Protein AF-A0A5D4ICN0-F1 (afdb_monomer_lite)

Foldseek 3Di:
DDDDDDDDDDDPPDPDDPPVLVVLVVPAAADDPVLLVLLLLLLVQLVLQVLLVVLLVVPDPDPDDDDQLFGLSLLSSLQSSQCVVPVRDGDLLSSLCCLAPRYDPVSVVVRNHDHFDSDPVSSVVSSVSSVVNVVSSCVSQVLDLDQLAKDFPVVRVVSVVPDDNVSSVNSQLSNQSSVLSSLVSVCVVVVVVCVPPAQQEKEKDKAWDADPWDADDLPPRIGISGNFWAKQWPDDQRHHCNVDVPVPDPDDDDDDDPPTDIGTGKIKIFIWGDDDLDDDPDDDDSVPDPPPDDDPGRTNGIDIGYTSPLSQQRNLSRLVVCVVVVRHEEEYEYDPSQVPDDCVSHVVSCVVSVYHYDDDADLVQWAFDQEDPQFTRTSHDTHHPVDDPVRRDDDPDPDDDDDDPPDDDPPDDD

Radius of gyration: 28.4 Å; chains: 1; bounding box: 72×52×111 Å

Structure (mmCIF, N/CA/C/O backbone):
data_AF-A0A5D4ICN0-F1
#
_entry.id   AF-A0A5D4ICN0-F1
#
loop_
_atom_site.group_PDB
_atom_site.id
_atom_site.type_symbol
_atom_site.label_atom_id
_atom_site.label_alt_id
_atom_site.label_comp_id
_atom_site.label_asym_id
_atom_site.label_entity_id
_atom_site.label_seq_id
_atom_site.pdbx_PDB_ins_code
_atom_site.Cartn_x
_atom_site.Cartn_y
_atom_site.Cartn_z
_atom_site.occupancy
_atom_site.B_iso_or_equiv
_atom_site.auth_seq_id
_atom_site.auth_comp_id
_atom_site.auth_asym_id
_atom_site.auth_atom_id
_atom_site.pdbx_PDB_model_num
ATOM 1 N N . MET A 1 1 ? -17.509 6.179 67.868 1.00 34.72 1 MET A N 1
ATOM 2 C CA . MET A 1 1 ? -17.954 5.172 66.884 1.00 34.72 1 MET A CA 1
ATOM 3 C C . MET A 1 1 ? -18.960 5.836 65.962 1.00 34.72 1 MET A C 1
ATOM 5 O O . MET A 1 1 ? -20.105 6.023 66.339 1.00 34.72 1 MET A O 1
ATOM 9 N N . THR A 1 2 ? -18.494 6.267 64.799 1.00 26.62 2 THR A N 1
ATOM 10 C CA . THR A 1 2 ? -19.272 6.891 63.722 1.00 26.62 2 THR A CA 1
ATOM 11 C C . THR A 1 2 ? -18.904 6.127 62.450 1.00 26.62 2 THR A C 1
ATOM 13 O O . THR A 1 2 ? -17.706 5.999 62.182 1.00 26.62 2 THR A O 1
ATOM 16 N N . PRO A 1 3 ? -19.850 5.547 61.690 1.00 34.53 3 PRO A N 1
ATOM 17 C CA . PRO A 1 3 ? -19.491 4.823 60.482 1.00 34.53 3 PRO A CA 1
ATOM 18 C C . PRO A 1 3 ? -19.266 5.803 59.331 1.00 34.53 3 PRO A C 1
ATOM 20 O O . PRO A 1 3 ? -20.097 6.664 59.046 1.00 34.53 3 PRO A O 1
ATOM 23 N N . ASN A 1 4 ? -18.115 5.638 58.686 1.00 29.31 4 ASN A N 1
ATOM 24 C CA . ASN A 1 4 ? -17.693 6.306 57.464 1.00 29.31 4 ASN A CA 1
ATOM 25 C C . ASN A 1 4 ? -18.667 6.054 56.303 1.00 29.31 4 ASN A C 1
ATOM 27 O O . ASN A 1 4 ? -18.964 4.906 55.966 1.00 29.31 4 ASN A O 1
ATOM 31 N N . ASN A 1 5 ? -19.055 7.139 55.631 1.00 31.52 5 ASN A N 1
ATOM 32 C CA . ASN A 1 5 ? -19.658 7.118 54.303 1.00 31.52 5 ASN A CA 1
ATOM 33 C C . ASN A 1 5 ? -18.674 6.514 53.294 1.00 31.52 5 ASN A C 1
ATOM 35 O O . ASN A 1 5 ? -17.633 7.095 52.991 1.00 31.52 5 ASN A O 1
ATOM 39 N N . SER A 1 6 ? -19.030 5.352 52.756 1.00 32.31 6 SER A N 1
ATOM 40 C CA . SER A 1 6 ? -18.382 4.737 51.601 1.00 32.31 6 SER A CA 1
ATOM 41 C C . SER A 1 6 ? -18.891 5.437 50.341 1.00 32.31 6 SER A C 1
ATOM 43 O O . SER A 1 6 ? -20.033 5.265 49.917 1.00 32.31 6 SER A O 1
ATOM 45 N N . SER A 1 7 ? -18.043 6.276 49.757 1.00 31.69 7 SER A N 1
ATOM 46 C CA . SER A 1 7 ? -18.273 6.914 48.467 1.00 31.69 7 SER A CA 1
ATOM 47 C C . SER A 1 7 ? -18.271 5.866 47.349 1.00 31.69 7 SER A C 1
ATOM 49 O O . SER A 1 7 ? -17.282 5.177 47.105 1.00 31.69 7 SER A O 1
ATOM 51 N N . CYS A 1 8 ? -19.406 5.758 46.657 1.00 28.80 8 CYS A N 1
ATOM 52 C CA . CYS A 1 8 ? -19.533 5.052 45.385 1.00 28.80 8 CYS A CA 1
ATOM 53 C C . CYS A 1 8 ? -18.536 5.613 44.349 1.00 28.80 8 CYS A C 1
ATOM 55 O O . CYS A 1 8 ? -18.311 6.828 44.324 1.00 28.80 8 CYS A O 1
ATOM 57 N N . PRO A 1 9 ? -17.968 4.783 43.452 1.00 39.84 9 PRO A N 1
ATOM 58 C CA . PRO A 1 9 ? -17.143 5.282 42.364 1.00 39.84 9 PRO A CA 1
ATOM 59 C C . PRO A 1 9 ? -18.017 6.107 41.418 1.00 39.84 9 PRO A C 1
ATOM 61 O O . PRO A 1 9 ? -19.054 5.649 40.939 1.00 39.84 9 PRO A O 1
ATOM 64 N N . GLY A 1 10 ? -17.605 7.357 41.217 1.00 31.80 10 GLY A N 1
ATOM 65 C CA . GLY A 1 10 ? -18.406 8.406 40.610 1.00 31.80 10 GLY A CA 1
ATOM 66 C C . GLY A 1 10 ? -18.990 8.046 39.247 1.00 31.80 10 GLY A C 1
ATOM 67 O O . GLY A 1 10 ? -18.274 7.720 38.299 1.00 31.80 10 GLY A O 1
ATOM 68 N N . GLN A 1 11 ? -20.304 8.237 39.139 1.00 34.62 11 GLN A N 1
ATOM 69 C CA . GLN A 1 11 ? -20.937 8.649 37.895 1.00 34.62 11 GLN A CA 1
ATOM 70 C C . GLN A 1 11 ? -20.175 9.868 37.360 1.00 34.62 11 GLN A C 1
ATOM 72 O O . GLN A 1 11 ? -20.228 10.956 37.937 1.00 34.62 11 GLN A O 1
ATOM 77 N N . ARG A 1 12 ? -19.436 9.689 36.260 1.00 38.97 12 ARG A N 1
ATOM 78 C CA . ARG A 1 12 ? -18.921 10.806 35.463 1.00 38.97 12 ARG A CA 1
ATOM 79 C C . ARG A 1 12 ? -20.121 11.505 34.831 1.00 38.97 12 ARG A C 1
ATOM 81 O O . ARG A 1 12 ? -20.542 11.157 33.733 1.00 38.97 12 ARG A O 1
ATOM 88 N N . ASN A 1 13 ? -20.695 12.456 35.561 1.00 37.34 13 ASN A N 1
ATOM 89 C CA . ASN A 1 13 ? -21.731 13.328 35.038 1.00 37.34 13 ASN A CA 1
ATOM 90 C C . ASN A 1 13 ? -21.205 14.090 33.818 1.00 37.34 13 ASN A C 1
ATOM 92 O O . ASN A 1 13 ? -20.088 14.610 33.798 1.00 37.34 13 ASN A O 1
ATOM 96 N N . HIS A 1 14 ? -22.050 14.096 32.794 1.00 43.72 14 HIS A N 1
ATOM 97 C CA . HIS A 1 14 ? -21.825 14.578 31.446 1.00 43.72 14 HIS A CA 1
ATOM 98 C C . HIS A 1 14 ? -21.434 16.062 31.399 1.00 43.72 14 HIS A C 1
ATOM 100 O O . HIS A 1 14 ? -22.286 16.944 31.328 1.00 43.72 14 HIS A O 1
ATOM 106 N N . ALA A 1 15 ? -20.135 16.345 31.333 1.00 51.06 15 ALA A N 1
ATOM 107 C CA . ALA A 1 15 ? -19.669 17.506 30.585 1.00 51.06 15 ALA A CA 1
ATOM 108 C C . ALA A 1 15 ? -19.829 17.169 29.092 1.00 51.06 15 ALA A C 1
ATOM 110 O O . ALA A 1 15 ? -19.479 16.066 28.672 1.00 51.06 15 ALA A O 1
ATOM 111 N N . GLY A 1 16 ? -20.444 18.066 28.315 1.00 72.12 16 GLY A N 1
ATOM 112 C CA . GLY A 1 16 ? -20.850 17.810 26.927 1.00 72.12 16 GLY A CA 1
ATOM 113 C C . GLY A 1 16 ? -19.747 17.230 26.032 1.00 72.12 16 GLY A C 1
ATOM 114 O O . GLY A 1 16 ? -18.563 17.324 26.342 1.00 72.12 16 GLY A O 1
ATOM 115 N N . ALA A 1 17 ? -20.149 16.645 24.895 1.00 78.12 17 ALA A N 1
ATOM 116 C CA . ALA A 1 17 ? -19.227 16.008 23.951 1.00 78.12 17 ALA A CA 1
ATOM 117 C C . ALA A 1 17 ? -17.979 16.880 23.697 1.00 78.12 17 ALA A C 1
ATOM 119 O O . ALA A 1 17 ? -18.123 18.095 23.492 1.00 78.12 17 ALA A O 1
ATOM 120 N N . PRO A 1 18 ? -16.770 16.291 23.714 1.00 89.50 18 PRO A N 1
ATOM 121 C CA . PRO A 1 18 ? -15.545 17.055 23.541 1.00 89.50 18 PRO A CA 1
ATOM 122 C C . PRO A 1 18 ? -15.555 17.779 22.184 1.00 89.50 18 PRO A C 1
ATOM 124 O O . PRO A 1 18 ? -16.186 17.290 21.240 1.00 89.50 18 PRO A O 1
ATOM 127 N N . PRO A 1 19 ? -14.859 18.925 22.048 1.00 91.12 19 PRO A N 1
ATOM 128 C CA . PRO A 1 19 ? -14.914 19.745 20.835 1.00 91.12 19 PRO A CA 1
ATOM 129 C C . PRO A 1 19 ? -14.635 18.972 19.539 1.00 91.12 19 PRO A C 1
ATOM 131 O O . PRO A 1 19 ? -15.333 19.171 18.550 1.00 91.12 19 PRO A O 1
ATOM 134 N N . TRP A 1 20 ? -13.686 18.032 19.554 1.00 89.75 20 TRP A N 1
ATOM 135 C CA . TRP A 1 20 ? -13.369 17.205 18.386 1.00 89.75 20 TRP A CA 1
ATOM 136 C C . TRP A 1 20 ? -14.529 16.280 17.975 1.00 89.75 20 TRP A C 1
ATOM 138 O O . TRP A 1 20 ? -14.763 16.088 16.785 1.00 89.75 20 TRP A O 1
ATOM 148 N N . LEU A 1 21 ? -15.293 15.737 18.934 1.00 90.75 21 LEU A N 1
ATOM 149 C CA . LEU A 1 21 ? -16.437 14.864 18.648 1.00 90.75 21 LEU A CA 1
ATOM 150 C C . LEU A 1 21 ? -17.619 15.682 18.124 1.00 90.75 21 LEU A C 1
ATOM 152 O O . LEU A 1 21 ? -18.341 15.223 17.245 1.00 90.75 21 LEU A O 1
ATOM 156 N N . LYS A 1 22 ? -17.791 16.916 18.617 1.00 92.25 22 LYS A N 1
ATOM 157 C CA . LYS A 1 22 ? -18.755 17.872 18.050 1.00 92.25 22 LYS A CA 1
ATOM 158 C C . LYS A 1 22 ? -18.422 18.193 16.590 1.00 92.25 22 LYS A C 1
ATOM 160 O O . LYS A 1 22 ? -19.281 18.020 15.735 1.00 92.25 22 LYS A O 1
ATOM 165 N N . GLN A 1 23 ? -17.164 18.523 16.292 1.00 91.44 23 GLN A N 1
ATOM 166 C CA . GLN A 1 23 ? -16.701 18.770 14.919 1.00 91.44 23 GLN A CA 1
ATOM 167 C C . GLN A 1 23 ? -16.866 17.551 14.001 1.00 91.44 23 GLN A C 1
ATOM 169 O O . GLN A 1 23 ? -17.102 17.695 12.803 1.00 91.44 23 GLN A O 1
ATOM 174 N N . LEU A 1 24 ? -16.710 16.336 14.531 1.00 91.12 24 LEU A N 1
ATOM 175 C CA . LEU A 1 24 ? -16.961 15.107 13.778 1.00 91.12 24 LEU A CA 1
ATOM 176 C C . LEU A 1 24 ? -18.454 14.960 13.457 1.00 91.12 24 LEU A C 1
ATOM 178 O O . LEU A 1 24 ? -18.817 14.750 12.304 1.00 91.12 24 LEU A O 1
ATOM 182 N N . ARG A 1 25 ? -19.319 15.164 14.459 1.00 94.00 25 ARG A N 1
ATOM 183 C CA . ARG A 1 25 ? -20.784 15.118 14.323 1.00 94.00 25 ARG A CA 1
ATOM 184 C C . ARG A 1 25 ? -21.314 16.119 13.307 1.00 94.00 25 ARG A C 1
ATOM 186 O O . ARG A 1 25 ? -22.148 15.753 12.489 1.00 94.00 25 ARG A O 1
ATOM 193 N N . GLU A 1 26 ? -20.813 17.348 13.341 1.00 93.38 26 GLU A N 1
ATOM 194 C CA . GLU A 1 26 ? -21.195 18.422 12.414 1.00 93.38 26 GLU A CA 1
ATOM 195 C C . GLU A 1 26 ? -20.855 18.090 10.954 1.00 93.38 26 GLU A C 1
ATOM 197 O O . GLU A 1 26 ? -21.550 18.527 10.041 1.00 93.38 26 GLU A O 1
ATOM 202 N N . ARG A 1 27 ? -19.811 17.285 10.724 1.00 90.62 27 ARG A N 1
ATOM 203 C CA . ARG A 1 27 ? -19.367 16.873 9.385 1.00 90.62 27 ARG A CA 1
ATOM 204 C C . ARG A 1 27 ? -20.003 15.569 8.899 1.00 90.62 27 ARG A C 1
ATOM 206 O O . ARG A 1 27 ? -19.702 15.139 7.785 1.00 90.62 27 ARG A O 1
ATOM 213 N N . ARG A 1 28 ? -20.865 14.923 9.695 1.00 93.94 28 ARG A N 1
ATOM 214 C CA . ARG A 1 28 ? -21.477 13.639 9.326 1.00 93.94 28 ARG A CA 1
ATOM 215 C C . ARG A 1 28 ? -22.315 13.767 8.068 1.00 93.94 28 ARG A C 1
ATOM 217 O O . ARG A 1 28 ? -23.190 14.620 7.953 1.00 93.94 28 ARG A O 1
ATOM 224 N N . GLN A 1 29 ? -22.093 12.836 7.151 1.00 92.69 29 GLN A N 1
ATOM 225 C CA . GLN A 1 29 ? -22.857 12.729 5.920 1.00 92.69 29 GLN A CA 1
ATOM 226 C C . GLN A 1 29 ? -23.287 11.282 5.740 1.00 92.69 29 GLN A C 1
ATOM 228 O O . GLN A 1 29 ? -22.450 10.389 5.604 1.00 92.69 29 GLN A O 1
ATOM 233 N N . SER A 1 30 ? -24.598 11.044 5.703 1.00 95.81 30 SER A N 1
ATOM 234 C CA . SER A 1 30 ? -25.130 9.698 5.478 1.00 95.81 30 SER A CA 1
ATOM 235 C C . SER A 1 30 ? -24.529 9.087 4.210 1.00 95.81 30 SER A C 1
ATOM 237 O O . SER A 1 30 ? -24.494 9.714 3.150 1.00 95.81 30 SER A O 1
ATOM 239 N N . VAL A 1 31 ? -24.022 7.862 4.319 1.00 97.50 31 VAL A N 1
ATOM 240 C CA . VAL A 1 31 ? -23.466 7.125 3.183 1.00 97.50 31 VAL A CA 1
ATOM 241 C C . VAL A 1 31 ? -24.617 6.699 2.280 1.00 97.50 31 VAL A C 1
ATOM 243 O O . VAL A 1 31 ? -25.517 5.969 2.701 1.00 97.50 31 VAL A O 1
ATOM 246 N N . ARG A 1 32 ? -24.590 7.134 1.017 1.00 97.38 32 ARG A N 1
ATOM 247 C CA . ARG A 1 32 ? -25.595 6.725 0.030 1.00 97.38 32 ARG A CA 1
ATOM 248 C C . ARG A 1 32 ? -25.441 5.235 -0.273 1.00 97.38 32 ARG A C 1
ATOM 250 O O . ARG A 1 32 ? -24.326 4.723 -0.355 1.00 97.38 32 ARG A O 1
ATOM 257 N N . ALA A 1 33 ? -26.555 4.544 -0.518 1.00 96.94 33 ALA A N 1
ATOM 258 C CA . ALA A 1 33 ? -26.541 3.114 -0.846 1.00 96.94 33 ALA A CA 1
ATOM 259 C C . ALA A 1 33 ? -25.675 2.794 -2.084 1.00 96.94 33 ALA A C 1
ATOM 261 O O . ALA A 1 33 ? -24.982 1.776 -2.108 1.00 96.94 33 ALA A O 1
ATOM 262 N N . ALA A 1 34 ? -25.661 3.692 -3.076 1.00 97.38 34 ALA A N 1
ATOM 263 C CA . ALA A 1 34 ? -24.812 3.577 -4.261 1.00 97.38 34 ALA A CA 1
ATOM 264 C C . ALA A 1 34 ? -23.312 3.665 -3.924 1.00 97.38 34 ALA A C 1
ATOM 266 O O . ALA A 1 34 ? -22.536 2.842 -4.405 1.00 97.38 34 ALA A O 1
ATOM 267 N N . ASP A 1 35 ? -22.908 4.599 -3.053 1.00 97.88 35 ASP A N 1
ATOM 268 C CA . ASP A 1 35 ? -21.505 4.747 -2.640 1.00 97.88 35 ASP A CA 1
ATOM 269 C C . ASP A 1 35 ? -21.042 3.519 -1.849 1.00 97.88 35 ASP A C 1
ATOM 271 O O . ASP A 1 35 ? -19.974 2.975 -2.117 1.00 97.88 35 ASP A O 1
ATOM 275 N N . PHE A 1 36 ? -21.877 3.027 -0.927 1.00 98.44 36 PHE A N 1
ATOM 276 C CA . PHE A 1 36 ? -21.604 1.791 -0.193 1.00 98.44 36 PHE A CA 1
ATOM 277 C C . PHE A 1 36 ? -21.426 0.593 -1.136 1.00 98.44 36 PHE A C 1
ATOM 279 O O . PHE A 1 36 ? -20.452 -0.151 -1.022 1.00 98.44 36 PHE A O 1
ATOM 286 N N . THR A 1 37 ? -22.335 0.432 -2.102 1.00 98.19 37 THR A N 1
ATOM 287 C CA . THR A 1 37 ? -22.281 -0.660 -3.086 1.00 98.19 37 THR A CA 1
ATOM 288 C C . THR A 1 37 ? -21.015 -0.577 -3.932 1.00 98.19 37 THR A C 1
ATOM 290 O O . THR A 1 37 ? -20.320 -1.577 -4.099 1.00 98.19 37 THR A O 1
ATOM 293 N N . ARG A 1 38 ? -20.663 0.621 -4.409 1.00 97.69 38 ARG A N 1
ATOM 294 C CA . ARG A 1 38 ? -19.442 0.852 -5.186 1.00 97.69 38 ARG A CA 1
ATOM 295 C C . ARG A 1 38 ? -18.185 0.556 -4.362 1.00 97.69 38 ARG A C 1
ATOM 297 O O . ARG A 1 38 ? -17.254 -0.048 -4.886 1.00 97.69 38 ARG A O 1
ATOM 304 N N . ALA A 1 39 ? -18.148 0.957 -3.088 1.00 98.12 39 ALA A N 1
ATOM 305 C CA . ALA A 1 39 ? -16.998 0.726 -2.210 1.00 98.12 39 ALA A CA 1
ATOM 306 C C . ALA A 1 39 ? -16.820 -0.768 -1.931 1.00 98.12 39 ALA A C 1
ATOM 308 O O . ALA A 1 39 ? -15.715 -1.297 -2.029 1.00 98.12 39 ALA A O 1
ATOM 309 N N . ARG A 1 40 ? -17.928 -1.470 -1.676 1.00 98.19 40 ARG A N 1
ATOM 310 C CA . ARG A 1 40 ? -17.945 -2.926 -1.550 1.00 98.19 40 ARG A CA 1
ATOM 311 C C . ARG A 1 40 ? -17.436 -3.614 -2.817 1.00 98.19 40 ARG A C 1
ATOM 313 O O . ARG A 1 40 ? -16.537 -4.437 -2.722 1.00 98.19 40 ARG A O 1
ATOM 320 N N . GLN A 1 41 ? -17.948 -3.246 -3.993 1.00 97.88 41 GLN A N 1
ATOM 321 C CA . GLN A 1 41 ? -17.502 -3.815 -5.271 1.00 97.88 41 GLN A CA 1
ATOM 322 C C . GLN A 1 41 ? -16.012 -3.571 -5.536 1.00 97.88 41 GLN A C 1
ATOM 324 O O . GLN A 1 41 ? -15.338 -4.453 -6.059 1.00 97.88 41 GLN A O 1
ATOM 329 N N . PHE A 1 42 ? -15.488 -2.396 -5.176 1.00 98.06 42 PHE A N 1
ATOM 330 C CA . PHE A 1 42 ? -14.058 -2.098 -5.270 1.00 98.06 42 PHE A CA 1
ATOM 331 C C . PHE A 1 42 ? -13.224 -3.034 -4.379 1.00 98.06 42 PHE A C 1
ATOM 333 O O . PHE A 1 42 ? -12.275 -3.655 -4.860 1.00 98.06 42 PHE A O 1
ATOM 340 N N . VAL A 1 43 ? -13.613 -3.193 -3.109 1.00 98.25 43 VAL A N 1
ATOM 341 C CA . VAL A 1 43 ? -12.931 -4.093 -2.165 1.00 98.25 43 VAL A CA 1
ATOM 342 C C . VAL A 1 43 ? -13.020 -5.548 -2.629 1.00 98.25 43 VAL A C 1
ATOM 344 O O . VAL A 1 43 ? -12.001 -6.238 -2.650 1.00 98.25 43 VAL A O 1
ATOM 347 N N . ASP A 1 44 ? -14.195 -6.000 -3.063 1.00 97.81 44 ASP A N 1
ATOM 348 C CA . ASP A 1 44 ? -14.410 -7.363 -3.558 1.00 97.81 44 ASP A CA 1
ATOM 349 C C . ASP A 1 44 ? -13.551 -7.636 -4.806 1.00 97.81 44 ASP A C 1
ATOM 351 O O . ASP A 1 44 ? -12.838 -8.639 -4.856 1.00 97.81 44 ASP A O 1
ATOM 355 N N . ARG A 1 45 ? -13.525 -6.700 -5.769 1.00 97.31 45 ARG A N 1
ATOM 356 C CA . ARG A 1 45 ? -12.702 -6.790 -6.988 1.00 97.31 45 ARG A CA 1
ATOM 357 C C . ARG A 1 45 ? -11.207 -6.860 -6.688 1.00 97.31 45 ARG A C 1
ATOM 359 O O . ARG A 1 45 ? -10.490 -7.571 -7.382 1.00 97.31 45 ARG A O 1
ATOM 366 N N . SER A 1 46 ? -10.732 -6.140 -5.672 1.00 97.75 46 SER A N 1
ATOM 367 C CA . SER A 1 46 ? -9.311 -6.158 -5.304 1.00 97.75 46 SER A CA 1
ATOM 368 C C . SER A 1 46 ? -8.839 -7.536 -4.819 1.00 97.75 46 SER A C 1
ATOM 370 O O . SER A 1 46 ? -7.660 -7.870 -4.915 1.00 97.75 46 SER A O 1
ATOM 372 N N . GLY A 1 47 ? -9.735 -8.363 -4.269 1.00 97.56 47 GLY A N 1
ATOM 373 C CA . GLY A 1 47 ? -9.379 -9.681 -3.745 1.00 97.56 47 GLY A CA 1
ATOM 374 C C . GLY A 1 47 ? -8.361 -9.652 -2.594 1.00 97.56 47 GLY A C 1
ATOM 375 O O . GLY A 1 47 ? -7.747 -10.678 -2.306 1.00 97.56 47 GLY A O 1
ATOM 376 N N . ILE A 1 48 ? -8.155 -8.509 -1.927 1.00 97.69 48 ILE A N 1
ATOM 377 C CA . ILE A 1 48 ? -7.178 -8.380 -0.828 1.00 97.69 48 ILE A CA 1
ATOM 378 C C . ILE A 1 48 ? -7.651 -9.047 0.467 1.00 97.69 48 ILE A C 1
ATOM 380 O O . ILE A 1 48 ? -6.838 -9.486 1.274 1.00 97.69 48 ILE A O 1
ATOM 384 N N . ILE A 1 49 ? -8.967 -9.150 0.672 1.00 97.69 49 ILE A N 1
ATOM 385 C CA . ILE A 1 49 ? -9.550 -9.734 1.886 1.00 97.69 49 ILE A CA 1
ATOM 386 C C . ILE A 1 49 ? -9.131 -11.198 2.079 1.00 97.69 49 ILE A C 1
ATOM 388 O O . ILE A 1 49 ? -8.574 -11.498 3.138 1.00 97.69 49 ILE A O 1
ATOM 392 N N . PRO A 1 50 ? -9.335 -12.116 1.107 1.00 97.19 50 PRO A N 1
ATOM 393 C CA . PRO A 1 50 ? -8.878 -13.497 1.255 1.00 97.19 50 PRO A CA 1
ATOM 394 C C . PRO A 1 50 ? -7.354 -13.599 1.381 1.00 97.19 50 PRO A C 1
ATOM 396 O O . PRO A 1 50 ? -6.871 -14.440 2.135 1.00 97.19 50 PRO A O 1
ATOM 399 N N . LEU A 1 51 ? -6.603 -12.719 0.713 1.00 96.31 51 LEU A N 1
ATOM 400 C CA . LEU A 1 51 ? -5.142 -12.695 0.764 1.00 96.31 51 LEU A CA 1
ATOM 401 C C . LEU A 1 51 ? -4.625 -12.379 2.182 1.00 96.31 51 LEU A C 1
ATOM 403 O O . LEU A 1 51 ? -3.857 -13.151 2.756 1.00 96.31 51 LEU A O 1
ATOM 407 N N . ILE A 1 52 ? -5.113 -11.293 2.788 1.00 97.25 52 ILE A N 1
ATOM 408 C CA . ILE A 1 52 ? -4.750 -10.894 4.157 1.00 97.25 52 ILE A CA 1
ATOM 409 C C . ILE A 1 52 ? -5.270 -11.920 5.167 1.00 97.25 52 ILE A C 1
ATOM 411 O O . ILE A 1 52 ? -4.566 -12.279 6.110 1.00 97.25 52 ILE A O 1
ATOM 415 N N . HIS A 1 53 ? -6.489 -12.429 4.975 1.00 94.94 53 HIS A N 1
ATOM 416 C CA . HIS A 1 53 ? -7.053 -13.455 5.849 1.00 94.94 53 HIS A CA 1
ATOM 417 C C . HIS A 1 53 ? -6.202 -14.732 5.846 1.00 94.94 53 HIS A C 1
ATOM 419 O O . HIS A 1 53 ? -5.899 -15.267 6.912 1.00 94.94 53 HIS A O 1
ATOM 425 N N . HIS A 1 54 ? -5.751 -15.189 4.675 1.00 94.94 54 HIS A N 1
ATOM 426 C CA . HIS A 1 54 ? -4.853 -16.334 4.566 1.00 94.94 54 HIS A CA 1
ATOM 427 C C . HIS A 1 54 ? -3.532 -16.083 5.310 1.00 94.94 54 HIS A C 1
ATOM 429 O O . HIS A 1 54 ? -3.054 -16.961 6.035 1.00 94.94 54 HIS A O 1
ATOM 435 N N . ALA A 1 55 ? -2.932 -14.902 5.155 1.00 95.38 55 ALA A N 1
ATOM 436 C CA . ALA A 1 55 ? -1.705 -14.553 5.868 1.00 95.38 55 ALA A CA 1
ATOM 437 C C . ALA A 1 55 ? -1.915 -14.560 7.394 1.00 95.38 55 ALA A C 1
ATOM 439 O O . ALA A 1 55 ? -1.115 -15.134 8.131 1.00 95.38 55 ALA A O 1
ATOM 440 N N . GLN A 1 56 ? -3.051 -14.034 7.869 1.00 93.38 56 GLN A N 1
ATOM 441 C CA . GLN A 1 56 ? -3.424 -14.090 9.285 1.00 93.38 56 GLN A CA 1
ATOM 442 C C . GLN A 1 56 ? -3.590 -15.522 9.796 1.00 93.38 56 GLN A C 1
ATOM 444 O O . GLN A 1 56 ? -3.188 -15.798 10.922 1.00 93.38 56 GLN A O 1
ATOM 449 N N . LEU A 1 57 ? -4.170 -16.430 9.007 1.00 91.25 57 LEU A N 1
ATOM 450 C CA . LEU A 1 57 ? -4.310 -17.835 9.399 1.00 91.25 57 LEU A CA 1
ATOM 451 C C . LEU A 1 57 ? -2.953 -18.534 9.529 1.00 91.25 57 LEU A C 1
ATOM 453 O O . LEU A 1 57 ? -2.755 -19.257 10.499 1.00 91.25 57 LEU A O 1
ATOM 457 N N . ARG A 1 58 ? -2.009 -18.283 8.612 1.00 89.94 58 ARG A N 1
ATOM 458 C CA . ARG A 1 58 ? -0.643 -18.835 8.703 1.00 89.94 58 ARG A CA 1
ATOM 459 C C . ARG A 1 58 ? 0.117 -18.310 9.923 1.00 89.94 58 ARG A C 1
ATOM 461 O O . ARG A 1 58 ? 0.843 -19.065 10.554 1.00 89.94 58 ARG A O 1
ATOM 468 N N . ALA A 1 59 ? -0.070 -17.036 10.265 1.00 87.44 59 ALA A N 1
ATOM 469 C CA . ALA A 1 59 ? 0.600 -16.403 11.402 1.00 87.44 59 ALA A CA 1
ATOM 470 C C . ALA A 1 59 ? -0.041 -16.733 12.768 1.00 87.44 59 ALA A C 1
ATOM 472 O O . ALA A 1 59 ? 0.524 -16.415 13.819 1.00 87.44 59 ALA A O 1
ATOM 473 N N . ARG A 1 60 ? -1.245 -17.325 12.794 1.00 83.44 60 ARG A N 1
ATOM 474 C CA . ARG A 1 60 ? -1.946 -17.645 14.045 1.00 83.44 60 ARG A CA 1
ATOM 475 C C . ARG A 1 60 ? -1.249 -18.781 14.785 1.00 83.44 60 ARG A C 1
ATOM 477 O O . ARG A 1 60 ? -1.107 -19.881 14.272 1.00 83.44 60 ARG A O 1
ATOM 484 N N . LYS A 1 61 ? -0.938 -18.529 16.058 1.00 81.44 61 LYS A N 1
ATOM 485 C CA . LYS A 1 61 ? -0.453 -19.552 16.999 1.00 81.44 61 LYS A CA 1
ATOM 486 C C . LYS A 1 61 ? -1.580 -20.415 17.576 1.00 81.44 61 LYS A C 1
ATOM 488 O O . LYS A 1 61 ? -1.327 -21.516 18.046 1.00 81.44 61 LYS A O 1
ATOM 493 N N . SER A 1 62 ? -2.816 -19.913 17.584 1.00 80.31 62 SER A N 1
ATOM 494 C CA . SER A 1 62 ? -3.985 -20.648 18.069 1.00 80.31 62 SER A CA 1
ATOM 495 C C . SER A 1 62 ? -5.285 -20.135 17.443 1.00 80.31 62 SER A C 1
ATOM 497 O O . SER A 1 62 ? -5.357 -19.015 16.928 1.00 80.31 62 SER A O 1
ATOM 499 N N . ASN A 1 63 ? -6.332 -20.961 17.526 1.00 76.94 63 ASN A N 1
ATOM 500 C CA . ASN A 1 63 ? -7.706 -20.593 17.166 1.00 76.94 63 ASN A CA 1
ATOM 501 C C . ASN A 1 63 ? -8.469 -19.926 18.323 1.00 76.94 63 ASN A C 1
ATOM 503 O O . ASN A 1 63 ? -9.653 -19.624 18.188 1.00 76.94 63 ASN A O 1
ATOM 507 N N . ALA A 1 64 ? -7.810 -19.700 19.461 1.00 71.69 64 ALA A N 1
ATOM 508 C CA . ALA A 1 64 ? -8.423 -19.073 20.619 1.00 71.69 64 ALA A CA 1
ATOM 509 C C . ALA A 1 64 ? -8.520 -17.553 20.423 1.00 71.69 64 ALA A C 1
ATOM 511 O O . ALA A 1 64 ? -7.563 -16.898 20.010 1.00 71.69 64 ALA A O 1
ATOM 512 N N . GLY A 1 65 ? -9.674 -16.978 20.754 1.00 72.69 65 GLY A N 1
ATOM 513 C CA . GLY A 1 65 ? -9.886 -15.533 20.737 1.00 72.69 65 GLY A CA 1
ATOM 514 C C . GLY A 1 65 ? -11.288 -15.151 20.286 1.00 72.69 65 GLY A C 1
ATOM 515 O O . GLY A 1 65 ? -11.922 -15.838 19.489 1.00 72.69 65 GLY A O 1
ATOM 516 N N . ARG A 1 66 ? -11.786 -14.025 20.800 1.00 76.12 66 ARG A N 1
ATOM 517 C CA . ARG A 1 66 ? -13.076 -13.476 20.378 1.00 76.12 66 ARG A CA 1
ATOM 518 C C . ARG A 1 66 ? -12.981 -12.980 18.934 1.00 76.12 66 ARG A C 1
ATOM 520 O O . ARG A 1 66 ? -12.040 -12.264 18.586 1.00 76.12 66 ARG A O 1
ATOM 527 N N . ASN A 1 67 ? -13.992 -13.297 18.124 1.00 82.44 67 ASN A N 1
ATOM 528 C CA . ASN A 1 67 ? -14.124 -12.735 16.782 1.00 82.44 67 ASN A CA 1
ATOM 529 C C . ASN A 1 67 ? -14.095 -11.203 16.831 1.00 82.44 67 ASN A C 1
ATOM 531 O O . ASN A 1 67 ? -14.683 -10.574 17.717 1.00 82.44 67 ASN A O 1
ATOM 535 N N . ARG A 1 68 ? -13.386 -10.599 15.875 1.00 88.94 68 ARG A N 1
ATOM 536 C CA . ARG A 1 68 ? -13.276 -9.141 15.781 1.00 88.94 68 ARG A CA 1
ATOM 537 C C . ARG A 1 68 ? -14.630 -8.558 15.394 1.00 88.94 68 ARG A C 1
ATOM 539 O O . ARG A 1 68 ? -15.256 -9.036 14.457 1.00 88.94 68 ARG A O 1
ATOM 546 N N . THR A 1 69 ? -15.040 -7.503 16.093 1.00 95.00 69 THR A N 1
ATOM 547 C CA . THR A 1 69 ? -16.287 -6.780 15.810 1.00 95.00 69 THR A CA 1
ATOM 548 C C . THR A 1 69 ? -16.288 -6.159 14.414 1.00 95.00 69 THR A C 1
ATOM 550 O O . THR A 1 69 ? -17.289 -6.219 13.716 1.00 95.00 69 THR A O 1
ATOM 553 N N . VAL A 1 70 ? -15.163 -5.567 14.004 1.00 97.69 70 VAL A N 1
ATOM 554 C CA . VAL A 1 70 ? -14.967 -5.035 12.651 1.00 97.69 70 VAL A CA 1
ATOM 555 C C . VAL A 1 70 ? -14.182 -6.070 11.852 1.00 97.69 70 VAL A C 1
ATOM 557 O O . VAL A 1 70 ? -13.067 -6.444 12.228 1.00 97.69 70 VAL A O 1
ATOM 560 N N . THR A 1 71 ? -14.780 -6.556 10.767 1.00 96.94 71 THR A N 1
ATOM 561 C CA . THR A 1 71 ? -14.137 -7.485 9.830 1.00 96.94 71 THR A CA 1
ATOM 562 C C . THR A 1 71 ? -13.156 -6.744 8.917 1.00 96.94 71 THR A C 1
ATOM 564 O O . THR A 1 71 ? -13.222 -5.522 8.784 1.00 96.94 71 THR A O 1
ATOM 567 N N . LEU A 1 72 ? -12.257 -7.476 8.244 1.00 96.88 72 LEU A N 1
ATOM 568 C CA . LEU A 1 72 ? -11.394 -6.881 7.212 1.00 96.88 72 LEU A CA 1
ATOM 569 C C . LEU A 1 72 ? -12.232 -6.221 6.107 1.00 96.88 72 LEU A C 1
ATOM 571 O O . LEU A 1 72 ? -11.908 -5.131 5.655 1.00 96.88 72 LEU A O 1
ATOM 575 N N . HIS A 1 73 ? -13.344 -6.850 5.718 1.00 97.69 73 HIS A N 1
ATOM 576 C CA . HIS A 1 73 ? -14.248 -6.320 4.698 1.00 97.69 73 HIS A CA 1
ATOM 577 C C . HIS A 1 73 ? -14.849 -4.971 5.110 1.00 97.69 73 HIS A C 1
ATOM 579 O O . HIS A 1 73 ? -14.732 -3.995 4.372 1.00 97.69 73 HIS A O 1
ATOM 585 N N . ALA A 1 74 ? -15.384 -4.880 6.333 1.00 98.44 74 ALA A N 1
ATOM 586 C CA . ALA A 1 74 ? -15.912 -3.631 6.878 1.00 98.44 74 ALA A CA 1
ATOM 587 C C . ALA A 1 74 ? -14.832 -2.543 6.995 1.00 98.44 74 ALA A C 1
ATOM 589 O O . ALA A 1 74 ? -15.083 -1.393 6.638 1.00 98.44 74 ALA A O 1
ATOM 590 N N . LEU A 1 75 ? -13.624 -2.907 7.445 1.00 98.56 75 LEU A N 1
ATOM 591 C CA . LEU A 1 75 ? -12.486 -1.990 7.532 1.00 98.56 75 LEU A CA 1
ATOM 592 C C . LEU A 1 75 ? -12.156 -1.377 6.164 1.00 98.56 75 LEU A C 1
ATOM 594 O O . LEU A 1 75 ? -12.147 -0.156 6.038 1.00 98.56 75 LEU A O 1
ATOM 598 N N . PHE A 1 76 ? -11.909 -2.203 5.142 1.00 98.56 76 PHE A N 1
ATOM 599 C CA . PHE A 1 76 ? -11.502 -1.708 3.824 1.00 98.56 76 PHE A CA 1
ATOM 600 C C . PHE A 1 76 ? -12.626 -0.952 3.103 1.00 98.56 76 PHE A C 1
ATOM 602 O O . PHE A 1 76 ? -12.338 0.006 2.385 1.00 98.56 76 PHE A O 1
ATOM 609 N N . ILE A 1 77 ? -13.900 -1.294 3.335 1.00 98.69 77 ILE A N 1
ATOM 610 C CA . ILE A 1 77 ? -15.034 -0.487 2.850 1.00 98.69 77 ILE A CA 1
ATOM 611 C C . ILE A 1 77 ? -15.040 0.887 3.521 1.00 98.69 77 ILE A C 1
ATOM 613 O O . ILE A 1 77 ? -15.141 1.899 2.830 1.00 98.69 77 ILE A O 1
ATOM 617 N N . GLY A 1 78 ? -14.893 0.937 4.848 1.00 98.44 78 GLY A N 1
ATOM 618 C CA . GLY A 1 78 ? -14.824 2.193 5.592 1.00 98.44 78 GLY A CA 1
ATOM 619 C C . GLY A 1 78 ? -13.661 3.077 5.133 1.00 98.44 78 GLY A C 1
ATOM 620 O O . GLY A 1 78 ? -13.867 4.255 4.861 1.00 98.44 78 GLY A O 1
ATOM 621 N N . MET A 1 79 ? -12.469 2.498 4.952 1.00 98.62 79 MET A N 1
ATOM 622 C CA . MET A 1 79 ? -11.295 3.200 4.413 1.00 98.62 79 MET A CA 1
ATOM 623 C C . MET A 1 79 ? -11.518 3.699 2.978 1.00 98.62 79 MET A C 1
ATOM 625 O O . MET A 1 79 ? -11.112 4.807 2.646 1.00 98.62 79 MET A O 1
ATOM 629 N N . THR A 1 80 ? -12.193 2.914 2.132 1.00 98.12 80 THR A N 1
ATOM 630 C CA . THR A 1 80 ? -12.519 3.316 0.753 1.00 98.12 80 THR A CA 1
ATOM 631 C C . THR A 1 80 ? -13.474 4.511 0.743 1.00 98.12 80 THR A C 1
ATOM 633 O O . THR A 1 80 ? -13.205 5.505 0.071 1.00 98.12 80 THR A O 1
ATOM 636 N N . LEU A 1 81 ? -14.557 4.451 1.524 1.00 98.06 81 LEU A N 1
ATOM 637 C CA . LEU A 1 81 ? -15.526 5.546 1.648 1.00 98.06 81 LEU A CA 1
ATOM 638 C C . LEU A 1 81 ? -14.876 6.827 2.180 1.00 98.06 81 LEU A C 1
ATOM 640 O O . LEU A 1 81 ? -15.143 7.912 1.663 1.00 98.06 81 LEU A O 1
ATOM 644 N N . ASP A 1 82 ? -14.010 6.693 3.182 1.00 97.69 82 ASP A N 1
ATOM 645 C CA . ASP A 1 82 ? -13.249 7.805 3.740 1.00 97.69 82 ASP A CA 1
ATOM 646 C C . ASP A 1 82 ? -12.310 8.424 2.693 1.00 97.69 82 ASP A C 1
ATOM 648 O O . ASP A 1 82 ? -12.343 9.633 2.462 1.00 97.69 82 ASP A O 1
ATOM 652 N N . SER A 1 83 ? -11.572 7.587 1.953 1.00 96.56 83 SER A N 1
ATOM 653 C CA . SER A 1 83 ? -10.660 8.046 0.900 1.00 96.56 83 SER A CA 1
ATOM 654 C C . SER A 1 83 ? -11.365 8.875 -0.178 1.00 96.56 83 SER A C 1
ATOM 656 O O . SER A 1 83 ? -10.821 9.872 -0.650 1.00 96.56 83 SER A O 1
ATOM 658 N N . TRP A 1 84 ? -12.600 8.523 -0.547 1.00 94.88 84 TRP A N 1
ATOM 659 C CA . TRP A 1 84 ? -13.365 9.269 -1.549 1.00 94.88 84 TRP A CA 1
ATOM 660 C C . TRP A 1 84 ? -13.815 10.639 -1.052 1.00 94.88 84 TRP A C 1
ATOM 662 O O . TRP A 1 84 ? -13.919 11.572 -1.845 1.00 94.88 84 TRP A O 1
ATOM 672 N N . ARG A 1 85 ? -14.067 10.774 0.253 1.00 92.94 85 ARG A N 1
ATOM 673 C CA . ARG A 1 85 ? -14.481 12.037 0.877 1.00 92.94 85 ARG A CA 1
ATOM 674 C C . ARG A 1 85 ? -13.295 12.949 1.167 1.00 92.94 85 ARG A C 1
ATOM 676 O O . ARG A 1 85 ? -13.413 14.163 1.047 1.00 92.94 85 ARG A O 1
ATOM 683 N N . ASN A 1 86 ? -12.148 12.360 1.492 1.00 89.62 86 ASN A N 1
ATOM 684 C CA . ASN A 1 86 ? -10.972 13.067 1.987 1.00 89.62 86 ASN A CA 1
ATOM 685 C C . ASN A 1 86 ? -9.819 13.126 0.971 1.00 89.62 86 ASN A C 1
ATOM 687 O O . ASN A 1 86 ? -8.649 13.125 1.354 1.00 89.62 86 ASN A O 1
ATOM 691 N N . GLN A 1 87 ? -10.136 13.207 -0.329 1.00 88.31 87 GLN A N 1
ATOM 692 C CA . GLN A 1 87 ? -9.154 13.379 -1.417 1.00 88.31 87 GLN A CA 1
ATOM 693 C C . GLN A 1 87 ? -8.011 12.345 -1.365 1.00 88.31 87 GLN A C 1
ATOM 695 O O . GLN A 1 87 ? -6.833 12.675 -1.490 1.00 88.31 87 GLN A O 1
ATOM 700 N N . GLY A 1 88 ? -8.359 11.083 -1.117 1.00 87.56 88 GLY A N 1
ATOM 701 C CA . GLY A 1 88 ? -7.422 9.964 -1.007 1.00 87.56 88 GLY A CA 1
ATOM 702 C C . GLY A 1 88 ? -6.796 9.777 0.378 1.00 87.56 88 GLY A C 1
ATOM 703 O O . GLY A 1 88 ? -6.124 8.772 0.601 1.00 87.56 88 GLY A O 1
ATOM 704 N N . ARG A 1 89 ? -7.015 10.690 1.333 1.00 90.88 89 ARG A N 1
ATOM 705 C CA . ARG A 1 89 ? -6.543 10.520 2.716 1.00 90.88 89 ARG A CA 1
ATOM 706 C C . ARG A 1 89 ? -7.461 9.572 3.475 1.00 90.88 89 ARG A C 1
ATOM 708 O O . ARG A 1 89 ? -8.676 9.643 3.329 1.00 90.88 89 ARG A O 1
ATOM 715 N N . VAL A 1 90 ? -6.866 8.732 4.318 1.00 94.88 90 VAL A N 1
ATOM 716 C CA . VAL A 1 90 ? -7.597 7.820 5.200 1.00 94.88 90 VAL A CA 1
ATOM 717 C C . VAL A 1 90 ? -7.258 8.130 6.655 1.00 94.88 90 VAL A C 1
ATOM 719 O O . VAL A 1 90 ? -6.089 8.131 7.041 1.00 94.88 90 VAL A O 1
ATOM 722 N N . VAL A 1 91 ? -8.280 8.387 7.466 1.00 94.81 91 VAL A N 1
ATOM 723 C CA . VAL A 1 91 ? -8.193 8.746 8.881 1.00 94.81 91 VAL A CA 1
ATOM 724 C C . VAL A 1 91 ? -9.051 7.773 9.686 1.00 94.81 91 VAL A C 1
ATOM 726 O O . VAL A 1 91 ? -10.272 7.762 9.584 1.00 94.81 91 VAL A O 1
ATOM 729 N N . LEU A 1 92 ? -8.431 6.969 10.557 1.00 96.88 92 LEU A N 1
ATOM 730 C CA . LEU A 1 92 ? -9.147 5.908 11.287 1.00 96.88 92 LEU A CA 1
ATOM 731 C C . LEU A 1 92 ? -10.296 6.417 12.176 1.00 96.88 92 LEU A C 1
ATOM 733 O O . LEU A 1 92 ? -11.248 5.678 12.414 1.00 96.88 92 LEU A O 1
ATOM 737 N N . ALA A 1 93 ? -10.225 7.662 12.657 1.00 96.19 93 ALA A N 1
ATOM 738 C CA . ALA A 1 93 ? -11.322 8.291 13.392 1.00 96.19 93 ALA A CA 1
ATOM 739 C C . ALA A 1 93 ? -12.552 8.544 12.498 1.00 96.19 93 ALA A C 1
ATOM 741 O O . ALA A 1 93 ? -13.673 8.273 12.921 1.00 96.19 93 ALA A O 1
ATOM 742 N N . GLU A 1 94 ? -12.341 8.989 11.256 1.00 96.75 94 GLU A N 1
ATOM 743 C CA . GLU A 1 94 ? -13.405 9.176 10.259 1.00 96.75 94 GLU A CA 1
ATOM 744 C C . GLU A 1 94 ? -13.961 7.819 9.811 1.00 96.75 94 GLU A C 1
ATOM 746 O O . GLU A 1 94 ? -15.173 7.635 9.753 1.00 96.75 94 GLU A O 1
ATOM 751 N N . VAL A 1 95 ? -13.095 6.819 9.601 1.00 98.25 95 VAL A N 1
ATOM 752 C CA . VAL A 1 95 ? -13.517 5.436 9.309 1.00 98.25 95 VAL A CA 1
ATOM 753 C C . VAL A 1 95 ? -14.409 4.882 10.425 1.00 98.25 95 VAL A C 1
ATOM 755 O O . VAL A 1 95 ? -15.442 4.274 10.143 1.00 98.25 95 VAL A O 1
ATOM 758 N N . ALA A 1 96 ? -14.040 5.098 11.690 1.00 98.19 96 ALA A N 1
ATOM 759 C CA . ALA A 1 96 ? -14.848 4.678 12.831 1.00 98.19 96 ALA A CA 1
ATOM 760 C C . ALA A 1 96 ? -16.213 5.376 12.860 1.00 98.19 96 ALA A C 1
ATOM 762 O O . ALA A 1 96 ? -17.225 4.699 13.036 1.00 98.19 96 ALA A O 1
ATOM 763 N N . ASP A 1 97 ? -16.261 6.689 12.627 1.00 97.56 97 ASP A N 1
ATOM 764 C CA . ASP A 1 97 ? -17.524 7.433 12.587 1.00 97.56 97 ASP A CA 1
ATOM 765 C C . ASP A 1 97 ? -18.408 7.013 11.405 1.00 97.56 97 ASP A C 1
ATOM 767 O O . ASP A 1 97 ? -19.616 6.833 11.573 1.00 97.56 97 ASP A O 1
ATOM 771 N N . ILE A 1 98 ? -17.813 6.759 10.231 1.00 97.81 98 ILE A N 1
ATOM 772 C CA . ILE A 1 98 ? -18.523 6.243 9.057 1.00 97.81 98 ILE A CA 1
ATOM 773 C C . ILE A 1 98 ? -19.212 4.923 9.401 1.00 97.81 98 ILE A C 1
ATOM 775 O O . ILE A 1 98 ? -20.430 4.807 9.241 1.00 97.81 98 ILE A O 1
ATOM 779 N N . LEU A 1 99 ? -18.447 3.946 9.898 1.00 98.25 99 LEU A N 1
ATOM 780 C CA . LEU A 1 99 ? -18.950 2.603 10.194 1.00 98.25 99 LEU A CA 1
ATOM 781 C C . LEU A 1 99 ? -19.958 2.588 11.350 1.00 98.25 99 LEU A C 1
ATOM 783 O O . LEU A 1 99 ? -20.894 1.787 11.322 1.00 98.25 99 LEU A O 1
ATOM 787 N N . ALA A 1 100 ? -19.785 3.457 12.349 1.00 97.44 100 ALA A N 1
ATOM 788 C CA . ALA A 1 100 ? -20.649 3.493 13.522 1.00 97.44 100 ALA A CA 1
ATOM 789 C C . ALA A 1 100 ? -21.950 4.275 13.300 1.00 97.44 100 ALA A C 1
ATOM 791 O O . ALA A 1 100 ? -23.006 3.849 13.775 1.00 97.44 100 ALA A O 1
ATOM 792 N N . HIS A 1 101 ? -21.889 5.403 12.584 1.00 96.94 101 HIS A N 1
ATOM 793 C CA . HIS A 1 101 ? -22.952 6.412 12.628 1.00 96.94 101 HIS A CA 1
ATOM 794 C C . HIS A 1 101 ? -23.425 6.925 11.265 1.00 96.94 101 HIS A C 1
ATOM 796 O O . HIS A 1 101 ? -24.470 7.569 11.214 1.00 96.94 101 HIS A O 1
ATOM 802 N N . GLN A 1 102 ? -22.716 6.650 10.165 1.00 97.31 102 GLN A N 1
ATOM 803 C CA . GLN A 1 102 ? -23.076 7.201 8.848 1.00 97.31 102 GLN A CA 1
ATOM 804 C C . GLN A 1 102 ? -23.583 6.149 7.852 1.00 97.31 102 GLN A C 1
ATOM 806 O O . GLN A 1 102 ? -24.147 6.508 6.817 1.00 97.31 102 GLN A O 1
ATOM 811 N N . LEU A 1 103 ? -23.411 4.855 8.138 1.00 97.69 103 LEU A N 1
ATOM 812 C CA . LEU A 1 103 ? -23.990 3.781 7.331 1.00 97.69 103 LEU A CA 1
ATOM 813 C C . LEU A 1 103 ? -25.514 3.714 7.477 1.00 97.69 103 LEU A C 1
ATOM 815 O O . LEU A 1 103 ? -26.067 3.867 8.567 1.00 97.69 103 LEU A O 1
ATOM 819 N N . THR A 1 104 ? -26.195 3.370 6.383 1.00 96.50 104 THR A N 1
ATOM 820 C CA . THR A 1 104 ? -27.615 3.005 6.445 1.00 96.50 104 THR A CA 1
ATOM 821 C C . THR A 1 104 ? -27.808 1.737 7.294 1.00 96.50 104 THR A C 1
ATOM 823 O O . THR A 1 104 ? -26.903 0.896 7.366 1.00 96.50 104 THR A O 1
ATOM 826 N N . PRO A 1 105 ? -28.992 1.524 7.902 1.00 95.81 105 PRO A N 1
ATOM 827 C CA . PRO A 1 105 ? -29.272 0.299 8.656 1.00 95.81 105 PRO A CA 1
ATOM 828 C C . PRO A 1 105 ? -29.046 -0.986 7.843 1.00 95.81 105 PRO A C 1
ATOM 830 O O . PRO A 1 105 ? -28.522 -1.969 8.373 1.00 95.81 105 PRO A O 1
ATOM 833 N N . ALA A 1 106 ? -29.371 -0.960 6.546 1.00 96.75 106 ALA A N 1
ATOM 834 C CA . ALA A 1 106 ? -29.131 -2.071 5.629 1.00 96.75 106 ALA A CA 1
ATOM 835 C C . ALA A 1 106 ? -27.629 -2.341 5.433 1.00 96.75 106 ALA A C 1
ATOM 837 O O . ALA A 1 106 ? -27.193 -3.480 5.584 1.00 96.75 106 ALA A O 1
ATOM 838 N N . ALA A 1 107 ? -26.823 -1.306 5.167 1.00 97.75 107 ALA A N 1
ATOM 839 C CA . ALA A 1 107 ? -25.373 -1.442 5.008 1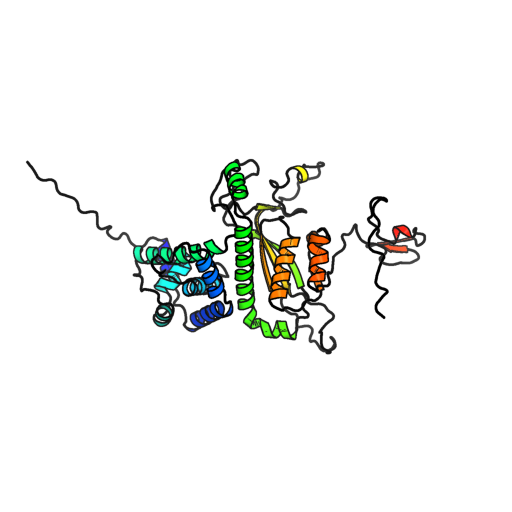.00 97.75 107 ALA A CA 1
ATOM 840 C C . ALA A 1 107 ? -24.696 -1.954 6.291 1.00 97.75 107 ALA A C 1
ATOM 842 O O . ALA A 1 107 ? -23.868 -2.862 6.239 1.00 97.75 107 ALA A O 1
ATOM 843 N N . ARG A 1 108 ? -25.100 -1.436 7.457 1.00 97.69 108 ARG A N 1
ATOM 844 C CA . ARG A 1 108 ? -24.609 -1.900 8.764 1.00 97.69 108 ARG A CA 1
ATOM 845 C C . ARG A 1 108 ? -24.905 -3.386 8.993 1.00 97.69 108 ARG A C 1
ATOM 847 O O . ARG A 1 108 ? -24.023 -4.123 9.427 1.00 97.69 108 ARG A O 1
ATOM 854 N N . THR A 1 109 ? -26.122 -3.822 8.658 1.00 97.25 109 THR A N 1
ATOM 855 C CA . THR A 1 109 ? -26.547 -5.228 8.765 1.00 97.25 109 THR A CA 1
ATOM 856 C C . THR A 1 109 ? -25.745 -6.121 7.821 1.00 97.25 109 THR A C 1
ATOM 858 O O . THR A 1 109 ? -25.264 -7.169 8.242 1.00 97.25 109 THR A O 1
ATOM 861 N N . GLN A 1 110 ? -25.519 -5.688 6.575 1.00 97.38 110 GLN A N 1
ATOM 862 C CA . GLN A 1 110 ? -24.694 -6.434 5.616 1.00 97.38 110 GLN A CA 1
ATOM 863 C C . GLN A 1 110 ? -23.247 -6.627 6.086 1.00 97.38 110 GLN A C 1
ATOM 865 O O . GLN A 1 110 ? -22.635 -7.639 5.758 1.00 97.38 110 GLN A O 1
ATOM 870 N N . LEU A 1 111 ? -22.701 -5.676 6.848 1.00 97.38 111 LEU A N 1
ATOM 871 C CA . LEU A 1 111 ? -21.361 -5.774 7.429 1.00 97.38 111 LEU A CA 1
ATOM 872 C C . LEU A 1 111 ? -21.327 -6.469 8.801 1.00 97.38 111 LEU A C 1
ATOM 874 O O . LEU A 1 111 ? -20.250 -6.575 9.387 1.00 97.38 111 LEU A O 1
ATOM 878 N N . ALA A 1 112 ? -22.476 -6.926 9.315 1.00 96.81 112 ALA A N 1
ATOM 879 C CA . ALA A 1 112 ? -22.626 -7.515 10.648 1.00 96.81 112 ALA A CA 1
ATOM 880 C C . ALA A 1 112 ? -22.053 -6.636 11.781 1.00 96.81 112 ALA A C 1
ATOM 882 O O . ALA A 1 112 ? -21.498 -7.135 12.762 1.00 96.81 112 ALA A O 1
ATOM 883 N N . LEU A 1 113 ? -22.175 -5.313 11.644 1.00 97.12 113 LEU A N 1
ATOM 884 C CA . LEU A 1 113 ? -21.679 -4.358 12.633 1.00 97.12 113 LEU A CA 1
ATOM 885 C C . LEU A 1 113 ? -22.726 -4.122 13.734 1.00 97.12 113 LEU A C 1
ATOM 887 O O . LEU A 1 113 ? -23.920 -4.016 13.432 1.00 97.12 113 LEU A O 1
ATOM 891 N N . PRO A 1 114 ? -22.313 -3.992 15.007 1.00 96.19 114 PRO A N 1
ATOM 892 C CA . PRO A 1 114 ? -23.228 -3.619 16.077 1.00 96.19 114 PRO A CA 1
ATOM 893 C C . PRO A 1 114 ? -23.707 -2.171 15.915 1.00 96.19 114 PRO A C 1
ATOM 895 O O . PRO A 1 114 ? -23.109 -1.362 15.205 1.00 96.19 114 PRO A O 1
ATOM 898 N N . ALA A 1 115 ? -24.781 -1.823 16.620 1.00 95.62 115 ALA A N 1
ATOM 899 C CA . ALA A 1 115 ? -25.159 -0.430 16.811 1.00 95.62 115 ALA A CA 1
ATOM 900 C C . ALA A 1 115 ? -24.363 0.145 17.990 1.00 95.62 115 ALA A C 1
ATOM 902 O O . ALA A 1 115 ? -24.553 -0.278 19.131 1.00 95.62 115 ALA A O 1
ATOM 903 N N . TRP A 1 116 ? -23.470 1.095 17.720 1.00 96.75 116 TRP A N 1
ATOM 904 C CA . TRP A 1 116 ? -22.796 1.850 18.775 1.00 96.75 116 TRP A CA 1
ATOM 905 C C . TRP A 1 116 ? -23.652 3.051 19.192 1.00 96.75 116 TRP A C 1
ATOM 907 O O . TRP A 1 116 ? -24.199 3.732 18.318 1.00 96.75 116 TRP A O 1
ATOM 917 N N . PRO A 1 117 ? -23.775 3.340 20.500 1.00 95.81 117 PRO A N 1
ATOM 918 C CA . PRO A 1 117 ? -24.444 4.553 20.951 1.00 95.81 117 PRO A CA 1
ATOM 919 C C . PRO A 1 117 ? -23.650 5.785 20.499 1.00 95.81 117 PRO A C 1
ATOM 921 O O . PRO A 1 117 ? -22.421 5.759 20.483 1.00 95.81 117 PRO A O 1
ATOM 924 N N . ASP A 1 118 ? -24.330 6.881 20.156 1.00 94.38 118 ASP A N 1
ATOM 925 C CA . ASP A 1 118 ? -23.666 8.151 19.825 1.00 94.38 118 ASP A CA 1
ATOM 926 C C . ASP A 1 118 ? -23.275 8.904 21.107 1.00 94.38 118 ASP A C 1
ATOM 928 O O . ASP A 1 118 ? -23.791 9.971 21.450 1.00 94.38 118 ASP A O 1
ATOM 932 N N . THR A 1 119 ? -22.355 8.303 21.851 1.00 94.69 119 THR A N 1
ATOM 933 C CA . THR A 1 119 ? -21.713 8.843 23.052 1.00 94.69 119 THR A CA 1
ATOM 934 C C . THR A 1 119 ? -20.197 8.788 22.879 1.00 94.69 119 THR A C 1
ATOM 936 O O . THR A 1 119 ? -19.694 8.166 21.943 1.00 94.69 119 THR A O 1
ATOM 939 N N . ILE A 1 120 ? -19.449 9.432 23.781 1.00 93.94 120 ILE A N 1
ATOM 940 C CA . ILE A 1 120 ? -17.982 9.358 23.762 1.00 93.94 120 ILE A CA 1
ATOM 941 C C . ILE A 1 120 ? -17.496 7.906 23.892 1.00 93.94 120 ILE A C 1
ATOM 943 O O . ILE A 1 120 ? -16.722 7.452 23.055 1.00 93.94 120 ILE A O 1
ATOM 947 N N . ASP A 1 121 ? -18.048 7.147 24.840 1.00 95.69 121 ASP A N 1
ATOM 948 C CA . ASP A 1 121 ? -17.684 5.742 25.066 1.00 95.69 121 ASP A CA 1
ATOM 949 C C . ASP A 1 121 ? -18.079 4.845 23.881 1.00 95.69 121 ASP A C 1
ATOM 951 O O . ASP A 1 121 ? -17.376 3.888 23.538 1.00 95.69 121 ASP A O 1
ATOM 955 N N . GLY A 1 122 ? -19.203 5.158 23.225 1.00 96.38 122 GLY A N 1
ATOM 956 C CA . GLY A 1 122 ? -19.650 4.469 22.017 1.00 96.38 122 GLY A CA 1
ATOM 957 C C . GLY A 1 122 ? -18.699 4.686 20.844 1.00 96.38 122 GLY A C 1
ATOM 958 O O . GLY A 1 122 ? -18.289 3.715 20.200 1.00 96.38 122 GLY A O 1
ATOM 959 N N . PHE A 1 123 ? -18.274 5.934 20.626 1.00 96.25 123 PHE A N 1
ATOM 960 C CA . PHE A 1 123 ? -17.270 6.266 19.621 1.00 96.25 123 PHE A CA 1
ATOM 961 C C . PHE A 1 123 ? -15.916 5.614 19.930 1.00 96.25 123 PHE A C 1
ATOM 963 O O . PHE A 1 123 ? -15.330 4.982 19.052 1.00 96.25 123 PHE A O 1
ATOM 970 N N . GLU A 1 124 ? -15.424 5.705 21.169 1.00 96.81 124 GLU A N 1
ATOM 971 C CA . GLU A 1 124 ? -14.159 5.078 21.575 1.00 96.81 124 GLU A CA 1
ATOM 972 C C . GLU A 1 124 ? -14.186 3.561 21.351 1.00 96.81 124 GLU A C 1
ATOM 974 O O . GLU A 1 124 ? -13.231 2.983 20.826 1.00 96.81 124 GLU A O 1
ATOM 979 N N . SER A 1 125 ? -15.311 2.913 21.661 1.00 97.31 125 SER A N 1
ATOM 980 C CA . SER A 1 125 ? -15.512 1.483 21.411 1.00 97.31 125 SER A CA 1
ATOM 981 C C . SER A 1 125 ? -15.449 1.134 19.920 1.00 97.31 125 SER A C 1
ATOM 983 O O . SER A 1 125 ? -14.806 0.143 19.547 1.00 97.31 125 SER A O 1
ATOM 985 N N . ALA A 1 126 ? -16.083 1.936 19.058 1.00 97.94 126 ALA A N 1
ATOM 986 C CA . ALA A 1 126 ? -16.022 1.769 17.606 1.00 97.94 126 ALA A CA 1
ATOM 987 C C . ALA A 1 126 ? -14.598 1.996 17.073 1.00 97.94 126 ALA A C 1
ATOM 989 O O . ALA A 1 126 ? -14.066 1.161 16.336 1.00 97.94 126 ALA A O 1
ATOM 990 N N . TYR A 1 127 ? -13.937 3.065 17.520 1.00 98.12 127 TYR A N 1
ATOM 991 C CA . TYR A 1 127 ? -12.565 3.394 17.148 1.00 98.12 127 TYR A CA 1
ATOM 992 C C . TYR A 1 127 ? -11.583 2.286 17.537 1.00 98.12 127 TYR A C 1
ATOM 994 O O . TYR A 1 127 ? -10.774 1.854 16.718 1.00 98.12 127 TYR A O 1
ATOM 1002 N N . LEU A 1 128 ? -11.685 1.742 18.753 1.00 97.88 128 LEU A N 1
ATOM 1003 C CA . LEU A 1 128 ? -10.866 0.610 19.193 1.00 97.88 128 LEU A CA 1
ATOM 1004 C C . LEU A 1 128 ? -11.134 -0.662 18.379 1.00 97.88 128 LEU A C 1
ATOM 1006 O O . LEU A 1 128 ? -10.223 -1.472 18.189 1.00 97.88 128 LEU A O 1
ATOM 1010 N N . ALA A 1 129 ? -12.364 -0.887 17.912 1.00 98.06 129 ALA A N 1
ATOM 1011 C CA . ALA A 1 129 ? -12.673 -2.010 17.030 1.00 98.06 129 ALA A CA 1
ATOM 1012 C C . ALA A 1 129 ? -12.021 -1.838 15.646 1.00 98.06 129 ALA A C 1
ATOM 1014 O O . ALA A 1 129 ? -11.353 -2.763 15.178 1.00 98.06 129 ALA A O 1
ATOM 1015 N N . VAL A 1 130 ? -12.135 -0.648 15.046 1.00 98.56 130 VAL A N 1
ATOM 1016 C CA . VAL A 1 130 ? -11.486 -0.294 13.770 1.00 98.56 130 VAL A CA 1
ATOM 1017 C C . VAL A 1 130 ? -9.967 -0.380 13.882 1.00 98.56 130 VAL A C 1
ATOM 1019 O O . VAL A 1 130 ? -9.329 -1.069 13.091 1.00 98.56 130 VAL A O 1
ATOM 1022 N N . ARG A 1 131 ? -9.379 0.238 14.910 1.00 97.75 131 ARG A N 1
ATOM 1023 C CA . ARG A 1 131 ? -7.932 0.234 15.146 1.00 97.75 131 ARG A CA 1
ATOM 1024 C C . ARG A 1 131 ? -7.376 -1.181 15.314 1.00 97.75 131 ARG A C 1
ATOM 1026 O O . ARG A 1 131 ? -6.322 -1.494 14.770 1.00 97.75 131 ARG A O 1
ATOM 1033 N N . ARG A 1 132 ? -8.082 -2.062 16.033 1.00 96.69 132 ARG A N 1
ATOM 1034 C CA . ARG A 1 132 ? -7.685 -3.476 16.166 1.00 96.69 132 ARG A CA 1
ATOM 1035 C C . ARG A 1 132 ? -7.752 -4.226 14.838 1.00 96.69 132 ARG A C 1
ATOM 1037 O O . ARG A 1 132 ? -6.891 -5.066 14.591 1.00 96.69 132 ARG A O 1
ATOM 1044 N N . ALA A 1 133 ? -8.753 -3.951 14.001 1.00 97.06 133 ALA A N 1
ATOM 1045 C CA . ALA A 1 133 ? -8.842 -4.541 12.667 1.00 97.06 133 ALA A CA 1
ATOM 1046 C C . ALA A 1 133 ? -7.706 -4.047 11.757 1.00 97.06 133 ALA A C 1
ATOM 1048 O O . ALA A 1 133 ? -7.077 -4.865 11.089 1.00 97.06 133 ALA A O 1
ATOM 1049 N N . PHE A 1 134 ? -7.400 -2.745 11.794 1.00 97.62 134 PHE A N 1
ATOM 1050 C CA . PHE A 1 134 ? -6.297 -2.138 11.046 1.00 97.62 134 PHE A CA 1
ATOM 1051 C C . PHE A 1 134 ? -4.948 -2.752 11.425 1.00 97.62 134 PHE A C 1
ATOM 1053 O O . PHE A 1 134 ? -4.283 -3.324 10.568 1.00 97.62 134 PHE A O 1
ATOM 1060 N N . HIS A 1 135 ? -4.593 -2.752 12.714 1.00 95.38 135 HIS A N 1
ATOM 1061 C CA . HIS A 1 135 ? -3.326 -3.336 13.162 1.00 95.38 135 HIS A CA 1
ATOM 1062 C C . HIS A 1 135 ? -3.246 -4.847 12.912 1.00 95.38 135 HIS A C 1
ATOM 1064 O O . HIS A 1 135 ? -2.166 -5.380 12.694 1.00 95.38 135 HIS A O 1
ATOM 1070 N N . ALA A 1 136 ? -4.375 -5.563 12.907 1.00 94.06 136 ALA A N 1
ATOM 1071 C CA . ALA A 1 136 ? -4.381 -6.972 12.525 1.00 94.06 136 ALA A CA 1
ATOM 1072 C C . ALA A 1 136 ? -4.086 -7.187 11.031 1.00 94.06 136 ALA A C 1
ATOM 1074 O O . ALA A 1 136 ? -3.498 -8.209 10.678 1.00 94.06 136 ALA A O 1
ATOM 1075 N N . ALA A 1 137 ? -4.528 -6.280 10.155 1.00 95.81 137 ALA A N 1
ATOM 1076 C CA . ALA A 1 137 ? -4.179 -6.313 8.737 1.00 95.81 137 ALA A CA 1
ATOM 1077 C C . ALA A 1 137 ? -2.709 -5.919 8.528 1.00 95.81 137 ALA A C 1
ATOM 1079 O O . ALA A 1 137 ? -1.984 -6.620 7.835 1.00 95.81 137 ALA A O 1
ATOM 1080 N N . GLU A 1 138 ? -2.261 -4.846 9.181 1.00 95.69 138 GLU A N 1
ATOM 1081 C CA . GLU A 1 138 ? -0.879 -4.352 9.145 1.00 95.69 138 GLU A CA 1
ATOM 1082 C C . GLU A 1 138 ? 0.129 -5.406 9.623 1.00 95.69 138 GLU A C 1
ATOM 1084 O O . GLU A 1 138 ? 1.127 -5.649 8.955 1.00 95.69 138 GLU A O 1
ATOM 1089 N N . ALA A 1 139 ? -0.158 -6.105 10.725 1.00 94.31 139 ALA A N 1
ATOM 1090 C CA . ALA A 1 139 ? 0.784 -7.028 11.360 1.00 94.31 139 ALA A CA 1
ATOM 1091 C C . ALA A 1 139 ? 1.258 -8.188 10.471 1.00 94.31 139 ALA A C 1
ATOM 1093 O O . ALA A 1 139 ? 2.287 -8.782 10.774 1.00 94.31 139 ALA A O 1
ATOM 1094 N N . VAL A 1 140 ? 0.521 -8.539 9.413 1.00 95.88 140 VAL A N 1
ATOM 1095 C CA . VAL A 1 140 ? 0.918 -9.614 8.488 1.00 95.88 140 VAL A CA 1
ATOM 1096 C C . VAL A 1 140 ? 1.652 -9.108 7.251 1.00 95.88 140 VAL A C 1
ATOM 1098 O O . VAL A 1 140 ? 2.145 -9.924 6.485 1.00 95.88 140 VAL A O 1
ATOM 1101 N N . MET A 1 141 ? 1.720 -7.792 7.042 1.00 95.69 141 MET A N 1
ATOM 1102 C CA . MET A 1 141 ? 2.301 -7.186 5.841 1.00 95.69 141 MET A CA 1
ATOM 1103 C C . MET A 1 141 ? 3.302 -6.059 6.125 1.00 95.69 141 MET A C 1
ATOM 1105 O O . MET A 1 141 ? 3.949 -5.619 5.187 1.00 95.69 141 MET A O 1
ATOM 1109 N N . ASP A 1 142 ? 3.476 -5.598 7.369 1.00 94.19 142 ASP A N 1
ATOM 1110 C CA . ASP A 1 142 ? 4.549 -4.656 7.728 1.00 94.19 142 ASP A CA 1
ATOM 1111 C C . ASP A 1 142 ? 5.917 -5.358 7.625 1.00 94.19 142 ASP A C 1
ATOM 1113 O O . ASP A 1 142 ? 6.172 -6.288 8.398 1.00 94.19 142 ASP A O 1
ATOM 1117 N N . PRO A 1 143 ? 6.793 -4.960 6.681 1.00 93.75 143 PRO A N 1
ATOM 1118 C CA . PRO A 1 143 ? 8.097 -5.579 6.487 1.00 93.75 143 PRO A CA 1
ATOM 1119 C C . PRO A 1 143 ? 9.179 -4.970 7.393 1.00 93.75 143 PRO A C 1
ATOM 1121 O O . PRO A 1 143 ? 10.363 -5.192 7.143 1.00 93.75 143 PRO A O 1
ATOM 1124 N N . SER A 1 144 ? 8.801 -4.168 8.392 1.00 93.25 144 SER A N 1
ATOM 1125 C CA . SER A 1 144 ? 9.736 -3.575 9.343 1.00 93.25 144 SER A CA 1
ATOM 1126 C C . SER A 1 144 ? 9.907 -4.442 10.595 1.00 93.25 144 SER A C 1
ATOM 1128 O O . SER A 1 144 ? 8.914 -4.809 11.228 1.00 93.25 144 SER A O 1
ATOM 1130 N N . PRO A 1 145 ? 11.152 -4.714 11.025 1.00 93.69 145 PRO A N 1
ATOM 1131 C CA . PRO A 1 145 ? 11.415 -5.286 12.342 1.00 93.69 145 PRO A CA 1
ATOM 1132 C C . PRO A 1 145 ? 11.346 -4.239 13.466 1.00 93.69 145 PRO A C 1
ATOM 1134 O O . PRO A 1 145 ? 11.468 -4.578 14.645 1.00 93.69 145 PRO A O 1
ATOM 1137 N N . LEU A 1 146 ? 11.181 -2.955 13.129 1.00 94.12 146 LEU A N 1
ATOM 1138 C CA . LEU A 1 146 ? 11.343 -1.848 14.059 1.00 94.12 146 LEU A CA 1
ATOM 1139 C C . LEU A 1 146 ? 9.983 -1.345 14.565 1.00 94.12 146 LEU A C 1
ATOM 1141 O O . LEU A 1 146 ? 9.096 -1.010 13.776 1.00 94.12 146 LEU A O 1
ATOM 1145 N N . PRO A 1 147 ? 9.791 -1.206 15.889 1.00 92.31 147 PRO A N 1
ATOM 1146 C CA . PRO A 1 147 ? 8.593 -0.562 16.406 1.00 92.31 147 PRO A CA 1
ATOM 1147 C C . PRO A 1 147 ? 8.565 0.919 15.999 1.00 92.31 147 PRO A C 1
ATOM 1149 O O . PRO A 1 147 ? 9.577 1.613 16.089 1.00 92.31 147 PRO A O 1
ATOM 1152 N N . LYS A 1 148 ? 7.381 1.430 15.630 1.00 90.44 148 LYS A N 1
ATOM 1153 C CA . LYS A 1 148 ? 7.164 2.817 15.168 1.00 90.44 148 LYS A CA 1
ATOM 1154 C C . LYS A 1 148 ? 7.234 3.839 16.317 1.00 90.44 148 LYS A C 1
ATOM 1156 O O . LYS A 1 148 ? 6.229 4.402 16.757 1.00 90.44 148 LYS A O 1
ATOM 1161 N N . ARG A 1 149 ? 8.433 4.012 16.877 1.00 92.94 149 ARG A N 1
ATOM 1162 C CA . ARG A 1 149 ? 8.789 4.966 17.937 1.00 92.94 149 ARG A CA 1
ATOM 1163 C C . ARG A 1 149 ? 10.270 5.337 17.835 1.00 92.94 149 ARG A C 1
ATOM 1165 O O . ARG A 1 149 ? 11.025 4.701 17.112 1.00 92.94 149 ARG A O 1
ATOM 1172 N N . ARG A 1 150 ? 10.707 6.336 18.608 1.00 93.88 150 ARG A N 1
ATOM 1173 C CA . ARG A 1 150 ? 12.137 6.665 18.723 1.00 93.88 150 ARG A CA 1
ATOM 1174 C C . ARG A 1 150 ? 12.891 5.539 19.437 1.00 93.88 150 ARG A C 1
ATOM 1176 O O . ARG A 1 150 ? 12.494 5.154 20.538 1.00 93.88 150 ARG A O 1
ATOM 1183 N N . LEU A 1 151 ? 13.985 5.066 18.848 1.00 94.31 151 LEU A N 1
ATOM 1184 C CA . LEU A 1 151 ? 14.833 3.980 19.358 1.00 94.31 151 LEU A CA 1
ATOM 1185 C C . LEU A 1 151 ? 16.291 4.423 19.415 1.00 94.31 151 LEU A C 1
ATOM 1187 O O . LEU A 1 151 ? 16.696 5.251 18.606 1.00 94.31 151 LEU A O 1
ATOM 1191 N N . ALA A 1 152 ? 17.081 3.883 20.346 1.00 95.12 152 ALA A N 1
ATOM 1192 C CA . ALA A 1 152 ? 18.529 4.074 20.310 1.00 95.12 152 ALA A CA 1
ATOM 1193 C C . ALA A 1 152 ? 19.129 3.311 19.118 1.00 95.12 152 ALA A C 1
ATOM 1195 O O . ALA A 1 152 ? 18.661 2.224 18.788 1.00 95.12 152 ALA A O 1
ATOM 1196 N N . LEU A 1 153 ? 20.183 3.843 18.492 1.00 91.25 153 LEU A N 1
ATOM 1197 C CA . LEU A 1 153 ? 20.793 3.204 17.312 1.00 91.25 153 LEU A CA 1
ATOM 1198 C C . LEU A 1 153 ? 21.303 1.776 17.588 1.00 91.25 153 LEU A C 1
ATOM 1200 O O . LEU A 1 153 ? 21.233 0.918 16.713 1.00 91.25 153 LEU A O 1
ATOM 1204 N N . ALA A 1 154 ? 21.753 1.497 18.815 1.00 93.62 154 ALA A N 1
ATOM 1205 C CA . ALA A 1 154 ? 22.145 0.149 19.228 1.00 93.62 154 ALA A CA 1
ATOM 1206 C C . ALA A 1 154 ? 20.956 -0.831 19.254 1.00 93.62 154 ALA A C 1
ATOM 1208 O O . ALA A 1 154 ? 21.102 -1.979 18.839 1.00 93.62 154 ALA A O 1
ATOM 1209 N N . ASP A 1 155 ? 19.773 -0.374 19.684 1.00 95.06 155 ASP A N 1
ATOM 1210 C CA . ASP A 1 155 ? 18.559 -1.196 19.683 1.00 95.06 155 ASP A CA 1
ATOM 1211 C C . ASP A 1 155 ? 18.091 -1.499 18.261 1.00 95.06 155 ASP A C 1
ATOM 1213 O O . ASP A 1 155 ? 17.630 -2.605 18.001 1.00 95.06 155 ASP A O 1
ATOM 1217 N N . VAL A 1 156 ? 18.215 -0.529 17.347 1.00 93.38 156 VAL A N 1
ATOM 1218 C CA . VAL A 1 156 ? 17.887 -0.716 15.925 1.00 93.38 156 VAL A CA 1
ATOM 1219 C C . VAL A 1 156 ? 18.742 -1.827 15.337 1.00 93.38 156 VAL A C 1
ATOM 1221 O O . VAL A 1 156 ? 18.193 -2.807 14.847 1.00 93.38 156 VAL A O 1
ATOM 1224 N N . LYS A 1 157 ? 20.069 -1.716 15.476 1.00 93.25 157 LYS A N 1
ATOM 1225 C CA . LYS A 1 157 ? 21.008 -2.715 14.961 1.00 93.25 157 LYS A CA 1
ATOM 1226 C C . LYS A 1 157 ? 20.704 -4.111 15.510 1.00 93.25 157 LYS A C 1
ATOM 1228 O O . LYS A 1 157 ? 20.621 -5.064 14.747 1.00 93.25 157 LYS A O 1
ATOM 1233 N N . ARG A 1 158 ? 20.466 -4.217 16.821 1.00 96.19 158 ARG A N 1
ATOM 1234 C CA . ARG A 1 158 ? 20.107 -5.486 17.466 1.00 96.19 158 ARG A CA 1
ATOM 1235 C C . ARG A 1 158 ? 18.811 -6.077 16.898 1.00 96.19 158 ARG A C 1
ATOM 1237 O O . ARG A 1 158 ? 18.767 -7.263 16.601 1.00 96.19 158 ARG A O 1
ATOM 1244 N N . LEU A 1 159 ? 17.761 -5.267 16.741 1.00 95.94 159 LEU A N 1
ATOM 1245 C CA . LEU A 1 159 ? 16.479 -5.727 16.193 1.00 95.94 159 LEU A CA 1
ATOM 1246 C C . LEU A 1 159 ? 16.587 -6.146 14.722 1.00 95.94 159 LEU A C 1
ATOM 1248 O O . LEU A 1 159 ? 15.909 -7.084 14.319 1.00 95.94 159 LEU A O 1
ATOM 1252 N N . GLU A 1 160 ? 17.419 -5.472 13.927 1.00 93.69 160 GLU A N 1
ATOM 1253 C CA . GLU A 1 160 ? 17.683 -5.846 12.533 1.00 93.69 160 GLU A CA 1
ATOM 1254 C C . GLU A 1 160 ? 18.458 -7.169 12.430 1.00 93.69 160 GLU A C 1
ATOM 1256 O O . GLU A 1 160 ? 18.136 -7.995 11.577 1.00 93.69 160 GLU A O 1
ATOM 1261 N N . GLU A 1 161 ? 19.434 -7.395 13.315 1.00 95.19 161 GLU A N 1
ATOM 1262 C CA . GLU A 1 161 ? 20.214 -8.641 13.393 1.00 95.19 161 GLU A CA 1
ATOM 1263 C C . GLU A 1 161 ? 19.375 -9.834 13.882 1.00 95.19 161 GLU A C 1
ATOM 1265 O O . GLU A 1 161 ? 19.523 -10.943 13.373 1.00 95.19 161 GLU A O 1
ATOM 1270 N N . GLU A 1 162 ? 18.474 -9.616 14.845 1.00 96.31 162 GLU A N 1
ATOM 1271 C CA . GLU A 1 162 ? 17.566 -10.643 15.381 1.00 96.31 162 GLU A CA 1
ATOM 1272 C C . GLU A 1 162 ? 16.382 -10.960 14.444 1.00 96.31 162 GLU A C 1
ATOM 1274 O O . GLU A 1 162 ? 15.653 -11.929 14.674 1.00 96.31 162 GLU A O 1
ATOM 1279 N N . ALA A 1 163 ? 16.146 -10.142 13.414 1.00 95.19 163 ALA A N 1
ATOM 1280 C CA . ALA A 1 163 ? 14.973 -10.269 12.562 1.00 95.19 163 ALA A CA 1
ATOM 1281 C C . ALA A 1 163 ? 15.039 -11.481 11.622 1.00 95.19 163 ALA A C 1
ATOM 1283 O O . ALA A 1 163 ? 16.026 -11.711 10.921 1.00 95.19 163 ALA A O 1
ATOM 1284 N N . ASP A 1 164 ? 13.918 -12.197 11.523 1.00 95.12 164 ASP A N 1
ATOM 1285 C CA . ASP A 1 164 ? 13.723 -13.236 10.515 1.00 95.12 164 ASP A CA 1
ATOM 1286 C C . ASP A 1 164 ? 13.565 -12.601 9.124 1.00 95.12 164 ASP A C 1
ATOM 1288 O O . ASP A 1 164 ? 12.497 -12.115 8.740 1.00 95.12 164 ASP A O 1
ATOM 1292 N N . GLN A 1 165 ? 14.652 -12.615 8.353 1.00 94.12 165 GLN A N 1
ATOM 1293 C CA . GLN A 1 165 ? 14.695 -12.027 7.016 1.00 94.12 165 GLN A CA 1
ATOM 1294 C C . GLN A 1 165 ? 13.744 -12.718 6.027 1.00 94.12 165 GLN A C 1
ATOM 1296 O O . GLN A 1 165 ? 13.264 -12.069 5.095 1.00 94.12 165 GLN A O 1
ATOM 1301 N N . GLN A 1 166 ? 13.440 -14.008 6.217 1.00 94.56 166 GLN A N 1
ATOM 1302 C CA . GLN A 1 166 ? 12.494 -14.720 5.357 1.00 94.56 166 GLN A CA 1
ATOM 1303 C C . GLN A 1 166 ? 11.061 -14.262 5.634 1.00 94.56 166 GLN A C 1
ATOM 1305 O O . GLN A 1 166 ? 10.316 -13.990 4.688 1.00 94.56 166 GLN A O 1
ATOM 1310 N N . ASP A 1 167 ? 10.691 -14.103 6.909 1.00 93.94 167 ASP A N 1
ATOM 1311 C CA . ASP A 1 167 ? 9.390 -13.543 7.294 1.00 93.94 167 ASP A CA 1
ATOM 1312 C C . ASP A 1 167 ? 9.239 -12.101 6.785 1.00 93.94 167 ASP A C 1
ATOM 1314 O O . ASP A 1 167 ? 8.254 -11.779 6.119 1.00 93.94 167 ASP A O 1
ATOM 1318 N N . LEU A 1 168 ? 10.243 -11.238 6.990 1.00 94.31 168 LEU A N 1
ATOM 1319 C CA . LEU A 1 168 ? 10.204 -9.856 6.492 1.00 94.31 168 LEU A CA 1
ATOM 1320 C C . LEU A 1 168 ? 10.076 -9.782 4.962 1.00 94.31 168 LEU A C 1
ATOM 1322 O O . LEU A 1 168 ? 9.326 -8.948 4.444 1.00 94.31 168 LEU A O 1
ATOM 1326 N N . ALA A 1 169 ? 10.760 -10.664 4.226 1.00 93.50 169 ALA A N 1
ATOM 1327 C CA . ALA A 1 169 ? 10.633 -10.753 2.774 1.00 93.50 169 ALA A CA 1
ATOM 1328 C C . ALA A 1 169 ? 9.221 -11.192 2.348 1.00 93.50 169 ALA A C 1
ATOM 1330 O O . ALA A 1 169 ? 8.647 -10.595 1.432 1.00 93.50 169 ALA A O 1
ATOM 1331 N N . ALA A 1 170 ? 8.628 -12.175 3.032 1.00 94.62 170 ALA A N 1
ATOM 1332 C CA . ALA A 1 170 ? 7.259 -12.618 2.772 1.00 94.62 170 ALA A CA 1
ATOM 1333 C C . ALA A 1 170 ? 6.231 -11.507 3.054 1.00 94.62 170 ALA A C 1
ATOM 1335 O O . ALA A 1 170 ? 5.323 -11.280 2.249 1.00 94.62 170 ALA A O 1
ATOM 1336 N N . ARG A 1 171 ? 6.402 -10.752 4.147 1.00 95.81 171 ARG A N 1
ATOM 1337 C CA . ARG A 1 171 ? 5.563 -9.584 4.468 1.00 95.81 171 ARG A CA 1
ATOM 1338 C C . ARG A 1 171 ? 5.696 -8.484 3.424 1.00 95.81 171 ARG A C 1
ATOM 1340 O O . ARG A 1 171 ? 4.686 -7.936 2.989 1.00 95.81 171 ARG A O 1
ATOM 1347 N N . ARG A 1 172 ? 6.920 -8.210 2.958 1.00 94.69 172 ARG A N 1
ATOM 1348 C CA . ARG A 1 172 ? 7.179 -7.244 1.880 1.00 94.69 172 ARG A CA 1
ATOM 1349 C C . ARG A 1 172 ? 6.473 -7.652 0.589 1.00 94.69 172 ARG A C 1
ATOM 1351 O O . ARG A 1 172 ? 5.816 -6.817 -0.027 1.00 94.69 172 ARG A O 1
ATOM 1358 N N . GLN A 1 173 ? 6.563 -8.923 0.198 1.00 94.56 173 GLN A N 1
ATOM 1359 C CA . GLN A 1 173 ? 5.851 -9.448 -0.973 1.00 94.56 173 GLN A CA 1
ATOM 1360 C C . GLN A 1 173 ? 4.333 -9.302 -0.823 1.00 94.56 173 GLN A C 1
ATOM 1362 O O . GLN A 1 173 ? 3.670 -8.845 -1.754 1.00 94.56 173 GLN A O 1
ATOM 1367 N N . LEU A 1 174 ? 3.788 -9.619 0.356 1.00 96.06 174 LEU A N 1
ATOM 1368 C CA . LEU A 1 174 ? 2.366 -9.442 0.636 1.00 96.06 174 LEU A CA 1
ATOM 1369 C C . LEU A 1 174 ? 1.943 -7.969 0.550 1.00 96.06 174 LEU A C 1
ATOM 1371 O O . LEU A 1 174 ? 0.907 -7.674 -0.041 1.00 96.06 174 LEU A O 1
ATOM 1375 N N . LEU A 1 175 ? 2.735 -7.042 1.096 1.00 96.12 175 LEU A N 1
ATOM 1376 C CA . LEU A 1 175 ? 2.464 -5.605 1.014 1.00 96.12 175 LEU A CA 1
ATOM 1377 C C . LEU A 1 175 ? 2.426 -5.116 -0.437 1.00 96.12 175 LEU A C 1
ATOM 1379 O O . LEU A 1 175 ? 1.505 -4.388 -0.819 1.00 96.12 175 LEU A O 1
ATOM 1383 N N . VAL A 1 176 ? 3.399 -5.536 -1.250 1.00 95.56 176 VAL A N 1
ATOM 1384 C CA . VAL A 1 176 ? 3.438 -5.235 -2.687 1.00 95.56 176 VAL A CA 1
ATOM 1385 C C . VAL A 1 176 ? 2.189 -5.787 -3.369 1.00 95.56 176 VAL A C 1
ATOM 1387 O O . VAL A 1 176 ? 1.516 -5.050 -4.087 1.00 95.56 176 VAL A O 1
ATOM 1390 N N . GLU A 1 177 ? 1.820 -7.043 -3.114 1.00 96.38 177 GLU A N 1
ATOM 1391 C CA . GLU A 1 177 ? 0.647 -7.648 -3.744 1.00 96.38 177 GLU A CA 1
ATOM 1392 C C . GLU A 1 177 ? -0.668 -6.971 -3.323 1.00 96.38 177 GLU A C 1
ATOM 1394 O O . GLU A 1 177 ? -1.495 -6.663 -4.182 1.00 96.38 177 GLU A O 1
ATOM 1399 N N . VAL A 1 178 ? -0.868 -6.701 -2.028 1.00 96.81 178 VAL A N 1
ATOM 1400 C CA . VAL A 1 178 ? -2.055 -5.990 -1.520 1.00 96.81 178 VAL A CA 1
ATOM 1401 C C . VAL A 1 178 ? -2.172 -4.619 -2.177 1.00 96.81 178 VAL A C 1
ATOM 1403 O O . VAL A 1 178 ? -3.249 -4.247 -2.645 1.00 96.81 178 VAL A O 1
ATOM 1406 N N . THR A 1 179 ? -1.065 -3.882 -2.256 1.00 95.31 179 THR A N 1
ATOM 1407 C CA . THR A 1 179 ? -1.078 -2.526 -2.805 1.00 95.31 179 THR A CA 1
ATOM 1408 C C . THR A 1 179 ? -1.356 -2.526 -4.306 1.00 95.31 179 THR A C 1
ATOM 1410 O O . THR A 1 179 ? -2.205 -1.772 -4.777 1.00 95.31 179 THR A O 1
ATOM 1413 N N . ASN A 1 180 ? -0.721 -3.419 -5.065 1.00 97.12 180 ASN A N 1
ATOM 1414 C CA . ASN A 1 180 ? -0.934 -3.496 -6.510 1.00 97.12 180 ASN A CA 1
ATOM 1415 C C . ASN A 1 180 ? -2.317 -4.050 -6.883 1.00 97.12 180 ASN A C 1
ATOM 1417 O O . ASN A 1 180 ? -2.883 -3.647 -7.894 1.00 97.12 180 ASN A O 1
ATOM 1421 N N . ARG A 1 181 ? -2.923 -4.897 -6.042 1.00 96.75 181 ARG A N 1
ATOM 1422 C CA . ARG A 1 181 ? -4.330 -5.309 -6.194 1.00 96.75 181 ARG A CA 1
ATOM 1423 C C . ARG A 1 181 ? -5.316 -4.160 -5.969 1.00 96.75 181 ARG A C 1
ATOM 1425 O O . ARG A 1 181 ? -6.344 -4.101 -6.644 1.00 96.75 181 ARG A O 1
ATOM 1432 N N . LEU A 1 182 ? -5.017 -3.239 -5.049 1.00 96.12 182 LEU A N 1
ATOM 1433 C CA . LEU A 1 182 ? -5.799 -2.010 -4.871 1.00 96.12 182 LEU A CA 1
ATOM 1434 C C . LEU A 1 182 ? -5.670 -1.080 -6.086 1.00 96.12 182 LEU A C 1
ATOM 1436 O O . LEU A 1 182 ? -6.683 -0.558 -6.555 1.00 96.12 182 LEU A O 1
ATOM 1440 N N . VAL A 1 183 ? -4.453 -0.922 -6.621 1.00 95.44 183 VAL A N 1
ATOM 1441 C CA . VAL A 1 183 ? -4.209 -0.184 -7.873 1.00 95.44 183 VAL A CA 1
ATOM 1442 C C . VAL A 1 183 ? -5.011 -0.813 -9.015 1.00 95.44 183 VAL A C 1
ATOM 1444 O O . VAL A 1 183 ? -5.823 -0.127 -9.627 1.00 95.44 183 VAL A O 1
ATOM 1447 N N . GLU A 1 184 ? -4.904 -2.124 -9.230 1.00 95.25 184 GLU A N 1
ATOM 1448 C CA . GLU A 1 184 ? -5.663 -2.842 -10.264 1.00 95.25 184 GLU A CA 1
ATOM 1449 C C . GLU A 1 184 ? -7.181 -2.638 -10.136 1.00 95.25 184 GLU A C 1
ATOM 1451 O O . GLU A 1 184 ? -7.861 -2.304 -11.105 1.00 95.25 184 GLU A O 1
ATOM 1456 N N . ALA A 1 185 ? -7.734 -2.771 -8.926 1.00 96.19 185 ALA A N 1
ATOM 1457 C CA . ALA A 1 185 ? -9.165 -2.582 -8.699 1.00 96.19 185 ALA A CA 1
ATOM 1458 C C . ALA A 1 185 ? -9.637 -1.159 -9.042 1.00 96.19 185 ALA A C 1
ATOM 1460 O O . ALA A 1 185 ? -10.792 -0.976 -9.451 1.00 96.19 185 ALA A O 1
ATOM 1461 N N . SER A 1 186 ? -8.749 -0.168 -8.891 1.00 94.44 186 SER A N 1
ATOM 1462 C CA . SER A 1 186 ? -9.010 1.241 -9.206 1.00 94.44 186 SER A CA 1
ATOM 1463 C C . SER A 1 186 ? -9.007 1.520 -10.710 1.00 94.44 186 SER A C 1
ATOM 1465 O O . SER A 1 186 ? -9.730 2.408 -11.161 1.00 94.44 186 SER A O 1
ATOM 1467 N N . LEU A 1 187 ? -8.280 0.712 -11.489 1.00 94.12 187 LEU A N 1
ATOM 1468 C CA . LEU A 1 187 ? -8.177 0.818 -12.946 1.00 94.12 187 LEU A CA 1
ATOM 1469 C C . LEU A 1 187 ? -9.379 0.224 -13.683 1.00 94.12 187 LEU A C 1
ATOM 1471 O O . LEU A 1 187 ? -9.493 0.397 -14.892 1.00 94.12 187 LEU A O 1
ATOM 1475 N N . ALA A 1 188 ? -10.310 -0.431 -12.984 1.00 92.44 188 ALA A N 1
ATOM 1476 C CA . ALA A 1 188 ? -11.465 -1.072 -13.611 1.00 92.44 188 ALA A CA 1
ATOM 1477 C C . ALA A 1 188 ? -12.253 -0.179 -14.598 1.00 92.44 188 ALA A C 1
ATOM 1479 O O . ALA A 1 188 ? -12.625 -0.691 -15.651 1.00 92.44 188 ALA A O 1
ATOM 1480 N N . PRO A 1 189 ? -12.488 1.129 -14.344 1.00 90.06 189 PRO A N 1
ATOM 1481 C CA . PRO A 1 189 ? -13.150 1.998 -15.322 1.00 90.06 189 PRO A CA 1
ATOM 1482 C C . PRO A 1 189 ? -12.333 2.241 -16.601 1.00 90.06 189 PRO A C 1
ATOM 1484 O O . PRO A 1 189 ? -12.912 2.531 -17.641 1.00 90.06 189 PRO A O 1
ATOM 1487 N N . ALA A 1 190 ? -11.004 2.140 -16.524 1.00 89.75 190 ALA A N 1
ATOM 1488 C CA . ALA A 1 190 ? -10.080 2.373 -17.633 1.00 89.75 190 ALA A CA 1
ATOM 1489 C C . ALA A 1 190 ? -9.604 1.073 -18.304 1.00 89.75 190 ALA A C 1
ATOM 1491 O O . ALA A 1 190 ? -8.881 1.134 -19.295 1.00 89.75 190 ALA A O 1
ATOM 1492 N N . ARG A 1 191 ? -10.006 -0.100 -17.794 1.00 88.69 191 ARG A N 1
ATOM 1493 C CA . ARG A 1 191 ? -9.467 -1.400 -18.217 1.00 88.69 191 ARG A CA 1
ATOM 1494 C C . ARG A 1 191 ? -9.621 -1.652 -19.716 1.00 88.69 191 ARG A C 1
ATOM 1496 O O . ARG A 1 191 ? -8.643 -2.007 -20.357 1.00 88.69 191 ARG A O 1
ATOM 1503 N N . ALA A 1 192 ? -10.806 -1.393 -20.269 1.00 86.31 192 ALA A N 1
ATOM 1504 C CA . ALA A 1 192 ? -11.063 -1.569 -21.699 1.00 86.31 192 ALA A CA 1
ATOM 1505 C C . ALA A 1 192 ? -10.163 -0.669 -22.563 1.00 86.31 192 ALA A C 1
ATOM 1507 O O . ALA A 1 192 ? -9.634 -1.112 -23.573 1.00 86.31 192 ALA A O 1
ATOM 1508 N N . VAL A 1 193 ? -9.934 0.576 -22.129 1.00 83.62 193 VAL A N 1
ATOM 1509 C CA . VAL A 1 193 ? -9.066 1.523 -22.844 1.00 83.62 193 VAL A CA 1
ATOM 1510 C C . VAL A 1 193 ? -7.605 1.070 -22.782 1.00 83.62 193 VAL A C 1
ATOM 1512 O O . VAL A 1 193 ? -6.899 1.144 -23.782 1.00 83.62 193 VAL A O 1
ATOM 1515 N N . ILE A 1 194 ? -7.152 0.568 -21.630 1.00 87.00 194 ILE A N 1
ATOM 1516 C CA . ILE A 1 194 ? -5.805 0.002 -21.496 1.00 87.00 194 ILE A CA 1
ATOM 1517 C C . ILE A 1 194 ? -5.651 -1.201 -22.436 1.00 87.00 194 ILE A C 1
ATOM 1519 O O . ILE A 1 194 ? -4.702 -1.249 -23.204 1.00 87.00 194 ILE A O 1
ATOM 1523 N N . GLU A 1 195 ? -6.586 -2.149 -22.422 1.00 85.44 195 GLU A N 1
ATOM 1524 C CA . GLU A 1 195 ? -6.496 -3.367 -23.241 1.00 85.44 195 GLU A CA 1
ATOM 1525 C C . GLU A 1 195 ? -6.575 -3.097 -24.750 1.00 85.44 195 GLU A C 1
ATOM 1527 O O . GLU A 1 195 ? -5.925 -3.792 -25.526 1.00 85.44 195 GLU A O 1
ATOM 1532 N N . GLU A 1 196 ? -7.348 -2.095 -25.174 1.00 82.69 196 GLU A N 1
ATOM 1533 C CA . GLU A 1 196 ? -7.527 -1.766 -26.592 1.00 82.69 196 GLU A CA 1
ATOM 1534 C C . GLU A 1 196 ? -6.375 -0.924 -27.161 1.00 82.69 196 GLU A C 1
ATOM 1536 O O . GLU A 1 196 ? -5.988 -1.104 -28.318 1.00 82.69 196 GLU A O 1
ATOM 1541 N N . PHE A 1 197 ? -5.833 0.016 -26.379 1.00 78.75 197 PHE A N 1
ATOM 1542 C CA . PHE A 1 197 ? -4.950 1.061 -26.911 1.00 78.75 197 PHE A CA 1
ATOM 1543 C C . PHE A 1 197 ? -3.514 1.020 -26.391 1.00 78.75 197 PHE A C 1
ATOM 1545 O O . PHE A 1 197 ? -2.651 1.650 -27.004 1.00 78.75 197 PHE A O 1
ATOM 1552 N N . TRP A 1 198 ? -3.237 0.317 -25.291 1.00 88.00 198 TRP A N 1
ATOM 1553 C CA . TRP A 1 198 ? -1.912 0.312 -24.677 1.00 88.00 198 TRP A CA 1
ATOM 1554 C C . TRP A 1 198 ? -1.033 -0.824 -25.216 1.00 88.00 198 TRP A C 1
ATOM 1556 O O . TRP A 1 198 ? -1.404 -1.994 -25.179 1.00 88.00 198 TRP A O 1
ATOM 1566 N N . ASP A 1 199 ? 0.169 -0.488 -25.681 1.00 85.12 199 ASP A N 1
ATOM 1567 C CA . ASP A 1 199 ? 1.141 -1.424 -26.268 1.00 85.12 199 ASP A CA 1
ATOM 1568 C C . ASP A 1 199 ? 2.042 -2.116 -25.223 1.00 85.12 199 ASP A C 1
ATOM 1570 O O . ASP A 1 199 ? 2.947 -2.872 -25.579 1.00 85.12 199 ASP A O 1
ATOM 1574 N N . GLY A 1 200 ? 1.820 -1.846 -23.933 1.00 89.88 200 GLY A N 1
ATOM 1575 C CA . GLY A 1 200 ? 2.674 -2.324 -22.846 1.00 89.88 200 GLY A CA 1
ATOM 1576 C C . GLY A 1 200 ? 3.891 -1.443 -22.566 1.00 89.88 200 GLY A C 1
ATOM 1577 O O . GLY A 1 200 ? 4.713 -1.796 -21.717 1.00 89.88 200 GLY A O 1
ATOM 1578 N N . SER A 1 201 ? 4.051 -0.319 -23.269 1.00 91.44 201 SER A N 1
ATOM 1579 C CA . SER A 1 201 ? 5.138 0.620 -22.999 1.00 91.44 201 SER A CA 1
ATOM 1580 C C . SER A 1 201 ? 4.909 1.340 -21.675 1.00 91.44 201 SER A C 1
ATOM 1582 O O . SER A 1 201 ? 3.798 1.752 -21.364 1.00 91.44 201 SER A O 1
ATOM 1584 N N . ALA A 1 202 ? 5.947 1.511 -20.870 1.00 92.88 202 ALA A N 1
ATOM 1585 C CA . ALA A 1 202 ? 5.844 2.060 -19.528 1.00 92.88 202 ALA A CA 1
ATOM 1586 C C . ALA A 1 202 ? 6.980 3.036 -19.224 1.00 92.88 202 ALA A C 1
ATOM 1588 O O . ALA A 1 202 ? 8.047 2.994 -19.838 1.00 92.88 202 ALA A O 1
ATOM 1589 N N . ALA A 1 203 ? 6.757 3.889 -18.232 1.00 91.88 203 ALA A N 1
ATOM 1590 C CA . ALA A 1 203 ? 7.818 4.644 -17.586 1.00 91.88 203 ALA A CA 1
ATOM 1591 C C . ALA A 1 203 ? 7.883 4.279 -16.102 1.00 91.88 203 ALA A C 1
ATOM 1593 O O . ALA A 1 203 ? 6.849 4.036 -15.477 1.00 91.88 203 ALA A O 1
ATOM 1594 N N . VAL A 1 204 ? 9.092 4.241 -15.546 1.00 91.62 204 VAL A N 1
ATOM 1595 C CA . VAL A 1 204 ? 9.315 4.040 -14.113 1.00 91.62 204 VAL A CA 1
ATOM 1596 C C . VAL A 1 204 ? 9.997 5.253 -13.498 1.00 91.62 204 VAL A C 1
ATOM 1598 O O . VAL A 1 204 ? 10.987 5.758 -14.029 1.00 91.62 204 VAL A O 1
ATOM 1601 N N . ASP A 1 205 ? 9.451 5.715 -12.377 1.00 88.69 205 ASP A N 1
ATOM 1602 C CA . ASP A 1 205 ? 9.993 6.837 -11.614 1.00 88.69 205 ASP A CA 1
ATOM 1603 C C . ASP A 1 205 ? 9.799 6.632 -10.107 1.00 88.69 205 ASP A C 1
ATOM 1605 O O . ASP A 1 205 ? 8.806 6.041 -9.670 1.00 88.69 205 ASP A O 1
ATOM 1609 N N . ALA A 1 206 ? 10.742 7.141 -9.313 1.00 88.31 206 ALA A N 1
ATOM 1610 C CA . ALA A 1 206 ? 10.688 7.129 -7.857 1.00 88.31 206 ALA A CA 1
ATOM 1611 C C . ALA A 1 206 ? 10.359 8.531 -7.332 1.00 88.31 206 ALA A C 1
ATOM 1613 O O . ALA A 1 206 ? 11.162 9.460 -7.404 1.00 88.31 206 ALA A O 1
ATOM 1614 N N . THR A 1 207 ? 9.171 8.681 -6.750 1.00 87.69 207 THR A N 1
ATOM 1615 C CA . THR A 1 207 ? 8.691 9.957 -6.212 1.00 87.69 207 THR A CA 1
ATOM 1616 C C . THR A 1 207 ? 8.756 9.969 -4.678 1.00 87.69 207 THR A C 1
ATOM 1618 O O . THR A 1 207 ? 8.215 9.069 -4.032 1.00 87.69 207 THR A O 1
ATOM 1621 N N . PRO A 1 208 ? 9.345 11.001 -4.046 1.00 89.69 208 PRO A N 1
ATOM 1622 C CA . PRO A 1 208 ? 9.423 11.084 -2.591 1.00 89.69 208 PRO A CA 1
ATOM 1623 C C . PRO A 1 208 ? 8.058 11.388 -1.944 1.00 89.69 208 PRO A C 1
ATOM 1625 O O . PRO A 1 208 ? 7.375 12.346 -2.314 1.00 89.69 208 PRO A O 1
ATOM 1628 N N . ILE A 1 209 ? 7.694 10.626 -0.909 1.00 90.44 209 ILE A N 1
ATOM 1629 C CA . ILE A 1 209 ? 6.480 10.798 -0.099 1.00 90.44 209 ILE A CA 1
ATOM 1630 C C . ILE A 1 209 ? 6.833 11.152 1.351 1.00 90.44 209 ILE A C 1
ATOM 1632 O O . ILE A 1 209 ? 7.627 10.484 2.011 1.00 90.44 209 ILE A O 1
ATOM 1636 N N . ARG A 1 210 ? 6.251 12.240 1.869 1.00 91.00 210 ARG A N 1
ATOM 1637 C CA . ARG A 1 210 ? 6.526 12.734 3.229 1.00 91.00 210 ARG A CA 1
ATOM 1638 C C . ARG A 1 210 ? 5.817 11.879 4.276 1.00 91.00 210 ARG A C 1
ATOM 1640 O O . ARG A 1 210 ? 4.629 11.603 4.126 1.00 91.00 210 ARG A O 1
ATOM 1647 N N . THR A 1 211 ? 6.499 11.568 5.375 1.00 90.50 211 THR A N 1
ATOM 1648 C CA . THR A 1 211 ? 5.842 10.980 6.553 1.00 90.50 211 THR A CA 1
ATOM 1649 C C . THR A 1 211 ? 5.366 12.065 7.526 1.00 90.50 211 THR A C 1
ATOM 1651 O O . THR A 1 211 ? 5.794 13.219 7.471 1.00 90.50 211 THR A O 1
ATOM 1654 N N . PHE A 1 212 ? 4.481 11.715 8.460 1.00 87.56 212 PHE A N 1
ATOM 1655 C CA . PHE A 1 212 ? 4.123 12.618 9.564 1.00 87.56 212 PHE A CA 1
ATOM 1656 C C . PHE A 1 212 ? 5.243 12.757 10.609 1.00 87.56 212 PHE A C 1
ATOM 1658 O O . PHE A 1 212 ? 5.194 13.649 11.459 1.00 87.56 212 PHE A O 1
ATOM 1665 N N . SER A 1 213 ? 6.250 11.883 10.555 1.00 89.12 213 SER A N 1
ATOM 1666 C CA . SER A 1 213 ? 7.412 11.924 11.431 1.00 89.12 213 SER A CA 1
ATOM 1667 C C . SER A 1 213 ? 8.362 13.051 11.031 1.00 89.12 213 SER A C 1
ATOM 1669 O O . SER A 1 213 ? 8.457 13.451 9.869 1.00 89.12 213 SER A O 1
ATOM 1671 N N . ARG A 1 214 ? 9.101 13.570 12.011 1.00 88.50 214 ARG A N 1
ATOM 1672 C CA . ARG A 1 214 ? 10.176 14.533 11.766 1.00 88.50 214 ARG A CA 1
ATOM 1673 C C . ARG A 1 214 ? 11.501 13.792 11.729 1.00 88.50 214 ARG A C 1
ATOM 1675 O O . ARG A 1 214 ? 11.825 13.081 12.678 1.00 88.50 214 ARG A O 1
ATOM 1682 N N . GLY A 1 215 ? 12.259 14.009 10.659 1.00 85.88 215 GLY A N 1
ATOM 1683 C CA . GLY A 1 215 ? 13.626 13.523 10.561 1.00 85.88 215 GLY A CA 1
ATOM 1684 C C . GLY A 1 215 ? 14.495 14.110 11.667 1.00 85.88 215 GLY A C 1
ATOM 1685 O O . GLY A 1 215 ? 14.315 15.258 12.082 1.00 85.88 215 GLY A O 1
ATOM 1686 N N . VAL A 1 216 ? 15.430 13.301 12.144 1.00 86.88 216 VAL A N 1
ATOM 1687 C CA . VAL A 1 216 ? 16.425 13.683 13.149 1.00 86.88 216 VAL A CA 1
ATOM 1688 C C . VAL A 1 216 ? 17.778 13.899 12.477 1.00 86.88 216 VAL A C 1
ATOM 1690 O O . VAL A 1 216 ? 18.004 13.467 11.346 1.00 86.88 216 VAL A O 1
ATOM 1693 N N . SER A 1 217 ? 18.681 14.603 13.156 1.00 82.00 217 SER A N 1
ATOM 1694 C CA . SER A 1 217 ? 20.062 14.752 12.687 1.00 82.00 217 SER A CA 1
ATOM 1695 C C . SER A 1 217 ? 20.773 13.397 12.676 1.00 82.00 217 SER A C 1
ATOM 1697 O O . SER A 1 217 ? 20.542 12.587 13.567 1.00 82.00 217 SER A O 1
ATOM 1699 N N . ALA A 1 218 ? 21.713 13.193 11.750 1.00 75.12 218 ALA A N 1
ATOM 1700 C CA . ALA A 1 218 ? 22.580 12.008 11.725 1.00 75.12 218 ALA A CA 1
ATOM 1701 C C . ALA A 1 218 ? 23.406 11.824 13.018 1.00 75.12 218 ALA A C 1
ATOM 1703 O O . ALA A 1 218 ? 23.892 10.736 13.296 1.00 75.12 218 ALA A O 1
ATOM 1704 N N . LYS A 1 219 ? 23.573 12.894 13.810 1.00 79.12 219 LYS A N 1
ATOM 1705 C CA . LYS A 1 219 ? 24.262 12.867 15.112 1.00 79.12 219 LYS A CA 1
ATOM 1706 C C . LYS A 1 219 ? 23.339 12.539 16.290 1.00 79.12 219 LYS A C 1
ATOM 1708 O O . LYS A 1 219 ? 23.824 12.433 17.413 1.00 79.12 219 LYS A O 1
ATOM 1713 N N . ASP A 1 220 ? 22.024 12.473 16.076 1.00 85.75 220 ASP A N 1
ATOM 1714 C CA . ASP A 1 220 ? 21.086 12.134 17.145 1.00 85.75 220 ASP A CA 1
ATOM 1715 C C . ASP A 1 220 ? 21.295 10.659 17.534 1.00 85.75 220 ASP A C 1
ATOM 1717 O O . ASP A 1 220 ? 21.287 9.791 16.659 1.00 85.75 2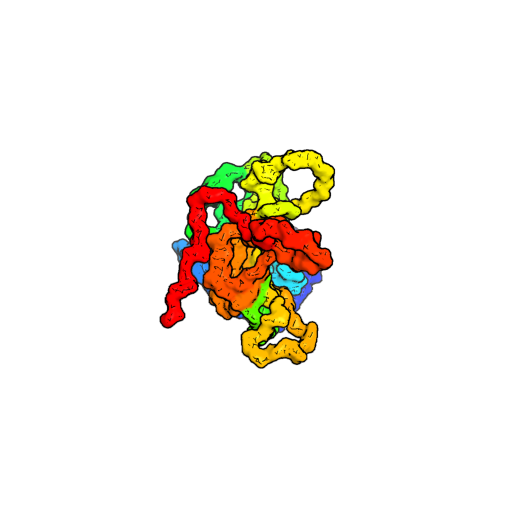20 ASP A O 1
ATOM 1721 N N . PRO A 1 221 ? 21.487 10.338 18.826 1.00 90.94 221 PRO A N 1
ATOM 1722 C CA . PRO A 1 221 ? 21.669 8.955 19.269 1.00 90.94 221 PRO A CA 1
ATOM 1723 C C . PRO A 1 221 ? 20.404 8.097 19.106 1.00 90.94 221 PRO A C 1
ATOM 1725 O O . PRO A 1 221 ? 20.444 6.890 19.368 1.00 90.94 221 PRO A O 1
ATOM 1728 N N . LYS A 1 222 ? 19.270 8.706 18.733 1.00 92.88 222 LYS A N 1
ATOM 1729 C CA . LYS A 1 222 ? 17.991 8.032 18.536 1.00 92.88 222 LYS A CA 1
ATOM 1730 C C . LYS A 1 222 ? 17.408 8.292 17.157 1.00 92.88 222 LYS A C 1
ATOM 1732 O O . LYS A 1 222 ? 17.481 9.402 16.641 1.00 92.88 222 LYS A O 1
ATOM 1737 N N . THR A 1 223 ? 16.691 7.303 16.636 1.00 91.88 223 THR A N 1
ATOM 1738 C CA . THR A 1 223 ? 15.891 7.432 15.416 1.00 91.88 223 THR A CA 1
ATOM 1739 C C . THR A 1 223 ? 14.773 8.469 15.557 1.00 91.88 223 THR A C 1
ATOM 1741 O O . THR A 1 223 ? 14.386 8.900 16.657 1.00 91.88 223 THR A O 1
ATOM 1744 N N . ALA A 1 224 ? 14.197 8.835 14.412 1.00 91.56 224 ALA A N 1
ATOM 1745 C CA . ALA A 1 224 ? 12.879 9.445 14.363 1.00 91.56 224 ALA A CA 1
ATOM 1746 C C . ALA A 1 224 ? 11.795 8.467 14.859 1.00 91.56 224 ALA A C 1
ATOM 1748 O O . ALA A 1 224 ? 12.038 7.277 15.061 1.00 91.56 224 ALA A O 1
ATOM 1749 N N . THR A 1 225 ? 10.572 8.970 15.036 1.00 92.75 225 THR A N 1
ATOM 1750 C CA . THR A 1 225 ? 9.406 8.151 15.422 1.00 92.75 225 THR A CA 1
ATOM 1751 C C . THR A 1 225 ? 9.028 7.120 14.353 1.00 92.75 225 THR A C 1
ATOM 1753 O O . THR A 1 225 ? 8.396 6.120 14.667 1.00 92.75 225 THR A O 1
ATOM 1756 N N . ASP A 1 226 ? 9.429 7.365 13.108 1.00 92.25 226 ASP A N 1
ATOM 1757 C CA . ASP A 1 226 ? 9.248 6.460 11.978 1.00 92.25 226 ASP A CA 1
ATOM 1758 C C . ASP A 1 226 ? 10.647 6.022 11.533 1.00 92.25 226 ASP A C 1
ATOM 1760 O O . ASP A 1 226 ? 11.308 6.787 10.830 1.00 92.25 226 ASP A O 1
ATOM 1764 N N . PRO A 1 227 ? 11.158 4.893 12.053 1.00 90.12 227 PRO A N 1
ATOM 1765 C CA . PRO A 1 227 ? 12.550 4.495 11.860 1.00 90.12 227 PRO A CA 1
ATOM 1766 C C . PRO A 1 227 ? 12.843 3.941 10.456 1.00 90.12 227 PRO A C 1
ATOM 1768 O O . PRO A 1 227 ? 14.009 3.865 10.073 1.00 90.12 227 PRO A O 1
ATOM 1771 N N . ASP A 1 228 ? 11.814 3.590 9.679 1.00 89.56 228 ASP A N 1
ATOM 1772 C CA . ASP A 1 228 ? 11.969 3.058 8.319 1.00 89.56 228 ASP A CA 1
ATOM 1773 C C . ASP A 1 228 ? 12.103 4.164 7.262 1.00 89.56 228 ASP A C 1
ATOM 1775 O O . ASP A 1 228 ? 12.631 3.934 6.172 1.00 89.56 228 ASP A O 1
ATOM 1779 N N . ALA A 1 229 ? 11.647 5.376 7.587 1.00 91.00 229 ALA A N 1
ATOM 1780 C CA . ALA A 1 229 ? 11.805 6.554 6.748 1.00 91.00 229 ALA A CA 1
ATOM 1781 C C . ALA A 1 229 ? 13.251 7.081 6.764 1.00 91.00 229 ALA A C 1
ATOM 1783 O O . ALA A 1 229 ? 14.022 6.855 7.704 1.00 91.00 229 ALA A O 1
ATOM 1784 N N . ALA A 1 230 ? 13.623 7.837 5.732 1.00 88.69 230 ALA A N 1
ATOM 1785 C CA . ALA A 1 230 ? 14.948 8.450 5.631 1.00 88.69 230 ALA A CA 1
ATOM 1786 C C . ALA A 1 230 ? 14.896 9.866 5.067 1.00 88.69 230 ALA A C 1
ATOM 1788 O O . ALA A 1 230 ? 13.870 10.319 4.549 1.00 88.69 230 ALA A O 1
ATOM 1789 N N . TRP A 1 231 ? 16.023 10.569 5.156 1.00 86.12 231 TRP A N 1
ATOM 1790 C CA . TRP A 1 231 ? 16.204 11.816 4.430 1.00 86.12 231 TRP A CA 1
ATOM 1791 C C . TRP A 1 231 ? 16.326 11.559 2.926 1.00 86.12 231 TRP A C 1
ATOM 1793 O O . TRP A 1 231 ? 17.277 10.945 2.463 1.00 86.12 231 TRP A O 1
ATOM 1803 N N . TYR A 1 232 ? 15.386 12.105 2.164 1.00 82.25 232 TYR A N 1
ATOM 1804 C CA . TYR A 1 232 ? 15.496 12.310 0.730 1.00 82.25 232 TYR A CA 1
ATOM 1805 C C . TYR A 1 232 ? 16.208 13.639 0.461 1.00 82.25 232 TYR A C 1
ATOM 1807 O O . TYR A 1 232 ? 15.765 14.704 0.920 1.00 82.25 232 TYR A O 1
ATOM 1815 N N . VAL A 1 233 ? 17.296 13.578 -0.305 1.00 77.25 233 VAL A N 1
ATOM 1816 C CA . VAL A 1 233 ? 18.064 14.742 -0.756 1.00 77.25 233 VAL A CA 1
ATOM 1817 C C . VAL A 1 233 ? 17.960 14.836 -2.270 1.00 77.25 233 VAL A C 1
ATOM 1819 O O . VAL A 1 233 ? 18.385 13.935 -2.983 1.00 77.25 233 VAL A O 1
ATOM 1822 N N . ARG A 1 234 ? 17.439 15.957 -2.779 1.00 64.94 234 ARG A N 1
ATOM 1823 C CA . ARG A 1 234 ? 17.328 16.221 -4.225 1.00 64.94 234 ARG A CA 1
ATOM 1824 C C . ARG A 1 234 ? 18.683 16.590 -4.863 1.00 64.94 234 ARG A C 1
ATOM 1826 O O . ARG A 1 234 ? 18.805 17.647 -5.474 1.00 64.94 234 ARG A O 1
ATOM 1833 N N . ASP A 1 235 ? 19.708 15.769 -4.647 1.00 60.41 235 ASP A N 1
ATOM 1834 C CA . ASP A 1 235 ? 21.030 15.831 -5.278 1.00 60.41 235 ASP A CA 1
ATOM 1835 C C . ASP A 1 235 ? 21.500 14.388 -5.558 1.00 60.41 235 ASP A C 1
ATOM 1837 O O . ASP A 1 235 ? 21.691 13.613 -4.625 1.00 60.41 235 ASP A O 1
ATOM 1841 N N . GLY A 1 236 ? 21.722 14.043 -6.831 1.00 58.69 236 GLY A N 1
ATOM 1842 C CA . GLY A 1 236 ? 22.439 12.833 -7.256 1.00 58.69 236 GLY A CA 1
ATOM 1843 C C . GLY A 1 236 ? 21.801 11.494 -6.864 1.00 58.69 236 GLY A C 1
ATOM 1844 O O . GLY A 1 236 ? 21.065 10.915 -7.653 1.00 58.69 236 GLY A O 1
ATOM 1845 N N . ASN A 1 237 ? 22.153 10.973 -5.685 1.00 56.56 237 ASN A N 1
ATOM 1846 C CA . ASN A 1 237 ? 21.907 9.589 -5.258 1.00 56.56 237 ASN A CA 1
ATOM 1847 C C . ASN A 1 237 ? 20.646 9.401 -4.386 1.00 56.56 237 ASN A C 1
ATOM 1849 O O . ASN A 1 237 ? 20.329 8.271 -4.026 1.00 56.56 237 ASN A O 1
ATOM 1853 N N . HIS A 1 238 ? 19.960 10.491 -4.016 1.00 60.59 238 HIS A N 1
ATOM 1854 C CA . HIS A 1 238 ? 18.747 10.510 -3.178 1.00 60.59 238 HIS A CA 1
ATOM 1855 C C . HIS A 1 238 ? 18.874 9.819 -1.803 1.00 60.59 238 HIS A C 1
ATOM 1857 O O . HIS A 1 238 ? 17.867 9.604 -1.126 1.00 60.59 238 HIS A O 1
ATOM 1863 N N . ARG A 1 239 ? 20.098 9.493 -1.365 1.00 58.12 239 ARG A N 1
ATOM 1864 C CA . ARG A 1 239 ? 20.361 8.754 -0.125 1.00 58.12 239 ARG A CA 1
ATOM 1865 C C . ARG A 1 239 ? 20.296 9.653 1.101 1.00 58.12 239 ARG A C 1
ATOM 1867 O O . ARG A 1 239 ? 20.546 10.858 1.040 1.00 58.12 239 ARG A O 1
ATOM 1874 N N . ASP A 1 240 ? 20.024 9.018 2.236 1.0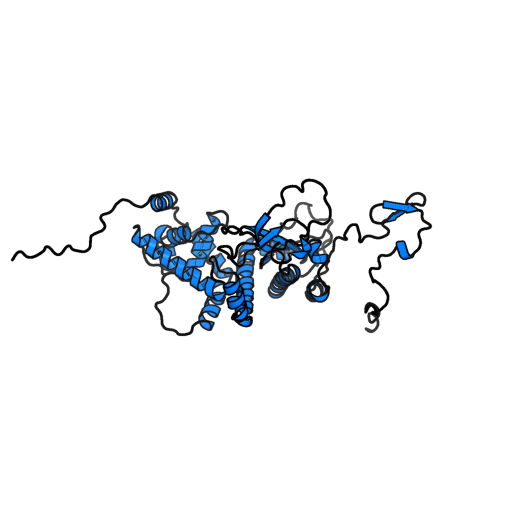0 56.72 240 ASP A N 1
ATOM 1875 C CA . ASP A 1 240 ? 20.179 9.656 3.536 1.00 56.72 240 ASP A CA 1
ATOM 1876 C C . ASP A 1 240 ? 21.662 9.993 3.773 1.00 56.72 240 ASP A C 1
ATOM 1878 O O . ASP A 1 240 ? 22.501 9.092 3.687 1.00 56.72 240 ASP A O 1
ATOM 1882 N N . PRO A 1 241 ? 22.004 11.242 4.134 1.00 57.12 241 PRO A N 1
ATOM 1883 C CA . PRO A 1 241 ? 23.354 11.621 4.544 1.00 57.12 241 PRO A CA 1
ATOM 1884 C C . PRO A 1 241 ? 23.977 10.740 5.633 1.00 57.12 241 PRO A C 1
ATOM 1886 O O . PRO A 1 241 ? 25.198 10.665 5.733 1.00 57.12 241 PRO A O 1
ATOM 1889 N N . ALA A 1 242 ? 23.155 10.105 6.473 1.00 55.78 242 ALA A N 1
ATOM 1890 C CA . ALA A 1 242 ? 23.614 9.178 7.503 1.00 55.78 242 ALA A CA 1
ATOM 1891 C C . ALA A 1 242 ? 23.994 7.790 6.953 1.00 55.78 242 ALA A C 1
ATOM 1893 O O . ALA A 1 242 ? 24.707 7.055 7.631 1.00 55.78 242 ALA A O 1
ATOM 1894 N N . ALA A 1 243 ? 23.521 7.423 5.756 1.00 54.84 243 ALA A N 1
ATOM 1895 C CA . ALA A 1 243 ? 23.804 6.133 5.127 1.00 54.84 243 ALA A CA 1
ATOM 1896 C C . ALA A 1 243 ? 25.160 6.104 4.399 1.00 54.84 243 ALA A C 1
ATOM 1898 O O . ALA A 1 243 ? 25.727 5.028 4.238 1.00 54.84 243 ALA A O 1
ATOM 1899 N N . ASP A 1 244 ? 25.688 7.265 3.993 1.00 52.06 244 ASP A N 1
ATOM 1900 C CA . ASP A 1 244 ? 27.031 7.402 3.418 1.00 52.06 244 ASP A CA 1
ATOM 1901 C C . ASP A 1 244 ? 27.669 8.755 3.814 1.00 52.06 244 ASP A C 1
ATOM 1903 O O . ASP A 1 244 ? 27.475 9.774 3.142 1.00 52.06 244 ASP A O 1
ATOM 1907 N N . PRO A 1 245 ? 28.431 8.802 4.924 1.00 49.66 245 PRO A N 1
ATOM 1908 C CA . PRO A 1 245 ? 29.091 10.025 5.376 1.00 49.66 245 PRO A CA 1
ATOM 1909 C C . PRO A 1 245 ? 30.217 10.508 4.446 1.00 49.66 245 PRO A C 1
ATOM 1911 O O . PRO A 1 245 ? 30.595 11.681 4.512 1.00 49.66 245 PRO A O 1
ATOM 1914 N N . GLN A 1 246 ? 30.787 9.628 3.609 1.00 44.38 246 GLN A N 1
ATOM 1915 C CA . GLN A 1 246 ? 31.946 9.940 2.765 1.00 44.38 246 GLN A CA 1
ATOM 1916 C C . GLN A 1 246 ? 31.540 10.684 1.488 1.00 44.38 246 GLN A C 1
ATOM 1918 O O . GLN A 1 246 ? 32.215 11.645 1.111 1.00 44.38 246 GLN A O 1
ATOM 1923 N N . GLU A 1 247 ? 30.399 10.339 0.885 1.00 43.53 247 GLU A N 1
ATOM 1924 C CA . GLU A 1 247 ? 29.903 10.957 -0.358 1.00 43.53 247 GLU A CA 1
ATOM 1925 C C . GLU A 1 247 ? 29.377 12.400 -0.173 1.00 43.53 247 GLU A C 1
ATOM 1927 O O . GLU A 1 247 ? 29.003 13.086 -1.129 1.00 43.53 247 GLU A O 1
ATOM 1932 N N . HIS A 1 248 ? 29.334 12.900 1.066 1.00 43.34 248 HIS A N 1
ATOM 1933 C CA . HIS A 1 248 ? 28.863 14.247 1.408 1.00 43.34 248 HIS A CA 1
ATOM 1934 C C . HIS A 1 248 ? 29.942 15.162 1.993 1.00 43.34 248 HIS A C 1
ATOM 1936 O O . HIS A 1 248 ? 29.629 16.256 2.480 1.00 43.34 248 HIS A O 1
ATOM 1942 N N . SER A 1 249 ? 31.215 14.769 1.886 1.00 36.19 249 SER A N 1
ATOM 1943 C CA . SER A 1 249 ? 32.324 15.681 2.163 1.00 36.19 249 SER A CA 1
ATOM 1944 C C . SER A 1 249 ? 32.277 16.869 1.189 1.00 36.19 249 SER A C 1
ATOM 1946 O O . SER A 1 249 ? 32.158 16.668 -0.023 1.00 36.19 249 SER A O 1
ATOM 1948 N N . PRO A 1 250 ? 32.342 18.125 1.672 1.00 36.59 250 PRO A N 1
ATOM 1949 C CA . PRO A 1 250 ? 32.303 19.300 0.816 1.00 36.59 250 PRO A CA 1
ATOM 1950 C C . PRO A 1 250 ? 33.633 19.418 0.068 1.00 36.59 250 PRO A C 1
ATOM 1952 O O . PRO A 1 250 ? 34.540 20.132 0.489 1.00 36.59 250 PRO A O 1
ATOM 1955 N N . HIS A 1 251 ? 33.769 18.722 -1.058 1.00 37.06 251 HIS A N 1
ATOM 1956 C CA . HIS A 1 251 ? 34.870 18.989 -1.966 1.00 37.06 251 HIS A CA 1
ATOM 1957 C C . HIS A 1 251 ? 34.634 20.326 -2.677 1.00 37.06 251 HIS A C 1
ATOM 1959 O O . HIS A 1 251 ? 33.745 20.479 -3.509 1.00 37.06 251 HIS A O 1
ATOM 1965 N N . ASN A 1 252 ? 35.497 21.269 -2.303 1.00 34.06 252 ASN A N 1
ATOM 1966 C CA . ASN A 1 252 ? 35.772 22.576 -2.884 1.00 34.06 252 ASN A CA 1
ATOM 1967 C C . ASN A 1 252 ? 34.658 23.631 -2.870 1.00 34.06 252 ASN A C 1
ATOM 1969 O O . ASN A 1 252 ? 33.607 23.531 -3.500 1.00 34.06 252 ASN A O 1
ATOM 1973 N N . GLY A 1 253 ? 34.977 24.726 -2.175 1.00 40.69 253 GLY A N 1
ATOM 1974 C CA . GLY A 1 253 ? 34.152 25.911 -2.031 1.00 40.69 253 GLY A CA 1
ATOM 1975 C C . GLY A 1 253 ? 33.715 26.503 -3.366 1.00 40.69 253 GLY A C 1
ATOM 1976 O O . GLY A 1 253 ? 34.497 27.146 -4.058 1.00 40.69 253 GLY A O 1
ATOM 1977 N N . LYS A 1 254 ? 32.425 26.370 -3.681 1.00 33.97 254 LYS A N 1
ATOM 1978 C CA . LYS A 1 254 ? 31.704 27.292 -4.563 1.00 33.97 254 LYS A CA 1
ATOM 1979 C C . LYS A 1 254 ? 30.289 27.527 -4.027 1.00 33.97 254 LYS A C 1
ATOM 1981 O O . LYS A 1 254 ? 29.524 26.588 -3.847 1.00 33.97 254 LYS A O 1
ATOM 1986 N N . LYS A 1 255 ? 30.017 28.817 -3.785 1.00 37.19 255 LYS A N 1
ATOM 1987 C CA . LYS A 1 255 ? 28.743 29.565 -3.731 1.00 37.19 255 LYS A CA 1
ATOM 1988 C C . LYS A 1 255 ? 27.516 28.832 -3.168 1.00 37.19 255 LYS A C 1
ATOM 1990 O O . LYS A 1 255 ? 26.999 27.916 -3.793 1.00 37.19 255 LYS A O 1
ATOM 1995 N N . THR A 1 256 ? 27.035 29.332 -2.023 1.00 39.31 256 THR A N 1
ATOM 1996 C CA . THR A 1 256 ? 25.667 29.213 -1.468 1.00 39.31 256 THR A CA 1
ATOM 1997 C C . THR A 1 256 ? 24.717 28.340 -2.297 1.00 39.31 256 THR A C 1
ATOM 1999 O O . THR A 1 256 ? 23.902 28.819 -3.088 1.00 39.31 256 THR A O 1
ATOM 2002 N N . ARG A 1 257 ? 24.838 27.020 -2.115 1.00 41.81 257 ARG A N 1
ATOM 2003 C CA . ARG A 1 257 ? 23.966 26.029 -2.749 1.00 41.81 257 ARG A CA 1
ATOM 2004 C C . ARG A 1 257 ? 22.542 26.337 -2.273 1.00 41.81 257 ARG A C 1
ATOM 2006 O O . ARG A 1 257 ? 22.303 26.356 -1.064 1.00 41.81 257 ARG A O 1
ATOM 2013 N N . LYS A 1 258 ? 21.627 26.652 -3.204 1.00 41.56 258 LYS A N 1
ATOM 2014 C CA . LYS A 1 258 ? 20.189 26.850 -2.925 1.00 41.56 258 LYS A CA 1
ATOM 2015 C C . LYS A 1 258 ? 19.735 25.779 -1.934 1.00 41.56 258 LYS A C 1
ATOM 2017 O O . LYS A 1 258 ? 20.120 24.625 -2.112 1.00 41.56 258 LYS A O 1
ATOM 2022 N N . ALA A 1 259 ? 18.966 26.168 -0.911 1.00 42.47 259 ALA A N 1
ATOM 2023 C CA . ALA A 1 259 ? 18.550 25.287 0.180 1.00 42.47 259 ALA A CA 1
ATOM 2024 C C . ALA A 1 259 ? 18.168 23.903 -0.362 1.00 42.47 259 ALA A C 1
ATOM 2026 O O . ALA A 1 259 ? 17.168 23.762 -1.074 1.00 42.47 259 ALA A O 1
ATOM 2027 N N . LYS A 1 260 ? 19.016 22.904 -0.082 1.00 55.31 260 LYS A N 1
ATOM 2028 C CA . LYS A 1 260 ? 18.771 21.515 -0.464 1.00 55.31 260 LYS A CA 1
ATOM 2029 C C . LYS A 1 260 ? 17.391 21.159 0.080 1.00 55.31 260 LYS A C 1
ATOM 2031 O O . LYS A 1 260 ? 17.116 21.350 1.265 1.00 55.31 260 LYS A O 1
ATOM 2036 N N . ARG A 1 261 ? 16.479 20.741 -0.798 1.00 54.53 261 ARG A N 1
ATOM 2037 C CA . ARG A 1 261 ? 15.144 20.332 -0.360 1.00 54.53 261 ARG A CA 1
ATOM 2038 C C . ARG A 1 261 ? 15.291 18.976 0.308 1.00 54.53 261 ARG A C 1
ATOM 2040 O O . ARG A 1 261 ? 15.420 17.969 -0.376 1.00 54.53 261 ARG A O 1
ATOM 2047 N N . TYR A 1 262 ? 15.302 19.001 1.633 1.00 72.88 262 TYR A N 1
ATOM 2048 C CA . TYR A 1 262 ? 15.259 17.816 2.468 1.00 72.88 262 TYR A CA 1
ATOM 2049 C C . TYR A 1 262 ? 13.807 17.439 2.734 1.00 72.88 262 TYR A C 1
ATOM 2051 O O . TYR A 1 262 ? 12.980 18.269 3.136 1.00 72.88 262 TYR A O 1
ATOM 2059 N N . LEU A 1 263 ? 13.494 16.170 2.530 1.00 85.69 263 LEU A N 1
ATOM 2060 C CA . LEU A 1 263 ? 12.227 15.591 2.936 1.00 85.69 263 LEU A CA 1
ATOM 2061 C C . LEU A 1 263 ? 12.524 14.331 3.738 1.00 85.69 263 LEU A C 1
ATOM 2063 O O . LEU A 1 263 ? 13.342 13.530 3.321 1.00 85.69 263 LEU A O 1
ATOM 2067 N N . TYR A 1 264 ? 11.886 14.174 4.894 1.00 88.81 264 TYR A N 1
ATOM 2068 C CA . TYR A 1 264 ? 11.947 12.925 5.643 1.00 88.81 264 TYR A CA 1
ATOM 2069 C C . TYR A 1 264 ? 10.739 12.078 5.249 1.00 88.81 264 TYR A C 1
ATOM 2071 O O . TYR A 1 264 ? 9.598 12.553 5.338 1.00 88.81 264 TYR A O 1
ATOM 2079 N N . GLY A 1 265 ? 10.993 10.893 4.705 1.00 92.75 265 GLY A N 1
ATOM 2080 C CA . GLY A 1 265 ? 10.013 10.230 3.860 1.00 92.75 265 GLY A CA 1
ATOM 2081 C C . GLY A 1 265 ? 10.371 8.822 3.423 1.00 92.75 265 GLY A C 1
ATOM 2082 O O . GLY A 1 265 ? 11.406 8.270 3.794 1.00 92.75 265 GLY A O 1
ATOM 2083 N N . PHE A 1 266 ? 9.495 8.306 2.573 1.00 92.38 266 PHE A N 1
ATOM 2084 C CA . PHE A 1 266 ? 9.739 7.152 1.722 1.00 92.38 266 PHE A CA 1
ATOM 2085 C C . PHE A 1 266 ? 9.871 7.602 0.264 1.00 92.38 266 PHE A C 1
ATOM 2087 O O . PHE A 1 266 ? 9.563 8.746 -0.070 1.00 92.38 266 PHE A O 1
ATOM 2094 N N . GLU A 1 267 ? 10.295 6.702 -0.610 1.00 90.75 267 GLU A N 1
ATOM 2095 C CA . GLU A 1 267 ? 10.136 6.830 -2.055 1.00 90.75 267 GLU A CA 1
ATOM 2096 C C . GLU A 1 267 ? 9.062 5.849 -2.522 1.00 90.75 267 GLU A C 1
ATOM 2098 O O . GLU A 1 267 ? 9.040 4.686 -2.116 1.00 90.75 267 GLU A O 1
ATOM 2103 N N . ALA A 1 268 ? 8.144 6.344 -3.346 1.00 92.44 268 ALA A N 1
ATOM 2104 C CA . ALA A 1 268 ? 7.180 5.540 -4.068 1.00 92.44 268 ALA A CA 1
ATOM 2105 C C . ALA A 1 268 ? 7.704 5.317 -5.489 1.00 92.44 268 ALA A C 1
ATOM 2107 O O . ALA A 1 268 ? 7.729 6.258 -6.282 1.00 92.44 268 ALA A O 1
ATOM 2108 N N . THR A 1 269 ? 8.111 4.090 -5.809 1.00 93.56 269 THR A N 1
ATOM 2109 C CA . THR A 1 269 ? 8.417 3.712 -7.192 1.00 93.56 269 THR A CA 1
ATOM 2110 C C . THR A 1 269 ? 7.116 3.368 -7.909 1.00 93.56 269 THR A C 1
ATOM 2112 O O . THR A 1 269 ? 6.399 2.440 -7.516 1.00 93.56 269 THR A O 1
ATOM 2115 N N . LEU A 1 270 ? 6.818 4.136 -8.954 1.00 94.62 270 LEU A N 1
ATOM 2116 C CA . LEU A 1 270 ? 5.616 4.046 -9.770 1.00 94.62 270 LEU A CA 1
ATOM 2117 C C . LEU A 1 270 ? 5.982 3.531 -11.153 1.00 94.62 270 LEU A C 1
ATOM 2119 O O . LEU A 1 270 ? 6.920 4.034 -11.768 1.00 94.62 270 LEU A O 1
ATOM 2123 N N . VAL A 1 271 ? 5.203 2.580 -11.663 1.00 95.19 271 VAL A N 1
ATOM 2124 C CA . VAL A 1 271 ? 5.217 2.240 -13.088 1.00 95.19 271 VAL A CA 1
ATOM 2125 C C . VAL A 1 271 ? 3.951 2.800 -13.709 1.00 95.19 271 VAL A C 1
ATOM 2127 O O . VAL A 1 271 ? 2.846 2.457 -13.280 1.00 95.19 271 VAL A O 1
ATOM 2130 N N . VAL A 1 272 ? 4.117 3.676 -14.693 1.00 94.06 272 VAL A N 1
ATOM 2131 C CA . VAL A 1 272 ? 3.023 4.362 -15.380 1.00 94.06 272 VAL A CA 1
ATOM 2132 C C . VAL A 1 272 ? 2.948 3.938 -16.836 1.00 94.06 272 VAL A C 1
ATOM 2134 O O . VAL A 1 272 ? 3.966 3.603 -17.443 1.00 94.06 272 VAL A O 1
ATOM 2137 N N . THR A 1 273 ? 1.749 3.968 -17.409 1.00 91.62 273 THR A N 1
ATOM 2138 C CA . THR A 1 273 ? 1.562 3.784 -18.850 1.00 91.62 273 THR A CA 1
ATOM 2139 C C . THR A 1 273 ? 2.385 4.811 -19.627 1.00 91.62 273 THR A C 1
ATOM 2141 O O . THR A 1 273 ? 2.265 6.016 -19.403 1.00 91.62 273 THR A O 1
ATOM 2144 N N . GLY A 1 274 ? 3.200 4.327 -20.554 1.00 85.31 274 GLY A N 1
ATOM 2145 C CA . GLY A 1 274 ? 3.835 5.108 -21.604 1.00 85.31 274 GLY A CA 1
ATOM 2146 C C . GLY A 1 274 ? 3.112 4.903 -22.931 1.00 85.31 274 GLY A C 1
ATOM 2147 O O . GLY A 1 274 ? 2.433 3.899 -23.138 1.00 85.31 274 GLY A O 1
ATOM 2148 N N . GLU A 1 275 ? 3.280 5.858 -23.835 1.00 72.31 275 GLU A N 1
ATOM 2149 C CA . GLU A 1 275 ? 2.799 5.773 -25.209 1.00 72.31 275 GLU A CA 1
ATOM 2150 C C . GLU A 1 275 ? 3.989 5.971 -26.144 1.00 72.31 275 GLU A C 1
ATOM 2152 O O . GLU A 1 275 ? 4.808 6.869 -25.937 1.00 72.31 275 GLU A O 1
ATOM 2157 N N . THR A 1 276 ? 4.095 5.133 -27.172 1.00 66.38 276 THR A N 1
ATOM 2158 C CA . THR A 1 276 ? 5.022 5.382 -28.273 1.00 66.38 276 THR A CA 1
ATOM 2159 C C . THR A 1 276 ? 4.262 5.932 -29.470 1.00 66.38 276 THR A C 1
ATOM 2161 O O . THR A 1 276 ? 3.154 5.497 -29.777 1.00 66.38 276 THR A O 1
ATOM 2164 N N . SER A 1 277 ? 4.869 6.882 -30.188 1.00 54.06 277 SER A N 1
ATOM 2165 C CA . SER A 1 277 ? 4.313 7.447 -31.429 1.00 54.06 277 SER A CA 1
ATOM 2166 C C . SER A 1 277 ? 4.122 6.399 -32.535 1.00 54.06 277 SER A C 1
ATOM 2168 O O . SER A 1 277 ? 3.470 6.663 -33.545 1.00 54.06 277 SER A O 1
ATOM 2170 N N . THR A 1 278 ? 4.657 5.193 -32.339 1.00 51.12 278 THR A N 1
ATOM 2171 C CA . THR A 1 278 ? 4.600 4.074 -33.269 1.00 51.12 278 THR A CA 1
ATOM 2172 C C . THR A 1 278 ? 4.227 2.775 -32.556 1.00 51.12 278 THR A C 1
ATOM 2174 O O . THR A 1 278 ? 5.099 1.936 -32.363 1.00 51.12 278 THR A O 1
ATOM 2177 N N . THR A 1 279 ? 2.958 2.542 -32.204 1.00 49.31 279 THR A N 1
ATOM 2178 C CA . THR A 1 279 ? 2.297 1.246 -32.496 1.00 49.31 279 THR A CA 1
ATOM 2179 C C . THR A 1 279 ? 0.779 1.264 -32.261 1.00 49.31 279 THR A C 1
ATOM 2181 O O . THR A 1 279 ? 0.227 2.091 -31.529 1.00 49.31 279 THR A O 1
ATOM 2184 N N . PRO A 1 280 ? 0.076 0.359 -32.956 1.00 42.75 280 PRO A N 1
ATOM 2185 C CA . PRO A 1 280 ? -0.382 -0.833 -32.252 1.00 42.75 280 PRO A CA 1
ATOM 2186 C C . PRO A 1 280 ? 0.199 -2.129 -32.834 1.00 42.75 280 PRO A C 1
ATOM 2188 O O . PRO A 1 280 ? 0.377 -2.268 -34.046 1.00 42.75 280 PRO A O 1
ATOM 2191 N N . LEU A 1 281 ? 0.422 -3.109 -31.952 1.00 46.38 281 LEU A N 1
ATOM 2192 C CA . LEU A 1 281 ? 0.304 -4.525 -32.304 1.00 46.38 281 LEU A CA 1
ATOM 2193 C C . LEU A 1 281 ? -1.117 -4.724 -32.858 1.00 46.38 281 LEU A C 1
ATOM 2195 O O . LEU A 1 281 ? -2.089 -4.552 -32.131 1.00 46.38 281 LEU A O 1
ATOM 2199 N N . GLY A 1 282 ? -1.237 -5.022 -34.153 1.00 44.91 282 GLY A N 1
ATOM 2200 C CA . GLY A 1 282 ? -2.535 -5.171 -34.822 1.00 44.91 282 GLY A CA 1
ATOM 2201 C C . GLY A 1 282 ? -2.915 -4.013 -35.752 1.00 44.91 282 GLY A C 1
ATOM 2202 O O . GLY A 1 282 ? -3.937 -3.361 -35.577 1.00 44.91 282 GLY A O 1
ATOM 2203 N N . GLY A 1 283 ? -2.108 -3.773 -36.786 1.00 38.84 283 GLY A N 1
ATOM 2204 C CA . GLY A 1 283 ? -2.619 -3.541 -38.144 1.00 38.84 283 GLY A CA 1
ATOM 2205 C C . GLY A 1 283 ? -3.451 -2.291 -38.468 1.00 38.84 283 GLY A C 1
ATOM 2206 O O . GLY A 1 283 ? -3.991 -2.247 -39.571 1.00 38.84 283 GLY A O 1
ATOM 2207 N N . ARG A 1 284 ? -3.560 -1.268 -37.609 1.00 40.97 284 ARG A N 1
ATOM 2208 C CA . ARG A 1 284 ? -4.134 0.030 -38.024 1.00 40.97 284 ARG A CA 1
ATOM 2209 C C . ARG A 1 284 ? -3.073 1.139 -38.065 1.00 40.97 284 ARG A C 1
ATOM 2211 O O . ARG A 1 284 ? -2.517 1.467 -37.017 1.00 40.97 284 ARG A O 1
ATOM 2218 N N . PRO A 1 285 ? -2.778 1.714 -39.252 1.00 41.81 285 PRO A N 1
ATOM 2219 C CA . PRO A 1 285 ? -1.823 2.808 -39.399 1.00 41.81 285 PRO A CA 1
ATOM 2220 C C . PRO A 1 285 ? -2.194 4.027 -38.548 1.00 41.81 285 PRO A C 1
ATOM 2222 O O . PRO A 1 285 ? -3.363 4.394 -38.441 1.00 41.81 285 PRO A O 1
ATOM 2225 N N . ALA A 1 286 ? -1.175 4.700 -38.008 1.00 46.56 286 ALA A N 1
ATOM 2226 C CA . ALA A 1 286 ? -1.297 5.901 -37.176 1.00 46.56 286 ALA A CA 1
ATOM 2227 C C . ALA A 1 286 ? -2.045 7.075 -37.849 1.00 46.56 286 ALA A C 1
ATOM 2229 O O . ALA A 1 286 ? -2.540 7.961 -37.161 1.00 46.56 286 ALA A O 1
ATOM 2230 N N . ALA A 1 287 ? -2.182 7.062 -39.179 1.00 46.31 287 ALA A N 1
ATOM 2231 C CA . ALA A 1 287 ? -2.751 8.147 -39.979 1.00 46.31 287 ALA A CA 1
ATOM 2232 C C . ALA A 1 287 ? -4.268 8.385 -39.799 1.00 46.31 287 ALA A C 1
ATOM 2234 O O . ALA A 1 287 ? -4.788 9.358 -40.333 1.00 46.31 287 ALA A O 1
ATOM 2235 N N . THR A 1 288 ? -4.987 7.534 -39.057 1.00 46.12 288 THR A N 1
ATOM 2236 C CA . THR A 1 288 ? -6.425 7.723 -38.765 1.00 46.12 288 THR A CA 1
ATOM 2237 C C . THR A 1 288 ? -6.728 7.996 -37.291 1.00 46.12 288 THR A C 1
ATOM 2239 O O . THR A 1 288 ? -7.895 7.974 -36.900 1.00 46.12 288 THR A O 1
ATOM 2242 N N . ARG A 1 289 ? -5.712 8.212 -36.442 1.00 50.94 289 ARG A N 1
ATOM 2243 C CA . ARG A 1 289 ? -5.954 8.655 -35.066 1.00 50.94 289 ARG A CA 1
ATOM 2244 C C . ARG A 1 289 ? -6.154 10.164 -35.072 1.00 50.94 289 ARG A C 1
ATOM 2246 O O . ARG A 1 289 ? -5.230 10.923 -35.337 1.00 50.94 289 ARG A O 1
ATOM 2253 N N . ASP A 1 290 ? -7.374 10.570 -34.748 1.00 49.78 290 ASP A N 1
ATOM 2254 C CA . ASP A 1 290 ? -7.639 11.883 -34.177 1.00 49.78 290 ASP A CA 1
ATOM 2255 C C . ASP A 1 290 ? -6.614 12.093 -33.047 1.00 49.78 290 ASP A C 1
ATOM 2257 O O . ASP A 1 290 ? -6.527 11.263 -32.135 1.00 49.78 290 ASP A O 1
ATOM 2261 N N . THR A 1 291 ? -5.781 13.133 -33.128 1.00 47.94 291 THR A N 1
ATOM 2262 C CA . THR A 1 291 ? -4.626 13.408 -32.240 1.00 47.94 291 THR A CA 1
ATOM 2263 C C . THR A 1 291 ? -5.008 13.630 -30.766 1.00 47.94 291 THR A C 1
ATOM 2265 O O . THR A 1 291 ? -4.198 14.063 -29.956 1.00 47.94 291 THR A O 1
ATOM 2268 N N . CYS A 1 292 ? -6.259 13.349 -30.402 1.00 43.75 292 CYS A N 1
ATOM 2269 C CA . CYS A 1 292 ? -6.861 13.541 -29.092 1.00 43.75 292 CYS A CA 1
ATOM 2270 C C . CYS A 1 292 ? -7.029 12.250 -28.269 1.00 43.75 292 CYS A C 1
ATOM 2272 O O . CYS A 1 292 ? -7.614 12.312 -27.190 1.00 43.75 292 CYS A O 1
ATOM 2274 N N . ARG A 1 293 ? -6.545 11.083 -28.724 1.00 55.59 293 ARG A N 1
ATOM 2275 C CA . ARG A 1 293 ? -6.654 9.814 -27.969 1.00 55.59 293 ARG A CA 1
ATOM 2276 C C . ARG A 1 293 ? -5.323 9.350 -27.371 1.00 55.59 293 ARG A C 1
ATOM 2278 O O . ARG A 1 293 ? -4.891 8.235 -27.633 1.00 55.59 293 ARG A O 1
ATOM 2285 N N . HIS A 1 294 ? -4.707 10.202 -26.557 1.00 63.91 294 HIS A N 1
ATOM 2286 C CA . HIS A 1 294 ? -3.603 9.796 -25.685 1.00 63.91 294 HIS A CA 1
ATOM 2287 C C . HIS A 1 294 ? -4.143 9.025 -24.481 1.00 63.91 294 HIS A C 1
ATOM 2289 O O . HIS A 1 294 ? -5.118 9.451 -23.851 1.00 63.91 294 HIS A O 1
ATOM 2295 N N . LEU A 1 295 ? -3.510 7.902 -24.142 1.00 74.31 295 LEU A N 1
ATOM 2296 C CA . LEU A 1 295 ? -3.811 7.220 -22.887 1.00 74.31 295 LEU A CA 1
ATOM 2297 C C . LEU A 1 295 ? -3.328 8.123 -21.736 1.00 74.31 295 LEU A C 1
ATOM 2299 O O . LEU A 1 295 ? -2.187 8.588 -21.774 1.00 74.31 295 LEU A O 1
ATOM 2303 N N . PRO A 1 296 ? -4.156 8.413 -20.714 1.00 81.56 296 PRO A N 1
ATOM 2304 C CA . PRO A 1 296 ? -3.674 9.160 -19.559 1.00 81.56 296 PRO A CA 1
ATOM 2305 C C . PRO A 1 296 ? -2.530 8.397 -18.885 1.00 81.56 296 PRO A C 1
ATOM 2307 O O . PRO A 1 296 ? -2.484 7.174 -18.953 1.00 81.56 296 PRO A O 1
ATOM 2310 N N . ALA A 1 297 ? -1.635 9.108 -18.196 1.00 87.75 297 ALA A N 1
ATOM 2311 C CA . ALA A 1 297 ? -0.585 8.486 -17.391 1.00 87.75 297 ALA A CA 1
ATOM 2312 C C . ALA A 1 297 ? -1.208 7.758 -16.185 1.00 87.75 297 ALA A C 1
ATOM 2314 O O . ALA A 1 297 ? -1.416 8.342 -15.119 1.00 87.75 297 ALA A O 1
ATOM 2315 N N . LEU A 1 298 ? -1.561 6.488 -16.376 1.00 92.31 298 LEU A N 1
ATOM 2316 C CA . LEU A 1 298 ? -2.166 5.637 -15.360 1.00 92.31 298 LEU A CA 1
ATOM 2317 C C . LEU A 1 298 ? -1.071 4.883 -14.615 1.00 92.31 298 LEU A C 1
ATOM 2319 O O . LEU A 1 298 ? -0.206 4.265 -15.230 1.00 92.31 298 LEU A O 1
ATOM 2323 N N . VAL A 1 299 ? -1.133 4.900 -13.284 1.00 94.81 299 VAL A N 1
ATOM 2324 C CA . VAL A 1 299 ? -0.258 4.080 -12.439 1.00 94.81 299 VAL A CA 1
ATOM 2325 C C . VAL A 1 299 ? -0.726 2.631 -12.524 1.00 94.81 299 VAL A C 1
ATOM 2327 O O . VAL A 1 299 ? -1.849 2.317 -12.134 1.00 94.81 299 VAL A O 1
ATOM 2330 N N . LEU A 1 300 ? 0.141 1.753 -13.020 1.00 95.00 300 LEU A N 1
ATOM 2331 C CA . LEU A 1 300 ? -0.122 0.322 -13.181 1.00 95.00 300 LEU A CA 1
ATOM 2332 C C . LEU A 1 300 ? 0.484 -0.506 -12.057 1.00 95.00 300 LEU A C 1
ATOM 2334 O O . LEU A 1 300 ? -0.062 -1.556 -11.703 1.00 95.00 300 LEU A O 1
ATOM 2338 N N . ALA A 1 301 ? 1.603 -0.045 -11.498 1.00 95.56 301 ALA A N 1
ATOM 2339 C CA . ALA A 1 301 ? 2.229 -0.669 -10.349 1.00 95.56 301 ALA A CA 1
ATOM 2340 C C . ALA A 1 301 ? 2.870 0.338 -9.396 1.00 95.56 301 ALA A C 1
ATOM 2342 O O . ALA A 1 301 ? 3.222 1.456 -9.774 1.00 95.56 301 ALA A O 1
ATOM 2343 N N . PHE A 1 302 ? 3.002 -0.089 -8.145 1.00 93.31 302 PHE A N 1
ATOM 2344 C CA . PHE A 1 302 ? 3.407 0.734 -7.017 1.00 93.31 302 PHE A CA 1
ATOM 2345 C C . PHE A 1 302 ? 4.229 -0.083 -6.019 1.00 93.31 302 PHE A C 1
ATOM 2347 O O . PHE A 1 302 ? 3.845 -1.194 -5.639 1.00 93.31 302 PHE A O 1
ATOM 2354 N N . THR A 1 303 ? 5.327 0.493 -5.538 1.00 94.31 303 THR A N 1
ATOM 2355 C CA . THR A 1 303 ? 6.076 0.004 -4.372 1.00 94.31 303 THR A CA 1
ATOM 2356 C C . THR A 1 303 ? 6.526 1.188 -3.521 1.00 94.31 303 THR A C 1
ATOM 2358 O O . THR A 1 303 ? 6.721 2.283 -4.042 1.00 94.31 303 THR A O 1
ATOM 2361 N N . VAL A 1 304 ? 6.683 0.980 -2.212 1.00 92.12 304 VAL A N 1
ATOM 2362 C CA . VAL A 1 304 ? 7.201 1.994 -1.280 1.00 92.12 304 VAL A CA 1
ATOM 2363 C C . VAL A 1 304 ? 8.418 1.441 -0.573 1.00 92.12 304 VAL A C 1
ATOM 2365 O O . VAL A 1 304 ? 8.398 0.309 -0.092 1.00 92.12 304 VAL A O 1
ATOM 2368 N N . HIS A 1 305 ? 9.464 2.252 -0.5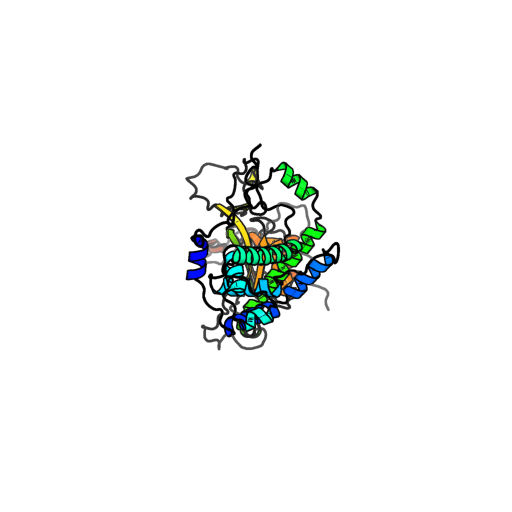03 1.00 89.31 305 HIS A N 1
ATOM 2369 C CA . HIS A 1 305 ? 10.737 1.869 0.084 1.00 89.31 305 HIS A CA 1
ATOM 2370 C C . HIS A 1 305 ? 11.453 3.069 0.701 1.00 89.31 305 HIS A C 1
ATOM 2372 O O . HIS A 1 305 ? 11.057 4.227 0.557 1.00 89.31 305 HIS A O 1
ATOM 2378 N N . LYS A 1 306 ? 12.534 2.779 1.422 1.00 85.81 306 LYS A N 1
ATOM 2379 C CA . LYS A 1 306 ? 13.415 3.800 1.979 1.00 85.81 306 LYS A CA 1
ATOM 2380 C C . LYS A 1 306 ? 14.082 4.599 0.840 1.00 85.81 306 LYS A C 1
ATOM 2382 O O . LYS A 1 306 ? 14.510 3.974 -0.136 1.00 85.81 306 LYS A O 1
ATOM 2387 N N . PRO A 1 307 ? 14.192 5.937 0.944 1.00 81.06 307 PRO A N 1
ATOM 2388 C CA . PRO A 1 307 ? 14.816 6.753 -0.091 1.00 81.06 307 PRO A CA 1
ATOM 2389 C C . PRO A 1 307 ? 16.258 6.343 -0.403 1.00 81.06 307 PRO A C 1
ATOM 2391 O O . PRO A 1 307 ? 17.035 6.060 0.513 1.00 81.06 307 PRO A O 1
ATOM 2394 N N . GLY A 1 308 ? 16.607 6.294 -1.692 1.00 69.44 308 GLY A N 1
ATOM 2395 C CA . GLY A 1 308 ? 17.954 5.965 -2.174 1.00 69.44 308 GLY A CA 1
ATOM 2396 C C . GLY A 1 308 ? 18.405 4.521 -1.899 1.00 69.44 308 GLY A C 1
ATOM 2397 O O . GLY A 1 308 ? 19.570 4.180 -2.137 1.00 69.44 308 GLY A O 1
ATOM 2398 N N . HIS A 1 309 ? 17.505 3.669 -1.396 1.00 75.25 309 HIS A N 1
ATOM 2399 C CA . HIS A 1 309 ? 17.765 2.260 -1.120 1.00 75.25 309 HIS A CA 1
ATOM 2400 C C . HIS A 1 309 ? 17.225 1.387 -2.257 1.00 75.25 309 HIS A C 1
ATOM 2402 O O . HIS A 1 309 ? 16.015 1.257 -2.423 1.00 75.25 309 HIS A O 1
ATOM 2408 N N . ASP A 1 310 ? 18.143 0.808 -3.035 1.00 81.38 310 ASP A N 1
ATOM 2409 C CA . ASP A 1 310 ? 17.877 -0.078 -4.178 1.00 81.38 310 ASP A CA 1
ATOM 2410 C C . ASP A 1 310 ? 16.746 0.381 -5.139 1.00 81.38 310 ASP A C 1
ATOM 2412 O O . ASP A 1 310 ? 15.773 -0.349 -5.351 1.00 81.38 310 ASP A O 1
ATOM 2416 N N . PRO A 1 311 ? 16.820 1.585 -5.751 1.00 81.44 311 PRO A N 1
ATOM 2417 C CA . PRO A 1 311 ? 15.787 2.034 -6.694 1.00 81.44 311 PRO A CA 1
ATOM 2418 C C . PRO A 1 311 ? 15.545 1.033 -7.835 1.00 81.44 311 PRO A C 1
ATOM 2420 O O . PRO A 1 311 ? 14.399 0.761 -8.193 1.00 81.44 311 PRO A O 1
ATOM 2423 N N . ALA A 1 312 ? 16.621 0.433 -8.355 1.00 84.81 312 ALA A N 1
ATOM 2424 C CA . ALA A 1 312 ? 16.574 -0.579 -9.405 1.00 84.81 312 ALA A CA 1
ATOM 2425 C C . ALA A 1 312 ? 15.757 -1.811 -8.990 1.00 84.81 312 ALA A C 1
ATOM 2427 O O . ALA A 1 312 ? 14.804 -2.167 -9.683 1.00 84.81 312 ALA A O 1
ATOM 2428 N N . GLY A 1 313 ? 16.064 -2.439 -7.851 1.00 88.75 313 GLY A N 1
ATOM 2429 C CA . GLY A 1 313 ? 15.329 -3.614 -7.386 1.00 88.75 313 GLY A CA 1
ATOM 2430 C C . GLY A 1 313 ? 13.860 -3.325 -7.066 1.00 88.75 313 GLY A C 1
ATOM 2431 O O . GLY A 1 313 ? 12.994 -4.167 -7.329 1.00 88.75 313 GLY A O 1
ATOM 2432 N N . ASN A 1 314 ? 13.537 -2.118 -6.591 1.00 90.00 314 ASN A N 1
ATOM 2433 C CA . ASN A 1 314 ? 12.147 -1.697 -6.383 1.00 90.00 314 ASN A CA 1
ATOM 2434 C C . ASN A 1 314 ? 11.381 -1.545 -7.709 1.00 90.00 314 ASN A C 1
ATOM 2436 O O . ASN A 1 314 ? 10.253 -2.034 -7.826 1.00 90.00 314 ASN A O 1
ATOM 2440 N N . ALA A 1 315 ? 12.011 -0.980 -8.744 1.00 91.38 315 ALA A N 1
ATOM 2441 C CA . ALA A 1 315 ? 11.445 -0.949 -10.093 1.00 91.38 315 ALA A CA 1
ATOM 2442 C C . ALA A 1 315 ? 11.232 -2.359 -10.662 1.00 91.38 315 ALA A C 1
ATOM 2444 O O . ALA A 1 315 ? 10.145 -2.668 -11.152 1.00 91.38 315 ALA A O 1
ATOM 2445 N N . ILE A 1 316 ? 12.217 -3.255 -10.527 1.00 93.75 316 ILE A N 1
ATOM 2446 C CA . ILE A 1 316 ? 12.073 -4.659 -10.944 1.00 93.75 316 ILE A CA 1
ATOM 2447 C C . ILE A 1 316 ? 10.926 -5.346 -10.199 1.00 93.75 316 ILE A C 1
ATOM 2449 O O . ILE A 1 316 ? 10.180 -6.117 -10.800 1.00 93.75 316 ILE A O 1
ATOM 2453 N N . THR A 1 317 ? 10.753 -5.065 -8.907 1.00 94.44 317 THR A N 1
ATOM 2454 C CA . THR A 1 317 ? 9.653 -5.615 -8.104 1.00 94.44 317 THR A CA 1
ATOM 2455 C C . THR A 1 317 ? 8.293 -5.183 -8.657 1.00 94.44 317 THR A C 1
ATOM 2457 O O . THR A 1 317 ? 7.415 -6.028 -8.839 1.00 94.44 317 THR A O 1
ATOM 2460 N N . ALA A 1 318 ? 8.133 -3.902 -9.000 1.00 94.56 318 ALA A N 1
ATOM 2461 C CA . ALA A 1 318 ? 6.910 -3.387 -9.613 1.00 94.56 318 ALA A CA 1
ATOM 2462 C C . ALA A 1 318 ? 6.641 -4.012 -11.000 1.00 94.56 318 ALA A C 1
ATOM 2464 O O . ALA A 1 318 ? 5.527 -4.463 -11.274 1.00 94.56 318 ALA A O 1
ATOM 2465 N N . LEU A 1 319 ? 7.666 -4.119 -11.854 1.00 95.25 319 LEU A N 1
ATOM 2466 C CA . LEU A 1 319 ? 7.549 -4.710 -13.195 1.00 95.25 319 LEU A CA 1
ATOM 2467 C C . LEU A 1 319 ? 7.249 -6.220 -13.151 1.00 95.25 319 LEU A C 1
ATOM 2469 O O . LEU A 1 319 ? 6.451 -6.718 -13.949 1.00 95.25 319 LEU A O 1
ATOM 2473 N N . LYS A 1 320 ? 7.839 -6.957 -12.200 1.00 95.25 320 LYS A N 1
ATOM 2474 C CA . LYS A 1 320 ? 7.523 -8.376 -11.953 1.00 95.25 320 LYS A CA 1
ATOM 2475 C C . LYS A 1 320 ? 6.058 -8.565 -11.572 1.00 95.25 320 LYS A C 1
ATOM 2477 O O . LYS A 1 320 ? 5.425 -9.499 -12.065 1.00 95.25 320 LYS A O 1
ATOM 2482 N N . ASP A 1 321 ? 5.510 -7.689 -10.731 1.00 94.38 321 ASP A N 1
ATOM 2483 C CA . ASP A 1 321 ? 4.093 -7.750 -10.372 1.00 94.38 321 ASP A CA 1
ATOM 2484 C C . ASP A 1 321 ? 3.174 -7.475 -11.576 1.00 94.38 321 ASP A C 1
ATOM 2486 O O . ASP A 1 321 ? 2.185 -8.186 -11.760 1.00 94.38 321 ASP A O 1
ATOM 2490 N N . MET A 1 322 ? 3.527 -6.526 -12.451 1.00 94.38 322 MET A N 1
ATOM 2491 C CA . MET A 1 322 ? 2.790 -6.306 -13.705 1.00 94.38 322 MET A CA 1
ATOM 2492 C C . MET A 1 322 ? 2.808 -7.536 -14.612 1.00 94.38 322 MET A C 1
ATOM 2494 O O . MET A 1 322 ? 1.757 -7.949 -15.105 1.00 94.38 322 MET A O 1
ATOM 2498 N N . ARG A 1 323 ? 3.978 -8.164 -14.792 1.00 93.62 323 ARG A N 1
ATOM 2499 C CA . ARG A 1 323 ? 4.100 -9.398 -15.583 1.00 93.62 323 ARG A CA 1
ATOM 2500 C C . ARG A 1 323 ? 3.257 -10.527 -14.988 1.00 93.62 323 ARG A C 1
ATOM 2502 O O . ARG A 1 323 ? 2.560 -11.216 -15.723 1.00 93.62 323 ARG A O 1
ATOM 2509 N N . ARG A 1 324 ? 3.254 -10.682 -13.659 1.00 92.62 324 ARG A N 1
ATOM 2510 C CA . ARG A 1 324 ? 2.408 -11.656 -12.940 1.00 92.62 324 ARG A CA 1
ATOM 2511 C C . ARG A 1 324 ? 0.909 -11.417 -13.171 1.00 92.62 324 ARG A C 1
ATOM 2513 O O . ARG A 1 324 ? 0.137 -12.371 -13.165 1.00 92.62 324 ARG A O 1
ATOM 2520 N N . ARG A 1 325 ? 0.498 -10.161 -13.379 1.00 91.38 325 ARG A N 1
ATOM 2521 C CA . ARG A 1 325 ? -0.873 -9.756 -13.741 1.00 91.38 325 ARG A CA 1
ATOM 2522 C C . ARG A 1 325 ? -1.158 -9.800 -15.253 1.00 91.38 325 ARG A C 1
ATOM 2524 O O . ARG A 1 325 ? -2.222 -9.352 -15.668 1.00 91.38 325 ARG A O 1
ATOM 2531 N N . ASN A 1 326 ? -0.257 -10.369 -16.059 1.00 91.75 326 ASN A N 1
ATOM 2532 C CA . ASN A 1 326 ? -0.388 -10.538 -17.512 1.00 91.75 326 ASN A CA 1
ATOM 2533 C C . ASN A 1 326 ? -0.523 -9.227 -18.303 1.00 91.75 326 ASN A C 1
ATOM 2535 O O . ASN A 1 326 ? -1.186 -9.192 -19.339 1.00 91.75 326 ASN A O 1
ATOM 2539 N N . TYR A 1 327 ? 0.099 -8.144 -17.837 1.00 92.31 327 TYR A N 1
ATOM 2540 C CA . TYR A 1 327 ? 0.227 -6.952 -18.671 1.00 92.31 327 TYR A CA 1
ATOM 2541 C C . TYR A 1 327 ? 1.217 -7.187 -19.825 1.00 92.31 327 TYR A C 1
ATOM 2543 O O . TYR A 1 327 ? 2.227 -7.870 -19.619 1.00 92.31 327 TYR A O 1
ATOM 2551 N N . PRO A 1 328 ? 0.954 -6.629 -21.024 1.00 91.50 328 PRO A N 1
ATOM 2552 C CA . PRO A 1 328 ? 1.914 -6.658 -22.119 1.00 91.50 328 PRO A CA 1
ATOM 2553 C C . PRO A 1 328 ? 3.177 -5.873 -21.754 1.00 91.50 328 PRO A C 1
ATOM 2555 O O . PRO A 1 328 ? 3.149 -4.975 -20.911 1.00 91.50 328 PRO A O 1
ATOM 2558 N N . THR A 1 329 ? 4.282 -6.201 -22.417 1.00 91.56 329 THR A N 1
ATOM 2559 C CA . THR A 1 329 ? 5.564 -5.514 -22.253 1.00 91.56 329 THR A CA 1
ATOM 2560 C C . THR A 1 329 ? 5.963 -4.833 -23.552 1.00 91.56 329 THR A C 1
ATOM 2562 O O . THR A 1 329 ? 6.020 -5.468 -24.605 1.00 91.56 329 THR A O 1
ATOM 2565 N N . GLY A 1 330 ? 6.259 -3.540 -23.469 1.00 90.56 330 GLY A N 1
ATOM 2566 C CA . GLY A 1 330 ? 6.684 -2.721 -24.596 1.00 90.56 330 GLY A CA 1
ATOM 2567 C C . GLY A 1 330 ? 8.024 -2.050 -24.324 1.00 90.56 330 GLY A C 1
ATOM 2568 O O . GLY A 1 330 ? 8.992 -2.678 -23.884 1.00 90.56 330 GLY A O 1
ATOM 2569 N N . TRP A 1 331 ? 8.093 -0.756 -24.612 1.00 91.06 331 TRP A N 1
ATOM 2570 C CA . TRP A 1 331 ? 9.259 0.062 -24.299 1.00 91.06 331 TRP A CA 1
ATOM 2571 C C . TRP A 1 331 ? 9.267 0.475 -22.827 1.00 91.06 331 TRP A C 1
ATOM 2573 O O . TRP A 1 331 ? 8.211 0.730 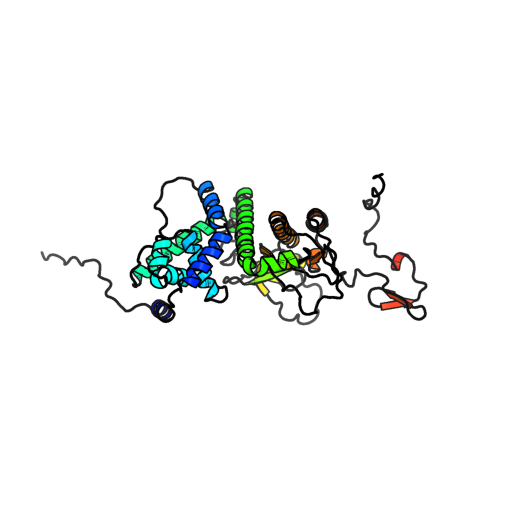-22.262 1.00 91.06 331 TRP A O 1
ATOM 2583 N N . LEU A 1 332 ? 10.439 0.550 -22.201 1.00 91.69 332 LEU A N 1
ATOM 2584 C CA . LEU A 1 332 ? 10.576 1.020 -20.822 1.00 91.69 332 LEU A CA 1
ATOM 2585 C C . LEU A 1 332 ? 11.463 2.260 -20.778 1.00 91.69 332 LEU A C 1
ATOM 2587 O O . LEU A 1 332 ? 12.649 2.171 -21.083 1.00 91.69 332 LEU A O 1
ATOM 2591 N N . ALA A 1 333 ? 10.901 3.386 -20.355 1.00 89.44 333 ALA A N 1
ATOM 2592 C CA . ALA A 1 333 ? 11.662 4.582 -20.016 1.00 89.44 333 ALA A CA 1
ATOM 2593 C C . ALA A 1 333 ? 11.913 4.643 -18.502 1.00 89.44 333 ALA A C 1
ATOM 2595 O O . ALA A 1 333 ? 11.055 4.267 -17.703 1.00 89.44 333 ALA A O 1
ATOM 2596 N N . ALA A 1 334 ? 13.078 5.140 -18.098 1.00 84.44 334 ALA A N 1
ATOM 2597 C CA . ALA A 1 334 ? 13.396 5.404 -16.699 1.00 84.44 334 ALA A CA 1
ATOM 2598 C C . ALA A 1 334 ? 14.293 6.641 -16.582 1.00 84.44 334 ALA A C 1
ATOM 2600 O O . ALA A 1 334 ? 14.984 7.004 -17.536 1.00 84.44 334 ALA A O 1
ATOM 2601 N N . ASP A 1 335 ? 14.302 7.275 -15.408 1.00 75.69 335 ASP A N 1
ATOM 2602 C CA . ASP A 1 335 ? 15.252 8.353 -15.118 1.00 75.69 335 ASP A CA 1
ATOM 2603 C C . ASP A 1 335 ? 16.709 7.833 -15.129 1.00 75.69 335 ASP A C 1
ATOM 2605 O O . ASP A 1 335 ? 17.002 6.657 -14.905 1.00 75.69 335 ASP A O 1
ATOM 2609 N N . ARG A 1 336 ? 17.661 8.741 -15.333 1.00 67.75 336 ARG A N 1
ATOM 2610 C CA . ARG A 1 336 ? 19.109 8.526 -15.436 1.00 67.75 336 ARG A CA 1
ATOM 2611 C C . ARG A 1 336 ? 19.719 7.808 -14.234 1.00 67.75 336 ARG A C 1
ATOM 2613 O O . ARG A 1 336 ? 20.781 7.200 -14.377 1.00 67.75 336 ARG A O 1
ATOM 2620 N N . ALA A 1 337 ? 19.085 7.871 -13.062 1.00 67.62 337 ALA A N 1
ATOM 2621 C CA . ALA A 1 337 ? 19.504 7.106 -11.889 1.00 67.62 337 ALA A CA 1
ATOM 2622 C C . ALA A 1 337 ? 19.421 5.587 -12.133 1.00 67.62 337 ALA A C 1
ATOM 2624 O O . ALA A 1 337 ? 20.304 4.848 -11.700 1.00 67.62 337 ALA A O 1
ATOM 2625 N N . TYR A 1 338 ? 18.420 5.132 -12.892 1.00 69.06 338 TYR A N 1
ATOM 2626 C CA . TYR A 1 338 ? 18.260 3.730 -13.275 1.00 69.06 338 TYR A CA 1
ATOM 2627 C C . TYR A 1 338 ? 19.281 3.302 -14.335 1.00 69.06 338 TYR A C 1
ATOM 2629 O O . TYR A 1 338 ? 19.805 2.191 -14.274 1.00 69.06 338 TYR A O 1
ATOM 2637 N N . ASN A 1 339 ? 19.650 4.205 -15.250 1.00 68.06 339 ASN A N 1
ATOM 2638 C CA . ASN A 1 339 ? 20.648 3.928 -16.294 1.00 68.06 339 ASN A CA 1
ATOM 2639 C C . ASN A 1 339 ? 22.018 3.572 -15.700 1.00 68.06 339 ASN A C 1
ATOM 2641 O O . ASN A 1 339 ? 22.748 2.763 -16.266 1.00 68.06 339 ASN A O 1
ATOM 2645 N N . ALA A 1 340 ? 22.360 4.166 -14.553 1.00 68.25 340 ALA A N 1
ATOM 2646 C CA . ALA A 1 340 ? 23.625 3.941 -13.856 1.00 68.25 340 ALA A CA 1
ATOM 2647 C C . ALA A 1 340 ? 23.643 2.678 -12.973 1.00 68.25 340 ALA A C 1
ATOM 2649 O O . ALA A 1 340 ? 24.675 2.385 -12.369 1.00 68.25 340 ALA A O 1
ATOM 2650 N N . ALA A 1 341 ? 22.527 1.948 -12.864 1.00 76.88 341 ALA A N 1
ATOM 2651 C CA . ALA A 1 341 ? 22.484 0.688 -12.130 1.00 76.88 341 ALA A CA 1
ATOM 2652 C C . ALA A 1 341 ? 23.321 -0.397 -12.827 1.00 76.88 341 ALA A C 1
ATOM 2654 O O . ALA A 1 341 ? 23.494 -0.384 -14.049 1.00 76.88 341 ALA A O 1
ATOM 2655 N N . LEU A 1 342 ? 23.818 -1.355 -12.039 1.00 77.94 342 LEU A N 1
ATOM 2656 C CA . LEU A 1 342 ? 24.558 -2.504 -12.557 1.00 77.94 342 LEU A CA 1
ATOM 2657 C C . LEU A 1 342 ? 23.695 -3.300 -13.559 1.00 77.94 342 LEU A C 1
ATOM 2659 O O . LEU A 1 342 ? 22.488 -3.466 -13.335 1.00 77.94 342 LEU A O 1
ATOM 2663 N N . PRO A 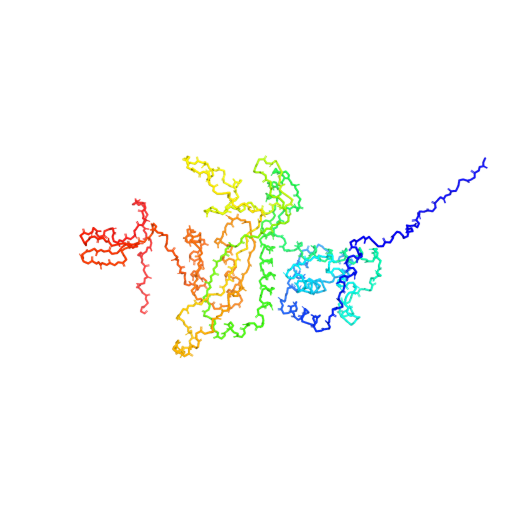1 343 ? 24.275 -3.812 -14.661 1.00 79.62 343 PRO A N 1
ATOM 2664 C CA . PRO A 1 343 ? 23.545 -4.616 -15.641 1.00 79.62 343 PRO A CA 1
ATOM 2665 C C . PRO A 1 343 ? 22.738 -5.761 -15.022 1.00 79.62 343 PRO A C 1
ATOM 2667 O O . PRO A 1 343 ? 21.584 -5.972 -15.393 1.00 79.62 343 PRO A O 1
ATOM 2670 N N . GLU A 1 344 ? 23.311 -6.448 -14.039 1.00 84.62 344 GLU A N 1
ATOM 2671 C CA . GLU A 1 344 ? 22.746 -7.626 -13.378 1.00 84.62 344 GLU A CA 1
ATOM 2672 C C . GLU A 1 344 ? 21.566 -7.279 -12.466 1.00 84.62 344 GLU A C 1
ATOM 2674 O O . GLU A 1 344 ? 20.689 -8.113 -12.242 1.00 84.62 344 GLU A O 1
ATOM 2679 N N . THR A 1 345 ? 21.521 -6.053 -11.938 1.00 81.31 345 THR A N 1
ATOM 2680 C CA . THR A 1 345 ? 20.476 -5.634 -10.996 1.00 81.31 345 THR A CA 1
ATOM 2681 C C . THR A 1 345 ? 19.273 -5.010 -11.691 1.00 81.31 345 THR A C 1
ATOM 2683 O O . THR A 1 345 ? 18.175 -5.034 -11.134 1.00 81.31 345 THR A O 1
ATOM 2686 N N . PHE A 1 346 ? 19.450 -4.479 -12.906 1.00 86.25 346 PHE A N 1
ATOM 2687 C CA . PHE A 1 346 ? 18.393 -3.753 -13.607 1.00 86.25 346 PHE A CA 1
ATOM 2688 C C . PHE A 1 346 ? 18.245 -4.139 -15.081 1.00 86.25 346 PHE A C 1
ATOM 2690 O O . PHE A 1 346 ? 17.204 -4.657 -15.477 1.00 86.25 346 PHE A O 1
ATOM 2697 N N . HIS A 1 347 ? 19.275 -3.926 -15.901 1.00 85.19 347 HIS A N 1
ATOM 2698 C CA . HIS A 1 347 ? 19.165 -4.019 -17.363 1.00 85.19 347 HIS A CA 1
ATOM 2699 C C . HIS A 1 347 ? 18.839 -5.432 -17.863 1.00 85.19 347 HIS A C 1
ATOM 2701 O O . HIS A 1 347 ? 17.976 -5.591 -18.729 1.00 85.19 347 HIS A O 1
ATOM 2707 N N . ILE A 1 348 ? 19.506 -6.451 -17.314 1.00 87.50 348 ILE A N 1
ATOM 2708 C CA . ILE A 1 348 ? 19.257 -7.861 -17.643 1.00 87.50 348 ILE A CA 1
ATOM 2709 C C . ILE A 1 348 ? 17.853 -8.272 -17.164 1.00 87.50 348 ILE A C 1
ATOM 2711 O O . ILE A 1 348 ? 17.050 -8.658 -18.013 1.00 87.50 348 ILE A O 1
ATOM 2715 N N . PRO A 1 349 ? 17.472 -8.077 -15.880 1.00 92.38 349 PRO A N 1
ATOM 2716 C CA . PRO A 1 349 ? 16.114 -8.371 -15.424 1.00 92.38 349 PRO A CA 1
ATOM 2717 C C . PRO A 1 349 ? 15.002 -7.675 -16.224 1.00 92.38 349 PRO A C 1
ATOM 2719 O O . PRO A 1 349 ? 13.971 -8.288 -16.484 1.00 92.38 349 PRO A O 1
ATOM 2722 N N . VAL A 1 350 ? 15.184 -6.413 -16.635 1.00 92.25 350 VAL A N 1
ATOM 2723 C CA . VAL A 1 350 ? 14.215 -5.687 -17.481 1.00 92.25 350 VAL A CA 1
ATOM 2724 C C . VAL A 1 350 ? 14.008 -6.402 -18.820 1.00 92.25 350 VAL A C 1
ATOM 2726 O O . VAL A 1 350 ? 12.866 -6.576 -19.254 1.00 92.25 350 VAL A O 1
ATOM 2729 N N . ARG A 1 351 ? 15.090 -6.854 -19.463 1.00 91.44 351 ARG A N 1
ATOM 2730 C CA . ARG A 1 351 ? 15.015 -7.592 -20.733 1.00 91.44 351 ARG A CA 1
ATOM 2731 C C . ARG A 1 351 ? 14.423 -8.985 -20.560 1.00 91.44 351 ARG A C 1
ATOM 2733 O O . ARG A 1 351 ? 13.569 -9.364 -21.355 1.00 91.44 351 ARG A O 1
ATOM 2740 N N . ASP A 1 352 ? 14.782 -9.697 -19.494 1.00 94.06 352 ASP A N 1
ATOM 2741 C CA . ASP A 1 352 ? 14.202 -11.007 -19.161 1.00 94.06 352 ASP A CA 1
ATOM 2742 C C . ASP A 1 352 ? 12.691 -10.920 -18.896 1.00 94.06 352 ASP A C 1
ATOM 2744 O O . ASP A 1 352 ? 11.944 -11.887 -19.092 1.00 94.06 352 ASP A O 1
ATOM 2748 N N . LEU A 1 353 ? 12.218 -9.751 -18.448 1.00 94.50 353 LEU A N 1
ATOM 2749 C CA . LEU A 1 353 ? 10.799 -9.437 -18.306 1.00 94.50 353 LEU A CA 1
ATOM 2750 C C . LEU A 1 353 ? 10.090 -9.175 -19.641 1.00 94.50 353 LEU A C 1
ATOM 2752 O O . LEU A 1 353 ? 8.867 -9.265 -19.660 1.00 94.50 353 LEU A O 1
ATOM 2756 N N . GLY A 1 354 ? 10.824 -8.929 -20.730 1.00 92.69 354 GLY A N 1
ATOM 2757 C CA . GLY A 1 354 ? 10.291 -8.668 -22.071 1.00 92.69 354 GLY A CA 1
ATOM 2758 C C . GLY A 1 354 ? 10.256 -7.189 -22.466 1.00 92.69 354 GLY A C 1
ATOM 2759 O O . GLY A 1 354 ? 9.744 -6.857 -23.535 1.00 92.69 354 GLY A O 1
ATOM 2760 N N . TYR A 1 355 ? 10.787 -6.290 -21.632 1.00 92.69 355 TYR A N 1
ATOM 2761 C CA . TYR A 1 355 ? 10.815 -4.860 -21.934 1.00 92.69 355 TYR A CA 1
ATOM 2762 C C . TYR A 1 355 ? 11.997 -4.478 -22.825 1.00 92.69 355 TYR A C 1
ATOM 2764 O O . TYR A 1 355 ? 13.097 -5.030 -22.728 1.00 92.69 355 TYR A O 1
ATOM 2772 N N . ARG A 1 356 ? 11.779 -3.454 -23.652 1.00 90.69 356 ARG A N 1
ATOM 2773 C CA . ARG A 1 356 ? 12.817 -2.799 -24.452 1.00 90.69 356 ARG A CA 1
ATOM 2774 C C . ARG A 1 356 ? 13.215 -1.479 -23.788 1.00 90.69 356 ARG A C 1
ATOM 2776 O O . ARG A 1 356 ? 12.472 -0.506 -23.909 1.00 90.69 356 ARG A O 1
ATOM 2783 N N . PRO A 1 357 ? 14.335 -1.425 -23.055 1.00 87.50 357 PRO A N 1
ATOM 2784 C CA . PRO A 1 357 ? 14.724 -0.207 -22.364 1.00 87.50 357 PRO A CA 1
ATOM 2785 C C . PRO A 1 357 ? 15.119 0.922 -23.327 1.00 87.50 357 PRO A C 1
ATOM 2787 O O . PRO A 1 357 ? 15.851 0.684 -24.289 1.00 87.50 357 PRO A O 1
ATOM 2790 N N . ILE A 1 358 ? 14.668 2.143 -23.034 1.00 82.50 358 ILE A N 1
ATOM 2791 C CA . ILE A 1 358 ? 15.056 3.388 -23.704 1.00 82.50 358 ILE A CA 1
ATOM 2792 C C . ILE A 1 358 ? 15.724 4.280 -22.667 1.00 82.50 358 ILE A C 1
ATOM 2794 O O . ILE A 1 358 ? 15.083 4.735 -21.718 1.00 82.50 358 ILE A O 1
ATOM 2798 N N . TRP A 1 359 ? 17.009 4.542 -22.870 1.00 74.81 359 TRP A N 1
ATOM 2799 C CA . TRP A 1 359 ? 17.823 5.309 -21.941 1.00 74.81 359 TRP A CA 1
ATOM 2800 C C . TRP A 1 359 ? 18.184 6.661 -22.528 1.00 74.81 359 TRP A C 1
ATOM 2802 O O . TRP A 1 359 ? 18.642 6.749 -23.665 1.00 74.81 359 TRP A O 1
ATOM 2812 N N . ASP A 1 360 ? 18.024 7.703 -21.719 1.00 63.75 360 ASP A N 1
ATOM 2813 C CA . ASP A 1 360 ? 18.649 8.985 -22.005 1.00 63.75 360 ASP A CA 1
ATOM 2814 C C . ASP A 1 360 ? 20.153 8.880 -21.724 1.00 63.75 360 ASP A C 1
ATOM 2816 O O . ASP A 1 360 ? 20.576 8.482 -20.625 1.00 63.75 360 ASP A O 1
ATOM 2820 N N . TYR A 1 361 ? 20.959 9.211 -22.731 1.00 56.38 361 TYR A N 1
ATOM 2821 C CA . TYR A 1 361 ? 22.395 9.332 -22.551 1.00 56.38 361 TYR A CA 1
ATOM 2822 C C . TYR A 1 361 ? 22.661 10.535 -21.666 1.00 56.38 361 TYR A C 1
ATOM 2824 O O . TYR A 1 361 ? 22.035 11.595 -21.772 1.00 56.38 361 TYR A O 1
ATOM 2832 N N . ARG A 1 362 ? 23.635 10.403 -20.775 1.00 55.03 362 ARG A N 1
ATOM 2833 C CA . ARG A 1 362 ? 24.173 11.610 -20.179 1.00 55.03 362 ARG A CA 1
ATOM 2834 C C . ARG A 1 362 ? 24.882 12.432 -21.262 1.00 55.03 362 ARG A C 1
ATOM 2836 O O . ARG A 1 362 ? 25.351 11.890 -22.253 1.00 55.03 362 ARG A O 1
ATOM 2843 N N . ILE A 1 363 ? 24.976 13.746 -21.070 1.00 54.31 363 ILE A N 1
ATOM 2844 C CA . ILE A 1 363 ? 25.674 14.622 -22.025 1.00 54.31 363 ILE A CA 1
ATOM 2845 C C . ILE A 1 363 ? 27.160 14.247 -22.176 1.00 54.31 363 ILE A C 1
ATOM 2847 O O . ILE A 1 363 ? 27.761 14.544 -23.194 1.00 54.31 363 ILE A O 1
ATOM 2851 N N . ASP A 1 364 ? 27.733 13.574 -21.172 1.00 50.75 364 ASP A N 1
ATOM 2852 C CA . ASP A 1 364 ? 29.080 12.994 -21.163 1.00 50.75 364 ASP A CA 1
ATOM 2853 C C . ASP A 1 364 ? 29.137 11.571 -21.751 1.00 50.75 364 ASP A C 1
ATOM 2855 O O . ASP A 1 364 ? 30.138 10.885 -21.569 1.00 50.75 364 ASP A O 1
ATOM 2859 N N . GLN A 1 365 ? 28.063 11.115 -22.410 1.00 52.78 365 GLN A N 1
ATOM 2860 C CA . GLN A 1 365 ? 27.940 9.778 -22.999 1.00 52.78 365 GLN A CA 1
ATOM 2861 C C . GLN A 1 365 ? 27.553 9.749 -24.485 1.00 52.78 365 GLN A C 1
ATOM 2863 O O . GLN A 1 365 ? 27.219 8.686 -25.013 1.00 52.78 365 GLN A O 1
ATOM 2868 N N . LEU A 1 366 ? 27.519 10.888 -25.164 1.00 59.12 366 LEU A N 1
ATOM 2869 C CA . LEU A 1 366 ? 27.080 10.934 -26.554 1.00 59.12 366 LEU A CA 1
ATOM 2870 C C . LEU A 1 366 ? 28.287 10.612 -27.510 1.00 59.12 366 LEU A C 1
ATOM 2872 O O . LEU A 1 366 ? 29.428 10.505 -27.056 1.00 59.12 366 LEU A O 1
ATOM 2876 N N . GLY A 1 367 ? 28.040 10.392 -28.824 1.00 62.72 367 GLY A N 1
ATOM 2877 C CA . GLY A 1 367 ? 29.073 10.429 -29.899 1.00 62.72 367 GLY A CA 1
ATOM 2878 C C . GLY A 1 367 ? 28.689 11.312 -31.119 1.00 62.72 367 GLY A C 1
ATOM 2879 O O . GLY A 1 367 ? 27.850 12.202 -31.009 1.00 62.72 367 GLY A O 1
ATOM 2880 N N . ILE A 1 368 ? 29.241 11.081 -32.330 1.00 61.66 368 ILE A N 1
ATOM 2881 C CA . ILE A 1 368 ? 28.961 11.942 -33.514 1.00 61.66 368 ILE A CA 1
ATOM 2882 C C . ILE A 1 368 ? 27.453 12.051 -33.798 1.00 61.66 368 ILE A C 1
ATOM 2884 O O . ILE A 1 368 ? 26.778 11.063 -34.030 1.00 61.66 368 ILE A O 1
ATOM 2888 N N . GLN A 1 369 ? 26.924 13.260 -33.826 1.00 57.25 369 GLN A N 1
ATOM 2889 C CA . GLN A 1 369 ? 25.558 13.666 -34.093 1.00 57.25 369 GLN A CA 1
ATOM 2890 C C . GLN A 1 369 ? 25.284 14.236 -35.520 1.00 57.25 369 GLN A C 1
ATOM 2892 O O . GLN A 1 369 ? 24.125 14.524 -35.796 1.00 57.25 369 GLN A O 1
ATOM 2897 N N . GLY A 1 370 ? 26.253 14.428 -36.450 1.00 58.25 370 GLY A N 1
ATOM 2898 C CA . GLY A 1 370 ? 26.048 15.063 -37.795 1.00 58.25 370 GLY A CA 1
ATOM 2899 C C . GLY A 1 370 ? 27.314 15.622 -38.489 1.00 58.25 370 GLY A C 1
ATOM 2900 O O . GLY A 1 370 ? 28.387 15.289 -38.028 1.00 58.25 370 GLY A O 1
ATOM 2901 N N . THR A 1 371 ? 27.215 16.433 -39.570 1.00 65.94 371 THR A N 1
ATOM 2902 C CA . THR A 1 371 ? 28.251 17.291 -40.251 1.00 65.94 371 THR A CA 1
ATOM 2903 C C . THR A 1 371 ? 27.751 18.567 -41.016 1.00 65.94 371 THR A C 1
ATOM 2905 O O . THR A 1 371 ? 26.713 18.515 -41.667 1.00 65.94 371 THR A O 1
ATOM 2908 N N . HIS A 1 372 ? 28.459 19.722 -40.995 1.00 69.38 372 HIS A N 1
ATOM 2909 C CA . HIS A 1 372 ? 28.110 20.944 -41.769 1.00 69.38 372 HIS A CA 1
ATOM 2910 C C . HIS A 1 372 ? 29.340 21.719 -42.289 1.00 69.38 372 HIS A C 1
ATOM 2912 O O . HIS A 1 372 ? 30.200 22.111 -41.506 1.00 69.38 372 HIS A O 1
ATOM 2918 N N . ALA A 1 373 ? 29.418 21.961 -43.608 1.00 73.81 373 ALA A N 1
ATOM 2919 C CA . ALA A 1 373 ? 30.545 22.633 -44.285 1.00 73.81 373 ALA A CA 1
ATOM 2920 C C . ALA A 1 373 ? 31.938 22.052 -43.933 1.00 73.81 373 ALA A C 1
ATOM 2922 O O . ALA A 1 373 ? 32.924 22.775 -43.827 1.00 73.81 373 ALA A O 1
ATOM 2923 N N . GLY A 1 374 ? 32.006 20.732 -43.719 1.00 72.00 374 GLY A N 1
ATOM 2924 C CA . GLY A 1 374 ? 33.195 20.023 -43.242 1.00 72.00 374 GLY A CA 1
ATOM 2925 C C . GLY A 1 374 ? 33.202 19.768 -41.731 1.00 72.00 374 GLY A C 1
ATOM 2926 O O . GLY A 1 374 ? 33.863 18.851 -41.289 1.00 72.00 374 GLY A O 1
ATOM 2927 N N . ALA A 1 375 ? 32.430 20.472 -40.909 1.00 65.50 375 ALA A N 1
ATOM 2928 C CA . ALA A 1 375 ? 32.265 20.094 -39.500 1.00 65.50 375 ALA A CA 1
ATOM 2929 C C . ALA A 1 375 ? 31.409 18.808 -39.350 1.00 65.50 375 ALA A C 1
ATOM 2931 O O . ALA A 1 375 ? 30.817 18.424 -40.336 1.00 65.50 375 ALA A O 1
ATOM 2932 N N . LEU A 1 376 ? 31.293 18.199 -38.161 1.00 73.06 376 LEU A N 1
ATOM 2933 C CA . LEU A 1 376 ? 30.732 16.901 -37.733 1.00 73.06 376 LEU A CA 1
ATOM 2934 C C . LEU A 1 376 ? 29.911 17.156 -36.448 1.00 73.06 376 LEU A C 1
ATOM 2936 O O . LEU A 1 376 ? 30.533 17.282 -35.417 1.00 73.06 376 LEU A O 1
ATOM 2940 N N . LEU A 1 377 ? 28.584 17.332 -36.413 1.00 63.25 377 LEU A N 1
ATOM 2941 C CA . LEU A 1 377 ? 27.812 17.306 -35.150 1.00 63.25 377 LEU A CA 1
ATOM 2942 C C . LEU A 1 377 ? 28.241 16.065 -34.331 1.00 63.25 377 LEU A C 1
ATOM 2944 O O . LEU A 1 377 ? 28.389 15.025 -34.930 1.00 63.25 377 LEU A O 1
ATOM 2948 N N . ILE A 1 378 ? 28.541 16.144 -33.037 1.00 66.75 378 ILE A N 1
ATOM 2949 C CA . ILE A 1 378 ? 28.903 15.096 -32.056 1.00 66.75 378 ILE A CA 1
ATOM 2950 C C . ILE A 1 378 ? 28.366 15.619 -30.730 1.00 66.75 378 ILE A C 1
ATOM 2952 O O . ILE A 1 378 ? 28.634 16.766 -30.393 1.00 66.75 378 ILE A O 1
ATOM 2956 N N . ASP A 1 379 ? 27.526 14.861 -30.036 1.00 55.75 379 ASP A N 1
ATOM 2957 C CA . ASP A 1 379 ? 26.970 15.110 -28.683 1.00 55.75 379 ASP A CA 1
ATOM 2958 C C . ASP A 1 379 ? 26.125 16.365 -28.438 1.00 55.75 379 ASP A C 1
ATOM 2960 O O . ASP A 1 379 ? 25.334 16.440 -27.505 1.00 55.75 379 ASP A O 1
ATOM 2964 N N . GLY A 1 380 ? 26.196 17.325 -29.331 1.00 60.16 380 GLY A N 1
ATOM 2965 C CA . GLY A 1 380 ? 25.254 18.430 -29.503 1.00 60.16 380 GLY A CA 1
ATOM 2966 C C . GLY A 1 380 ? 25.650 19.320 -30.677 1.00 60.16 380 GLY A C 1
ATOM 2967 O O . GLY A 1 380 ? 24.967 20.312 -30.915 1.00 60.16 380 GLY A O 1
ATOM 2968 N N . THR A 1 381 ? 26.822 19.069 -31.303 1.00 47.97 381 THR A N 1
ATOM 2969 C CA . THR A 1 381 ? 27.776 20.142 -31.669 1.00 47.97 381 THR A CA 1
ATOM 2970 C C . THR A 1 381 ? 28.663 19.806 -32.865 1.00 47.97 381 THR A C 1
ATOM 2972 O O . THR A 1 381 ? 29.222 18.730 -32.854 1.00 47.97 381 THR A O 1
ATOM 2975 N N . TRP A 1 382 ? 28.859 20.688 -33.860 1.00 70.62 382 TRP A N 1
ATOM 2976 C CA . TRP A 1 382 ? 29.594 20.392 -35.115 1.00 70.62 382 TRP A CA 1
ATOM 2977 C C . TRP A 1 382 ? 31.157 20.473 -35.017 1.00 70.62 382 TRP A C 1
ATOM 2979 O O . TRP A 1 382 ? 31.671 21.454 -34.497 1.00 70.62 382 TRP A O 1
ATOM 2989 N N . TYR A 1 383 ? 31.925 19.501 -35.563 1.00 61.91 383 TYR A N 1
ATOM 2990 C CA . TYR A 1 383 ? 33.399 19.265 -35.480 1.00 61.91 383 TYR A CA 1
ATOM 2991 C C . TYR A 1 383 ? 34.117 18.973 -36.831 1.00 61.91 383 TYR A C 1
ATOM 2993 O O . TYR A 1 383 ? 33.718 18.111 -37.576 1.00 61.91 383 TYR A O 1
ATOM 3001 N N . CYS A 1 384 ? 35.262 19.563 -37.159 1.00 73.44 384 CYS A N 1
ATOM 3002 C CA . CYS A 1 384 ? 36.026 19.299 -38.413 1.00 73.44 384 CYS A CA 1
ATOM 3003 C C . CYS A 1 384 ? 36.196 17.793 -38.812 1.00 73.44 384 CYS A C 1
ATOM 3005 O O . CYS A 1 384 ? 36.425 16.969 -37.927 1.00 73.44 384 CYS A O 1
ATOM 3007 N N . PRO A 1 385 ? 36.179 17.401 -40.109 1.00 65.81 385 PRO A N 1
ATOM 3008 C CA . PRO A 1 385 ? 35.927 16.025 -40.543 1.00 65.81 385 PRO A CA 1
ATOM 3009 C C . PRO A 1 385 ? 37.161 15.122 -40.453 1.00 65.81 385 PRO A C 1
ATOM 3011 O O . PRO A 1 385 ? 37.058 13.914 -40.625 1.00 65.81 385 PRO A O 1
ATOM 3014 N N . ASN A 1 386 ? 38.330 15.689 -40.150 1.00 72.31 386 ASN A N 1
ATOM 3015 C CA . ASN A 1 386 ? 39.587 14.958 -39.999 1.00 72.31 386 ASN A CA 1
ATOM 3016 C C . ASN A 1 386 ? 39.762 14.392 -38.572 1.00 72.31 386 ASN A C 1
ATOM 3018 O O . ASN A 1 386 ? 40.882 14.270 -38.073 1.00 72.31 386 ASN A O 1
ATOM 3022 N N . LEU A 1 387 ? 38.645 14.125 -37.885 1.00 69.31 387 LEU A N 1
ATOM 3023 C CA . LEU A 1 387 ? 38.608 13.626 -36.514 1.00 69.31 387 LEU A CA 1
ATOM 3024 C C . LEU A 1 387 ? 39.079 12.153 -36.473 1.00 69.31 387 LEU A C 1
ATOM 3026 O O . LEU A 1 387 ? 38.620 11.351 -37.287 1.00 69.31 387 LEU A O 1
ATOM 3030 N N . PRO A 1 388 ? 39.959 11.752 -35.536 1.00 66.75 388 PRO A N 1
ATOM 3031 C CA . PRO A 1 388 ? 40.390 10.359 -35.401 1.00 66.75 388 PRO A CA 1
ATOM 3032 C C . PRO A 1 388 ? 39.225 9.401 -35.104 1.00 66.75 388 PRO A C 1
ATOM 3034 O O . PRO A 1 388 ? 38.376 9.691 -34.264 1.00 66.75 388 PRO A O 1
ATOM 3037 N N . GLN A 1 389 ? 39.223 8.216 -35.725 1.00 56.84 389 GLN A N 1
ATOM 3038 C CA . GLN A 1 389 ? 38.098 7.268 -35.698 1.00 56.84 389 GLN A CA 1
ATOM 3039 C C . GLN A 1 389 ? 37.684 6.830 -34.278 1.00 56.84 389 GLN A C 1
ATOM 3041 O O . GLN A 1 389 ? 36.503 6.663 -34.021 1.00 56.84 389 GLN A O 1
ATOM 3046 N N . ALA A 1 390 ? 38.604 6.757 -33.312 1.00 58.22 390 ALA A N 1
ATOM 3047 C CA . ALA A 1 390 ? 38.300 6.439 -31.908 1.00 58.22 390 ALA A CA 1
ATOM 3048 C C . ALA A 1 390 ? 37.505 7.526 -31.149 1.00 58.22 390 ALA A C 1
ATOM 3050 O O . ALA A 1 390 ? 36.911 7.230 -30.121 1.00 58.22 390 ALA A O 1
ATOM 3051 N N . LEU A 1 391 ? 37.473 8.769 -31.645 1.00 50.25 391 LEU A N 1
ATOM 3052 C CA . LEU A 1 391 ? 36.711 9.891 -31.067 1.00 50.25 391 LEU A CA 1
ATOM 3053 C C . LEU A 1 391 ? 35.336 10.073 -31.720 1.00 50.25 391 LEU A C 1
ATOM 3055 O O . LEU A 1 391 ? 34.601 11.002 -31.402 1.00 50.25 391 LEU A O 1
ATOM 3059 N N . THR A 1 392 ? 34.993 9.175 -32.638 1.00 56.16 392 THR A N 1
ATOM 3060 C CA . THR A 1 392 ? 33.660 9.088 -33.234 1.00 56.16 392 THR A CA 1
ATOM 3061 C C . THR A 1 392 ? 32.783 8.036 -32.545 1.00 56.16 392 THR A C 1
ATOM 3063 O O . THR A 1 392 ? 31.581 7.978 -32.795 1.00 56.16 392 THR A O 1
ATOM 3066 N N . ILE A 1 393 ? 33.374 7.227 -31.655 1.00 51.81 393 ILE A N 1
ATOM 3067 C CA . ILE A 1 393 ? 32.781 6.030 -31.047 1.00 51.81 393 ILE A CA 1
ATOM 3068 C C . ILE A 1 393 ? 32.940 6.106 -29.525 1.00 51.81 393 ILE A C 1
ATOM 3070 O O . ILE A 1 393 ? 34.011 6.436 -29.023 1.00 51.81 393 ILE A O 1
ATOM 3074 N N . HIS A 1 394 ? 31.901 5.738 -28.779 1.00 50.62 394 HIS A N 1
ATOM 3075 C CA . HIS A 1 394 ? 31.956 5.646 -27.322 1.00 50.62 394 HIS A CA 1
ATOM 3076 C C . HIS A 1 394 ? 32.478 4.258 -26.883 1.00 50.62 394 HIS A C 1
ATOM 3078 O O . HIS A 1 394 ? 31.781 3.261 -27.060 1.00 50.62 394 HIS A O 1
ATOM 3084 N N . ILE A 1 395 ? 33.663 4.166 -26.259 1.00 42.06 395 ILE A N 1
ATOM 3085 C CA . ILE A 1 395 ? 34.112 2.975 -25.500 1.00 42.06 395 ILE A CA 1
ATOM 3086 C C . ILE A 1 395 ? 34.458 3.410 -24.070 1.00 42.06 395 ILE A C 1
ATOM 3088 O O . ILE A 1 395 ? 35.435 4.134 -23.893 1.00 42.06 395 ILE A O 1
ATOM 3092 N N . PRO A 1 396 ? 33.758 2.942 -23.020 1.00 34.91 396 PRO A N 1
ATOM 3093 C CA . PRO A 1 396 ? 34.280 3.008 -21.668 1.00 34.91 396 PRO A CA 1
ATOM 3094 C C . PRO A 1 396 ? 34.724 1.604 -21.248 1.00 34.91 396 PRO A C 1
ATOM 3096 O O . PRO A 1 396 ? 33.983 0.868 -20.603 1.00 34.91 396 PRO A O 1
ATOM 3099 N N . VAL A 1 397 ? 35.947 1.222 -21.599 1.00 36.62 397 VAL A N 1
ATOM 3100 C CA . VAL A 1 397 ? 36.645 0.120 -20.931 1.00 36.62 397 VAL A CA 1
ATOM 3101 C C . VAL A 1 397 ? 37.916 0.741 -20.394 1.00 36.62 397 VAL A C 1
ATOM 3103 O O . VAL A 1 397 ? 38.840 1.013 -21.153 1.00 36.62 397 VAL A O 1
ATOM 3106 N N . ARG A 1 398 ? 37.935 1.050 -19.095 1.00 29.00 398 ARG A N 1
ATOM 3107 C CA . ARG A 1 398 ? 39.186 1.387 -18.414 1.00 29.00 398 ARG A CA 1
ATOM 3108 C C . ARG A 1 398 ? 40.095 0.162 -18.513 1.00 29.00 398 ARG A C 1
ATOM 3110 O O . ARG A 1 398 ? 39.873 -0.813 -17.810 1.00 29.00 398 ARG A O 1
ATOM 3117 N N . ASP A 1 399 ? 41.028 0.249 -19.452 1.00 33.31 399 ASP A N 1
ATOM 3118 C CA . ASP A 1 399 ? 42.290 -0.468 -19.597 1.00 33.31 399 ASP A CA 1
ATOM 3119 C C . ASP A 1 399 ? 42.267 -2.000 -19.414 1.00 33.31 399 ASP A C 1
ATOM 3121 O O . ASP A 1 399 ? 42.246 -2.537 -18.313 1.00 33.31 399 ASP A O 1
ATOM 3125 N N . LEU A 1 400 ? 42.320 -2.692 -20.561 1.00 45.47 400 LEU A N 1
ATOM 3126 C CA . LEU A 1 400 ? 42.955 -3.997 -20.817 1.00 45.47 400 LEU A CA 1
ATOM 3127 C C . LEU A 1 400 ? 43.148 -4.929 -19.600 1.00 45.47 400 LEU A C 1
ATOM 3129 O O . LEU A 1 400 ? 44.183 -4.917 -18.938 1.00 45.47 400 LEU A O 1
ATOM 3133 N N . GLY A 1 401 ? 42.184 -5.835 -19.396 1.00 31.08 401 GLY A N 1
ATOM 3134 C CA . GLY A 1 401 ? 42.320 -6.942 -18.441 1.00 31.08 401 GLY A CA 1
ATOM 3135 C C . GLY A 1 401 ? 41.133 -7.904 -18.324 1.00 31.08 401 GLY A C 1
ATOM 3136 O O . GLY A 1 401 ? 41.285 -8.970 -17.738 1.00 31.08 401 GLY A O 1
ATOM 3137 N N . TYR A 1 402 ? 39.972 -7.593 -18.906 1.00 30.16 402 TYR A N 1
ATOM 3138 C CA . TYR A 1 402 ? 38.837 -8.516 -19.003 1.00 30.16 402 TYR A CA 1
ATOM 3139 C C . TYR A 1 402 ? 38.256 -8.468 -20.416 1.00 30.16 402 TYR A C 1
ATOM 3141 O O . TYR A 1 402 ? 37.936 -7.397 -20.928 1.00 30.16 402 TYR A O 1
ATOM 3149 N N . ARG A 1 403 ? 38.149 -9.635 -21.063 1.00 26.44 403 ARG A N 1
ATOM 3150 C CA . ARG A 1 403 ? 37.517 -9.778 -22.382 1.00 26.44 403 ARG A CA 1
ATOM 3151 C C . ARG A 1 403 ? 36.048 -9.330 -22.283 1.00 26.44 403 ARG A C 1
ATOM 3153 O O . ARG A 1 403 ? 35.322 -9.913 -21.477 1.00 26.44 403 ARG A O 1
ATOM 3160 N N . PRO A 1 404 ? 35.582 -8.349 -23.075 1.00 31.66 404 PRO A N 1
ATOM 3161 C CA . PRO A 1 404 ? 34.161 -8.041 -23.161 1.00 31.66 404 PRO A CA 1
ATOM 3162 C C . PRO A 1 404 ? 33.440 -9.222 -23.825 1.00 31.66 404 PRO A C 1
ATOM 3164 O O . PRO A 1 404 ? 33.810 -9.639 -24.918 1.00 31.66 404 PRO A O 1
ATOM 3167 N N . ILE A 1 405 ? 32.406 -9.758 -23.174 1.00 34.50 405 ILE A N 1
ATOM 3168 C CA . ILE A 1 405 ? 31.592 -10.913 -23.618 1.00 34.50 405 ILE A CA 1
ATOM 3169 C C . ILE A 1 405 ? 30.622 -10.555 -24.776 1.00 34.50 405 ILE A C 1
ATOM 3171 O O . ILE A 1 405 ? 29.681 -11.279 -25.072 1.00 34.50 405 ILE A O 1
ATOM 3175 N N . TRP A 1 406 ? 30.854 -9.457 -25.499 1.00 30.11 406 TRP A N 1
ATOM 3176 C CA . TRP A 1 406 ? 29.984 -9.045 -26.612 1.00 30.11 406 TRP A CA 1
ATOM 3177 C C . TRP A 1 406 ? 30.291 -9.717 -27.956 1.00 30.11 406 TRP A C 1
ATOM 3179 O O . TRP A 1 406 ? 29.551 -9.497 -28.906 1.00 30.11 406 TRP A O 1
ATOM 3189 N N . ASP A 1 407 ? 31.284 -10.604 -28.010 1.00 31.89 407 ASP A N 1
ATOM 3190 C CA . ASP A 1 407 ? 31.462 -11.543 -29.117 1.00 31.89 407 ASP A CA 1
ATOM 3191 C C . ASP A 1 407 ? 31.203 -12.963 -28.611 1.00 31.89 407 ASP A C 1
ATOM 3193 O O . ASP A 1 407 ? 32.058 -13.555 -27.955 1.00 31.89 407 ASP A O 1
ATOM 3197 N N . TYR A 1 408 ? 29.992 -13.477 -28.847 1.00 28.11 408 TYR A N 1
ATOM 3198 C CA . TYR A 1 408 ? 29.721 -14.762 -29.512 1.00 28.11 408 TYR A CA 1
ATOM 3199 C C . TYR A 1 408 ? 28.229 -15.136 -29.399 1.00 28.11 408 TYR A C 1
ATOM 3201 O O . TYR A 1 408 ? 27.673 -15.220 -28.305 1.00 28.11 408 TYR A O 1
ATOM 3209 N N . ARG A 1 409 ? 27.655 -15.499 -30.558 1.00 27.25 409 ARG A N 1
ATOM 3210 C CA . ARG A 1 409 ? 26.383 -16.215 -30.803 1.00 27.25 409 ARG A CA 1
ATOM 3211 C C . ARG A 1 409 ? 25.093 -15.397 -30.955 1.00 27.25 409 ARG A C 1
ATOM 3213 O O . ARG A 1 409 ? 24.087 -15.668 -30.309 1.00 27.25 409 ARG A O 1
ATOM 3220 N N . ILE A 1 410 ? 25.065 -14.552 -31.982 1.00 30.66 410 ILE A N 1
ATOM 3221 C CA . ILE A 1 410 ? 24.028 -14.691 -33.017 1.00 30.66 410 ILE A CA 1
ATOM 3222 C C . ILE A 1 410 ? 24.773 -15.230 -34.230 1.00 30.66 410 ILE A C 1
ATOM 3224 O O . ILE A 1 410 ? 25.392 -14.456 -34.933 1.00 30.66 410 ILE A O 1
ATOM 3228 N N . ASP A 1 411 ? 24.853 -16.555 -34.317 1.00 31.86 411 ASP A N 1
ATOM 3229 C CA . ASP A 1 411 ? 25.169 -17.347 -35.514 1.00 31.86 411 ASP A CA 1
ATOM 3230 C C . ASP A 1 411 ? 25.183 -18.812 -35.065 1.00 31.86 411 ASP A C 1
ATOM 3232 O O . ASP A 1 411 ? 26.218 -19.365 -34.696 1.00 31.86 411 ASP A O 1
ATOM 3236 N N . GLN A 1 412 ? 23.979 -19.374 -34.942 1.00 33.69 412 GLN A N 1
ATOM 3237 C CA . GLN A 1 412 ? 23.623 -20.795 -35.085 1.00 33.69 412 GLN A CA 1
ATOM 3238 C C . GLN A 1 412 ? 22.149 -20.970 -34.686 1.00 33.69 412 GLN A C 1
ATOM 3240 O O . GLN A 1 412 ? 21.822 -21.519 -33.639 1.00 33.69 412 GLN A O 1
ATOM 3245 N N . LEU A 1 413 ? 21.266 -20.463 -35.544 1.00 29.84 413 LEU A N 1
ATOM 3246 C CA . LEU A 1 413 ? 19.957 -21.054 -35.814 1.00 29.84 413 LEU A CA 1
ATOM 3247 C C . LEU A 1 413 ? 19.758 -20.953 -37.328 1.00 29.84 413 LEU A C 1
ATOM 3249 O O . LEU A 1 413 ? 19.221 -19.973 -37.842 1.00 29.84 413 LEU A O 1
ATOM 3253 N N . GLY A 1 414 ? 20.325 -21.941 -38.018 1.00 33.19 414 GLY A N 1
ATOM 3254 C CA . GLY A 1 414 ? 19.623 -22.564 -39.133 1.00 33.19 414 GLY A CA 1
ATOM 3255 C C . GLY A 1 414 ? 18.601 -23.545 -38.578 1.00 33.19 414 GLY A C 1
ATOM 3256 O O . GLY A 1 414 ? 18.823 -24.021 -37.437 1.00 33.19 414 GLY A O 1
#

Sequence (414 aa):
MTPNNSSCPGQRNHAGAPPWLKQLRERRQSVRAADFTRARQFVDRSGIIPLIHHAQLRARKSNAGRNRTVTLHALFIGMTLDSWRNQGRVVLAEVADILAHQLTPAARTQLALPAWPDTIDGFESAYLAVRRAFHAAEAVMDPSPLPKRRLALADVKRLEEEADQQDLAARRQLLVEVTNRLVEASLAPARAVIEEFWDGSAAVDATPIRTFSRGVSAKDPKTATDPDAAWYVRDGNHRDPAADPQEHSPHNGKKTRKAKRYLYGFEATLVVTGETSTTPLGGRPAATRDTCRHLPALVLAFTVHKPGHDPAGNAITALKDMRRRNYPTGWLAADRAYNAALPETFHIPVRDLGYRPIWDYRIDQLGIQGTHAGALLIDGTWYCPNLPQALTIHIPVRDLGYRPIWDYRIDQLG

pLDDT: mean 79.14, std 21.59, range [26.44, 98.69]

Organism: NCBI:txid66428

Secondary structure (DSSP, 8-state):
------PPPP--------HHHHHHHHT--PPPHHHHHHHHHHHHHHTHHHHHHHHHHHH-S-S-SPPPSS-HHHHHHHHHHHHHHTTT---HHHHHHIIIIIS-HHHHHHTT-----SSHHHHHHHHHHHHHHHHHHHTTT----S-SS--BHHHHHHHHHHS-HHHHHHHHHHHHHHHHHHHHHHTGGGHHHHHHH--S-EEEEEEEEE-SSPP--TT-SB--SSTT-EEEETTTT---TTT-SSTTS--S--S------EEEEEEEEEEEE---SS--SSS--GGG--TT-PPP--EEEEEEE-TTS-HHHHHHHHHHHHHHTT----EEEE-HHHHTS-IIIIIHHHHHTT-EEE-PPPGGG--B---BTTB-EETTEE--S---GGGSS-----SSSS--TTSS-S----